Protein AF-0000000070243043 (afdb_homodimer)

InterPro domains:
  IPR000462 CDP-alcohol phosphatidyltransferase [PF01066] (30-188)
  IPR043130 CDP-alcohol phosphatidyltransferase, transmembrane domain [G3DSA:1.20.120.1760] (8-208)
  IPR048254 CDP-alcohol phosphatidyltransferase, conserved site [PS00379] (80-102)

Solvent-accessible surface area (backbone atoms only — not comparable to full-atom values): 19918 Å² total; per-residue (Å²): 107,73,65,61,67,44,40,60,58,52,43,63,66,44,44,64,56,33,51,50,40,51,71,74,64,57,46,37,66,55,33,35,52,52,17,33,50,26,17,52,51,15,11,52,26,26,23,20,18,51,28,68,43,99,85,34,52,58,33,44,62,31,21,37,54,15,17,52,22,34,46,46,18,54,50,28,51,56,39,20,55,53,34,18,59,72,68,68,62,71,45,62,48,55,51,50,51,44,54,51,43,49,51,51,26,52,46,41,34,41,49,12,47,15,54,12,67,70,34,34,62,46,26,36,46,14,45,51,10,49,49,41,34,54,40,43,47,33,45,37,32,47,65,67,40,63,83,71,87,59,53,83,65,53,70,70,54,49,42,49,49,51,20,52,52,30,39,50,26,29,78,43,70,61,58,61,84,94,34,35,55,67,53,49,48,29,47,46,38,19,54,52,20,42,50,18,21,51,43,35,47,52,53,46,47,58,71,60,104,106,72,66,61,66,44,41,61,58,50,45,64,67,42,44,64,55,34,51,50,40,51,72,75,65,57,46,37,66,53,33,36,53,51,17,33,50,25,18,51,52,15,12,52,25,25,22,21,18,51,29,66,44,99,86,34,51,57,35,43,61,31,20,38,56,16,16,52,22,35,46,47,18,55,50,28,51,56,39,20,56,53,34,19,61,72,68,66,61,72,45,62,48,55,52,49,51,45,54,53,42,50,52,53,26,51,45,41,33,41,48,12,47,15,55,12,66,70,34,33,61,46,26,36,47,14,43,49,10,49,49,41,34,54,40,41,44,34,45,37,31,47,66,67,40,64,80,67,88,59,53,83,66,52,69,70,52,50,41,49,49,52,20,52,52,30,39,49,27,29,80,42,69,61,57,61,85,94,33,35,56,68,54,49,48,29,47,48,38,19,54,52,20,42,50,20,21,50,43,34,47,52,54,48,47,61,72,61,105

Radius of gyration: 22.28 Å; Cα contacts (8 Å, |Δi|>4): 654; chains: 2; bounding box: 56×64×46 Å

Structure (mmCIF, N/CA/C/O backbone):
data_AF-0000000070243043-model_v1
#
loop_
_entity.id
_entity.type
_entity.pdbx_description
1 polymer 'Probable archaetidylglycerolphosphate synthase'
#
loop_
_atom_site.group_PDB
_atom_site.id
_atom_site.type_symbol
_atom_site.label_atom_id
_atom_site.label_alt_id
_atom_site.label_comp_id
_atom_site.label_asym_id
_atom_site.label_entity_id
_atom_site.label_seq_id
_atom_site.pdbx_PDB_ins_code
_atom_site.Cartn_x
_atom_site.Cartn_y
_atom_site.Cartn_z
_atom_site.occupancy
_atom_site.B_iso_or_equiv
_atom_site.auth_seq_id
_atom_site.auth_comp_id
_atom_site.auth_asym_id
_atom_site.auth_atom_id
_atom_site.pdbx_PDB_model_num
ATOM 1 N N . MET A 1 1 ? 21.016 -13.414 10.648 1 32.81 1 MET A N 1
ATOM 2 C CA . MET A 1 1 ? 21.891 -14.492 11.109 1 32.81 1 MET A CA 1
ATOM 3 C C . MET A 1 1 ? 21.453 -15.828 10.516 1 32.81 1 MET A C 1
ATOM 5 O O . MET A 1 1 ? 22.297 -16.562 9.992 1 32.81 1 MET A O 1
ATOM 9 N N . THR A 1 2 ? 20.297 -16.375 10.93 1 38.22 2 THR A N 1
ATOM 10 C CA . THR A 1 2 ? 19.875 -17.672 10.414 1 38.22 2 THR A CA 1
ATOM 11 C C . THR A 1 2 ? 19.781 -17.656 8.891 1 38.22 2 THR A C 1
ATOM 13 O O . THR A 1 2 ? 20.156 -18.609 8.227 1 38.22 2 THR A O 1
ATOM 16 N N . LEU A 1 3 ? 19.281 -16.5 8.445 1 44.19 3 LEU A N 1
ATOM 17 C CA . LEU A 1 3 ? 19.125 -16.406 7 1 44.19 3 LEU A CA 1
ATOM 18 C C . LEU A 1 3 ? 20.484 -16.25 6.324 1 44.19 3 LEU A C 1
ATOM 20 O O . LEU A 1 3 ? 20.656 -16.641 5.168 1 44.19 3 LEU A O 1
ATOM 24 N N . ASP A 1 4 ? 21.453 -15.734 7.062 1 47.72 4 ASP A N 1
ATOM 25 C CA . ASP A 1 4 ? 22.797 -15.688 6.5 1 47.72 4 ASP A CA 1
ATOM 26 C C . ASP A 1 4 ? 23.391 -17.094 6.371 1 47.72 4 ASP A C 1
ATOM 28 O O . ASP A 1 4 ? 24.203 -17.344 5.484 1 47.72 4 ASP A O 1
ATOM 32 N N . LYS A 1 5 ? 23.031 -17.844 7.406 1 48.75 5 LYS A N 1
ATOM 33 C CA . LYS A 1 5 ? 23.547 -19.203 7.395 1 48.75 5 LYS A CA 1
ATOM 34 C C . LYS A 1 5 ? 22.938 -20 6.242 1 48.75 5 LYS A C 1
ATOM 36 O O . LYS A 1 5 ? 23.531 -20.984 5.789 1 48.75 5 LYS A O 1
ATOM 41 N N . LEU A 1 6 ? 21.672 -19.672 5.781 1 57.78 6 LEU A N 1
ATOM 42 C CA . LEU A 1 6 ? 21.016 -20.406 4.715 1 57.78 6 LEU A CA 1
ATOM 43 C C . LEU A 1 6 ? 21.391 -19.844 3.348 1 57.78 6 LEU A C 1
ATOM 45 O O . LEU A 1 6 ? 21.047 -20.438 2.316 1 57.78 6 LEU A O 1
ATOM 49 N N . ARG A 1 7 ? 22.125 -18.859 3.412 1 60.12 7 ARG A N 1
ATOM 50 C CA . ARG A 1 7 ? 22.516 -18.188 2.176 1 60.12 7 ARG A CA 1
ATOM 51 C C . ARG A 1 7 ? 23.406 -19.094 1.317 1 60.12 7 ARG A C 1
ATOM 53 O O . ARG A 1 7 ? 23.188 -19.219 0.111 1 60.12 7 ARG A O 1
ATOM 60 N N . PRO A 1 8 ? 24.25 -19.734 1.897 1 62.28 8 PRO A N 1
ATOM 61 C CA . PRO A 1 8 ? 25.078 -20.594 1.053 1 62.28 8 PRO A CA 1
ATOM 62 C C . PRO A 1 8 ? 24.281 -21.719 0.409 1 62.28 8 PRO A C 1
ATOM 64 O O . PRO A 1 8 ? 24.516 -22.078 -0.748 1 62.28 8 PRO A O 1
ATOM 67 N N . VAL A 1 9 ? 23.438 -22.281 1.135 1 62.44 9 VAL A N 1
ATOM 68 C CA . VAL A 1 9 ? 22.609 -23.344 0.576 1 62.44 9 VAL A CA 1
ATOM 69 C C . VAL A 1 9 ? 21.688 -22.766 -0.502 1 62.44 9 VAL A C 1
ATOM 71 O O . VAL A 1 9 ? 21.531 -23.359 -1.57 1 62.44 9 VAL A O 1
ATOM 74 N N . ALA A 1 10 ? 21.141 -21.688 -0.204 1 69.12 10 ALA A N 1
ATOM 75 C CA . ALA A 1 10 ? 20.281 -21.031 -1.182 1 69.12 10 ALA A CA 1
ATOM 76 C C . ALA A 1 10 ? 21.047 -20.719 -2.467 1 69.12 10 ALA A C 1
ATOM 78 O O . ALA A 1 10 ? 20.531 -20.922 -3.568 1 69.12 10 ALA A O 1
ATOM 79 N N . GLU A 1 11 ? 22.219 -20.438 -2.238 1 70.25 11 GLU A N 1
ATOM 80 C CA . GLU A 1 11 ? 23.047 -20.125 -3.402 1 70.25 11 GLU A CA 1
ATOM 81 C C . GLU A 1 11 ? 23.375 -21.391 -4.195 1 70.25 11 GLU A C 1
ATOM 83 O O . GLU A 1 11 ? 23.391 -21.375 -5.426 1 70.25 11 GLU A O 1
ATOM 88 N N . ARG A 1 12 ? 23.719 -22.297 -3.516 1 77.94 12 ARG A N 1
ATOM 89 C CA . ARG A 1 12 ? 24.047 -23.547 -4.184 1 77.94 12 ARG A CA 1
ATOM 90 C C . ARG A 1 12 ? 22.859 -24.062 -4.988 1 77.94 12 ARG A C 1
ATOM 92 O O . ARG A 1 12 ? 23.031 -24.594 -6.09 1 77.94 12 ARG A O 1
ATOM 99 N N . VAL A 1 13 ? 21.719 -23.891 -4.484 1 84.94 13 VAL A N 1
ATOM 100 C CA . VAL A 1 13 ? 20.5 -24.359 -5.141 1 84.94 13 VAL A CA 1
ATOM 101 C C . VAL A 1 13 ? 20.141 -23.438 -6.297 1 84.94 13 VAL A C 1
ATOM 103 O O . VAL A 1 13 ? 19.656 -23.891 -7.34 1 84.94 13 VAL A O 1
ATOM 106 N N . LEU A 1 14 ? 20.453 -22.266 -6.168 1 89.12 14 LEU A N 1
ATOM 107 C CA . LEU A 1 14 ? 20.047 -21.25 -7.137 1 89.12 14 LEU A CA 1
ATOM 108 C C . LEU A 1 14 ? 21.031 -21.188 -8.312 1 89.12 14 LEU A C 1
ATOM 110 O O . LEU A 1 14 ? 20.656 -20.781 -9.414 1 89.12 14 LEU A O 1
ATOM 114 N N . ASN A 1 15 ? 22.219 -21.656 -8.133 1 91.38 15 ASN A N 1
ATOM 115 C CA . ASN A 1 15 ? 23.312 -21.453 -9.07 1 91.38 15 ASN A CA 1
ATOM 116 C C . ASN A 1 15 ? 23.031 -22.094 -10.422 1 91.38 15 ASN A C 1
ATOM 118 O O . ASN A 1 15 ? 23.234 -21.484 -11.469 1 91.38 15 ASN A O 1
ATOM 122 N N . PRO A 1 16 ? 22.578 -23.297 -10.398 1 94.69 16 PRO A N 1
ATOM 123 C CA . PRO A 1 16 ? 22.312 -23.906 -11.711 1 94.69 16 PRO A CA 1
ATOM 124 C C . PRO A 1 16 ? 21.25 -23.141 -12.492 1 94.69 16 PRO A C 1
ATOM 126 O O . PRO A 1 16 ? 21.312 -23.078 -13.719 1 94.69 16 PRO A O 1
ATOM 129 N N . PHE A 1 17 ? 20.312 -22.578 -11.875 1 96 17 PHE A N 1
ATOM 130 C CA . PHE A 1 17 ? 19.25 -21.828 -12.539 1 96 17 PHE A CA 1
ATOM 131 C C . PHE A 1 17 ? 19.781 -20.484 -13.031 1 96 17 PHE A C 1
ATOM 133 O O . PHE A 1 17 ? 19.344 -19.984 -14.078 1 96 17 PHE A O 1
ATOM 140 N N . VAL A 1 18 ? 20.578 -19.953 -12.227 1 97.06 18 VAL A N 1
ATOM 141 C CA . VAL A 1 18 ? 21.219 -18.703 -12.633 1 97.06 18 VAL A CA 1
ATOM 142 C C . VAL A 1 18 ? 22.031 -18.938 -13.906 1 97.06 18 VAL A C 1
ATOM 144 O O . VAL A 1 18 ? 21.953 -18.156 -14.852 1 97.06 18 VAL A O 1
ATOM 147 N N . ALA A 1 19 ? 22.812 -20.016 -13.883 1 96.88 19 ALA A N 1
ATOM 148 C CA . ALA A 1 19 ? 23.641 -20.359 -15.039 1 96.88 19 ALA A CA 1
ATOM 149 C C . ALA A 1 19 ? 22.781 -20.609 -16.266 1 96.88 19 ALA A C 1
ATOM 151 O O . ALA A 1 19 ? 23.125 -20.203 -17.375 1 96.88 19 ALA A O 1
ATOM 152 N N . ALA A 1 20 ? 21.75 -21.281 -16.078 1 97.25 20 ALA A N 1
ATOM 153 C CA . ALA A 1 20 ? 20.844 -21.578 -17.188 1 97.25 20 ALA A CA 1
ATOM 154 C C . ALA A 1 20 ? 20.25 -20.297 -17.75 1 97.25 20 ALA A C 1
ATOM 156 O O . ALA A 1 20 ? 20.156 -20.125 -18.969 1 97.25 20 ALA A O 1
ATOM 157 N N . ALA A 1 21 ? 19.766 -19.422 -16.906 1 97.56 21 ALA A N 1
ATOM 158 C CA . ALA A 1 21 ? 19.203 -18.141 -17.328 1 97.56 21 ALA A CA 1
ATOM 159 C C . ALA A 1 21 ? 20.234 -17.312 -18.109 1 97.56 21 ALA A C 1
ATOM 161 O O . ALA A 1 21 ? 19.906 -16.719 -19.141 1 97.56 21 ALA A O 1
ATOM 162 N N . ASP A 1 22 ? 21.406 -17.344 -17.594 1 97 22 ASP A N 1
ATOM 163 C CA . ASP A 1 22 ? 22.5 -16.625 -18.25 1 97 22 ASP A CA 1
ATOM 164 C C . ASP A 1 22 ? 22.781 -17.219 -19.625 1 97 22 ASP A C 1
ATOM 166 O O . ASP A 1 22 ? 22.969 -16.469 -20.594 1 97 22 ASP A O 1
ATOM 170 N N . ARG A 1 23 ? 22.766 -18.5 -19.688 1 97.62 23 ARG A N 1
ATOM 171 C CA . ARG A 1 23 ? 23.094 -19.203 -20.938 1 97.62 23 ARG A CA 1
ATOM 172 C C . ARG A 1 23 ? 22.062 -18.875 -22.016 1 97.62 23 ARG A C 1
ATOM 174 O O . ARG A 1 23 ? 22.422 -18.75 -23.188 1 97.62 23 ARG A O 1
ATOM 181 N N . VAL A 1 24 ? 20.859 -18.734 -21.625 1 97.44 24 VAL A N 1
ATOM 182 C CA . VAL A 1 24 ? 19.828 -18.5 -22.641 1 97.44 24 VAL A CA 1
ATOM 183 C C . VAL A 1 24 ? 19.656 -17 -22.875 1 97.44 24 VAL A C 1
ATOM 185 O O . VAL A 1 24 ? 18.75 -16.578 -23.609 1 97.44 24 VAL A O 1
ATOM 188 N N . GLY A 1 25 ? 20.391 -16.156 -22.219 1 97.44 25 GLY A N 1
ATOM 189 C CA . GLY A 1 25 ? 20.5 -14.742 -22.531 1 97.44 25 GLY A CA 1
ATOM 190 C C . GLY A 1 25 ? 19.484 -13.883 -21.797 1 97.44 25 GLY A C 1
ATOM 191 O O . GLY A 1 25 ? 19.156 -12.773 -22.234 1 97.44 25 GLY A O 1
ATOM 192 N N . LEU A 1 26 ? 19 -14.367 -20.688 1 98.12 26 LEU A N 1
ATOM 193 C CA . LEU A 1 26 ? 18.062 -13.555 -19.922 1 98.12 26 LEU A CA 1
ATOM 194 C C . LEU A 1 26 ? 18.781 -12.438 -19.188 1 98.12 26 LEU A C 1
ATOM 196 O O . LEU A 1 26 ? 19.922 -12.609 -18.75 1 98.12 26 LEU A O 1
ATOM 200 N N . THR A 1 27 ? 18.078 -11.297 -19.172 1 98.31 27 THR A N 1
ATOM 201 C CA . THR A 1 27 ? 18.562 -10.203 -18.328 1 98.31 27 THR A CA 1
ATOM 202 C C . THR A 1 27 ? 17.844 -10.195 -16.984 1 98.31 27 THR A C 1
ATOM 204 O O . THR A 1 27 ? 16.75 -10.727 -16.859 1 98.31 27 THR A O 1
ATOM 207 N N . PRO A 1 28 ? 18.516 -9.641 -15.969 1 98.19 28 PRO A N 1
ATOM 208 C CA . PRO A 1 28 ? 17.844 -9.539 -14.664 1 98.19 28 PRO A CA 1
ATOM 209 C C . PRO A 1 28 ? 16.484 -8.836 -14.75 1 98.19 28 PRO A C 1
ATOM 211 O O . PRO A 1 28 ? 15.516 -9.297 -14.156 1 98.19 28 PRO A O 1
ATOM 214 N N . ASP A 1 29 ? 16.422 -7.781 -15.5 1 98.31 29 ASP A N 1
ATOM 215 C CA . ASP A 1 29 ? 15.164 -7.078 -15.664 1 98.31 29 ASP A CA 1
ATOM 216 C C . ASP A 1 29 ? 14.117 -7.977 -16.312 1 98.31 29 ASP A C 1
ATOM 218 O O . ASP A 1 29 ? 12.938 -7.941 -15.945 1 98.31 29 ASP A O 1
ATOM 222 N N . GLY A 1 30 ? 14.555 -8.672 -17.297 1 98.44 30 GLY A N 1
ATOM 223 C CA . GLY A 1 30 ? 13.656 -9.625 -17.938 1 98.44 30 GLY A CA 1
ATOM 224 C C . GLY A 1 30 ? 13.109 -10.656 -16.969 1 98.44 30 GLY A C 1
ATOM 225 O O . GLY A 1 30 ? 11.93 -11 -17.016 1 98.44 30 GLY A O 1
ATOM 226 N N . VAL A 1 31 ? 13.945 -11.148 -16.125 1 98.62 31 VAL A N 1
ATOM 227 C CA . VAL A 1 31 ? 13.547 -12.133 -15.117 1 98.62 31 VAL A CA 1
ATOM 228 C C . VAL A 1 31 ? 12.531 -11.516 -14.164 1 98.62 31 VAL A C 1
ATOM 230 O O . VAL A 1 31 ? 11.555 -12.164 -13.773 1 98.62 31 VAL A O 1
ATOM 233 N N . SER A 1 32 ? 12.727 -10.273 -13.781 1 98.69 32 SER A N 1
ATOM 234 C CA . SER A 1 32 ? 11.781 -9.578 -12.922 1 98.69 32 SER A CA 1
ATOM 235 C C . SER A 1 32 ? 10.406 -9.469 -13.578 1 98.69 32 SER A C 1
ATOM 237 O O . SER A 1 32 ? 9.383 -9.625 -12.922 1 98.69 32 SER A O 1
ATOM 239 N N . VAL A 1 33 ? 10.383 -9.195 -14.867 1 98.75 33 VAL A N 1
ATOM 240 C CA . VAL A 1 33 ? 9.125 -9.078 -15.602 1 98.75 33 VAL A CA 1
ATOM 241 C C . VAL A 1 33 ? 8.438 -10.445 -15.656 1 98.75 33 VAL A C 1
ATOM 243 O O . VAL A 1 33 ? 7.219 -10.531 -15.5 1 98.75 33 VAL A O 1
ATOM 246 N N . ILE A 1 34 ? 9.203 -11.477 -15.906 1 98.75 34 ILE A N 1
ATOM 247 C CA . ILE A 1 34 ? 8.664 -12.828 -15.898 1 98.75 34 ILE A CA 1
ATOM 248 C C . ILE A 1 34 ? 8.078 -13.148 -14.523 1 98.75 34 ILE A C 1
ATOM 250 O O . ILE A 1 34 ? 6.996 -13.734 -14.422 1 98.75 34 ILE A O 1
ATOM 254 N N . ALA A 1 35 ? 8.812 -12.758 -13.469 1 98.81 35 ALA A N 1
ATOM 255 C CA . ALA A 1 35 ? 8.32 -12.953 -12.109 1 98.81 35 ALA A CA 1
ATOM 256 C C . ALA A 1 35 ? 6.957 -12.289 -11.914 1 98.81 35 ALA A C 1
ATOM 258 O O . ALA A 1 35 ? 6.055 -12.883 -11.32 1 98.81 35 ALA A O 1
ATOM 259 N N . PHE A 1 36 ? 6.812 -11.109 -12.422 1 98.88 36 PHE A N 1
ATOM 260 C CA . PHE A 1 36 ? 5.539 -10.414 -12.328 1 98.88 36 PHE A CA 1
ATOM 261 C C . PHE A 1 36 ? 4.453 -11.164 -13.094 1 98.88 36 PHE A C 1
ATOM 263 O O . PHE A 1 36 ? 3.305 -11.227 -12.641 1 98.88 36 PHE A O 1
ATOM 270 N N . GLY A 1 37 ? 4.785 -11.688 -14.266 1 98.88 37 GLY A N 1
ATOM 271 C CA . GLY A 1 37 ? 3.854 -12.523 -15 1 98.88 37 GLY A CA 1
ATOM 272 C C . GLY A 1 37 ? 3.324 -13.695 -14.188 1 98.88 37 GLY A C 1
ATOM 273 O O . GLY A 1 37 ? 2.133 -14 -14.242 1 98.88 37 GLY A O 1
ATOM 274 N N . PHE A 1 38 ? 4.211 -14.32 -13.461 1 98.94 38 PHE A N 1
ATOM 275 C CA . PHE A 1 38 ? 3.801 -15.414 -12.586 1 98.94 38 PHE A CA 1
ATOM 276 C C . PHE A 1 38 ? 2.809 -14.922 -11.539 1 98.94 38 PHE A C 1
ATOM 278 O O . PHE A 1 38 ? 1.863 -15.633 -11.188 1 98.94 38 PHE A O 1
ATOM 285 N N . ALA A 1 39 ? 3.021 -13.758 -11.023 1 98.94 39 ALA A N 1
ATOM 286 C CA . ALA A 1 39 ? 2.107 -13.195 -10.031 1 98.94 39 ALA A CA 1
ATOM 287 C C . ALA A 1 39 ? 0.724 -12.969 -10.633 1 98.94 39 ALA A C 1
ATOM 289 O O . ALA A 1 39 ? -0.293 -13.25 -9.992 1 98.94 39 ALA A O 1
ATOM 290 N N . VAL A 1 40 ? 0.662 -12.43 -11.836 1 98.88 40 VAL A N 1
ATOM 291 C CA . VAL A 1 40 ? -0.599 -12.188 -12.531 1 98.88 40 VAL A CA 1
ATOM 292 C C . VAL A 1 40 ? -1.314 -13.516 -12.781 1 98.88 40 VAL A C 1
ATOM 294 O O . VAL A 1 40 ? -2.523 -13.625 -12.562 1 98.88 40 VAL A O 1
ATOM 297 N N . ALA A 1 41 ? -0.558 -14.5 -13.156 1 98.75 41 ALA A N 1
ATOM 298 C CA . ALA A 1 41 ? -1.122 -15.828 -13.375 1 98.75 41 ALA A CA 1
ATOM 299 C C . ALA A 1 41 ? -1.671 -16.406 -12.078 1 9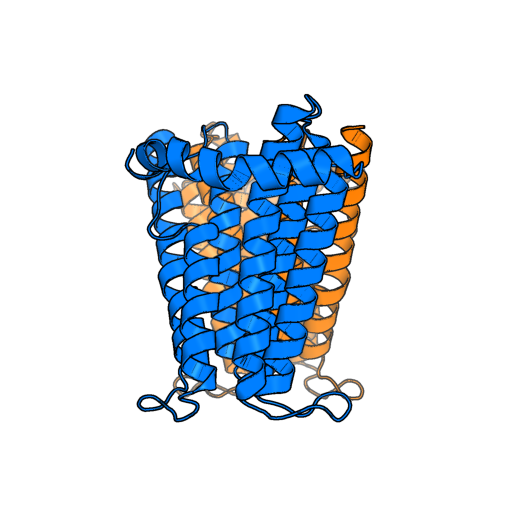8.75 41 ALA A C 1
ATOM 301 O O . ALA A 1 41 ? -2.729 -17.047 -12.07 1 98.75 41 ALA A O 1
ATOM 302 N N . ALA A 1 42 ? -0.905 -16.219 -11.031 1 98.88 42 ALA A N 1
ATOM 303 C CA . ALA A 1 42 ? -1.376 -16.672 -9.727 1 98.88 42 ALA A CA 1
ATOM 304 C C . ALA A 1 42 ? -2.695 -16.016 -9.352 1 98.88 42 ALA A C 1
ATOM 306 O O . ALA A 1 42 ? -3.627 -16.672 -8.891 1 98.88 42 ALA A O 1
ATOM 307 N N . ALA A 1 43 ? -2.744 -14.75 -9.57 1 98.75 43 ALA A N 1
ATOM 308 C CA . ALA A 1 43 ? -3.961 -14 -9.266 1 98.75 43 ALA A CA 1
ATOM 309 C C . ALA A 1 43 ? -5.148 -14.539 -10.055 1 98.75 43 ALA A C 1
ATOM 311 O O . ALA A 1 43 ? -6.242 -14.695 -9.508 1 98.75 43 ALA A O 1
ATOM 312 N N . ALA A 1 44 ? -4.953 -14.789 -11.312 1 98.12 44 ALA A N 1
ATOM 313 C CA . ALA A 1 44 ? -6.008 -15.352 -12.156 1 98.12 44 ALA A CA 1
ATOM 314 C C . ALA A 1 44 ? -6.453 -16.719 -11.641 1 98.12 44 ALA A C 1
ATOM 316 O O . ALA A 1 44 ? -7.648 -17 -11.57 1 98.12 44 ALA A O 1
ATOM 317 N N . ALA A 1 45 ? -5.504 -17.531 -11.266 1 98.44 45 ALA A N 1
ATOM 318 C CA . ALA A 1 45 ? -5.816 -18.859 -10.742 1 98.44 45 ALA A CA 1
ATOM 319 C C . ALA A 1 45 ? -6.605 -18.766 -9.438 1 98.44 45 ALA A C 1
ATOM 321 O O . ALA A 1 45 ? -7.598 -19.469 -9.258 1 98.44 45 ALA A O 1
ATOM 322 N N . TYR A 1 46 ? -6.172 -17.938 -8.547 1 98.56 46 TYR A N 1
ATOM 323 C CA . TYR A 1 46 ? -6.84 -17.781 -7.266 1 98.56 46 TYR A CA 1
ATOM 324 C C . TYR A 1 46 ? -8.258 -17.25 -7.453 1 98.56 46 TYR A C 1
ATOM 326 O O . TYR A 1 46 ? -9.188 -17.688 -6.77 1 98.56 46 TYR A O 1
ATOM 334 N N . THR A 1 47 ? -8.406 -16.297 -8.367 1 98.31 47 THR A N 1
ATOM 335 C CA . THR A 1 47 ? -9.742 -15.789 -8.656 1 98.31 47 THR A CA 1
ATOM 336 C C . THR A 1 47 ? -10.641 -16.906 -9.195 1 98.31 47 THR A C 1
ATOM 338 O O . THR A 1 47 ? -11.766 -17.078 -8.727 1 98.31 47 THR A O 1
ATOM 341 N N . ALA A 1 48 ? -10.109 -17.703 -10.078 1 97.69 48 ALA A N 1
ATOM 342 C CA . ALA A 1 48 ? -10.883 -18.75 -10.742 1 97.69 48 ALA A CA 1
ATOM 343 C C . ALA A 1 48 ? -11.148 -19.922 -9.805 1 97.69 48 ALA A C 1
ATOM 345 O O . ALA A 1 48 ? -12.023 -20.75 -10.055 1 97.69 48 ALA A O 1
ATOM 346 N N . ALA A 1 49 ? -10.352 -20.031 -8.773 1 97.25 49 ALA A N 1
ATOM 347 C CA . ALA A 1 49 ? -10.555 -21.109 -7.816 1 97.25 49 ALA A CA 1
ATOM 348 C C . ALA A 1 49 ? -11.891 -20.969 -7.094 1 97.25 49 ALA A C 1
ATOM 350 O O . ALA A 1 49 ? -12.547 -21.969 -6.789 1 97.25 49 ALA A O 1
ATOM 351 N N . GLY A 1 50 ? -12.281 -19.703 -6.852 1 94.25 50 GLY A N 1
ATOM 352 C CA . GLY A 1 50 ? -13.484 -19.484 -6.059 1 94.25 50 GLY A CA 1
ATOM 353 C C . GLY A 1 50 ? -14.625 -18.891 -6.852 1 94.25 50 GLY A C 1
ATOM 354 O O . GLY A 1 50 ? -15.734 -18.75 -6.34 1 94.25 50 GLY A O 1
ATOM 355 N N . THR A 1 51 ? -14.336 -18.406 -8.023 1 92.75 51 THR A N 1
ATOM 356 C CA . THR A 1 51 ? -15.367 -17.797 -8.852 1 92.75 51 THR A CA 1
ATOM 357 C C . THR A 1 51 ? -15.203 -18.203 -10.312 1 92.75 51 THR A C 1
ATOM 359 O O . THR A 1 51 ? -14.141 -18.688 -10.711 1 92.75 51 THR A O 1
ATOM 362 N N . ALA A 1 52 ? -16.359 -18.109 -11.031 1 88.5 52 ALA A N 1
ATOM 363 C CA . ALA A 1 52 ? -16.281 -18.375 -12.461 1 88.5 52 ALA A CA 1
ATOM 364 C C . ALA A 1 52 ? -15.727 -17.172 -13.219 1 88.5 52 ALA A C 1
ATOM 366 O O . ALA A 1 52 ? -16.219 -16.047 -13.062 1 88.5 52 ALA A O 1
ATOM 367 N N . VAL A 1 53 ? -14.633 -17.406 -13.828 1 83.38 53 VAL A N 1
ATOM 368 C CA . VAL A 1 53 ? -14.023 -16.375 -14.648 1 83.38 53 VAL A CA 1
ATOM 369 C C . VAL A 1 53 ? -13.867 -16.859 -16.078 1 83.38 53 VAL A C 1
ATOM 371 O O . VAL A 1 53 ? -13.195 -17.875 -16.328 1 83.38 53 VAL A O 1
ATOM 374 N N . VAL A 1 54 ? -14.406 -16.109 -16.984 1 84.25 54 VAL A N 1
ATOM 375 C CA . VAL A 1 54 ? -14.305 -16.375 -18.422 1 84.25 54 VAL A CA 1
ATOM 376 C C . VAL A 1 54 ? -14.547 -17.875 -18.672 1 84.25 54 VAL A C 1
ATOM 378 O O . VAL A 1 54 ? -13.766 -18.516 -19.375 1 84.25 54 VAL A O 1
ATOM 381 N N . GLY A 1 55 ? -15.414 -18.484 -17.891 1 87 55 GLY A N 1
ATOM 382 C CA . GLY A 1 55 ? -15.797 -19.875 -18.125 1 87 55 GLY A CA 1
ATOM 383 C C . GLY A 1 55 ? -14.922 -20.859 -17.375 1 87 55 GLY A C 1
ATOM 384 O O . GLY A 1 55 ? -15.016 -22.078 -17.609 1 87 55 GLY A O 1
ATOM 385 N N . VAL A 1 56 ? -14.102 -20.328 -16.562 1 87.06 56 VAL A N 1
ATOM 386 C CA . VAL A 1 56 ? -13.211 -21.188 -15.805 1 87.06 56 VAL A CA 1
ATOM 387 C C . VAL A 1 56 ? -13.586 -21.141 -14.32 1 87.06 56 VAL A C 1
ATOM 389 O O . VAL A 1 56 ? -13.758 -20.047 -13.766 1 87.06 56 VAL A O 1
ATOM 392 N N . GLY A 1 57 ? -13.758 -22.297 -13.719 1 84.94 57 GLY A N 1
ATOM 393 C CA . GLY A 1 57 ? -14.062 -22.359 -12.297 1 84.94 57 GLY A CA 1
ATOM 394 C C . GLY A 1 57 ? -15.539 -22.172 -11.992 1 84.94 57 GLY A C 1
ATOM 395 O O . GLY A 1 57 ? -16.359 -22.062 -12.906 1 84.94 57 GLY A O 1
ATOM 396 N N . PRO A 1 58 ? -15.836 -22.172 -10.719 1 93.38 58 PRO A N 1
ATOM 397 C CA . PRO A 1 58 ? -14.961 -22.359 -9.562 1 93.38 58 PRO A CA 1
ATOM 398 C C . PRO A 1 58 ? -14.398 -23.781 -9.484 1 93.38 58 PRO A C 1
ATOM 400 O O . PRO A 1 58 ? -15.094 -24.75 -9.797 1 93.38 58 PRO A O 1
ATOM 403 N N . ASP A 1 59 ? -13.203 -23.922 -9.203 1 95.75 59 ASP A N 1
ATOM 404 C CA . ASP A 1 59 ? -12.516 -25.188 -9.055 1 95.75 59 ASP A CA 1
ATOM 405 C C . ASP A 1 59 ? -11.383 -25.094 -8.039 1 95.75 59 ASP A C 1
ATOM 407 O O . ASP A 1 59 ? -10.328 -24.516 -8.336 1 95.75 59 ASP A O 1
ATOM 411 N N . PRO A 1 60 ? -11.586 -25.672 -6.895 1 94.69 60 PRO A N 1
ATOM 412 C CA . PRO A 1 60 ? -10.578 -25.562 -5.836 1 94.69 60 PRO A CA 1
ATOM 413 C C . PRO A 1 60 ? -9.219 -26.125 -6.262 1 94.69 60 PRO A C 1
ATOM 415 O O . PRO A 1 60 ? -8.195 -25.766 -5.672 1 94.69 60 PRO A O 1
ATOM 418 N N . ALA A 1 61 ? -9.203 -26.938 -7.219 1 96.25 61 ALA A N 1
ATOM 419 C CA . ALA A 1 61 ? -7.938 -27.484 -7.703 1 96.25 61 ALA A CA 1
ATOM 420 C C . ALA A 1 61 ? -7.039 -2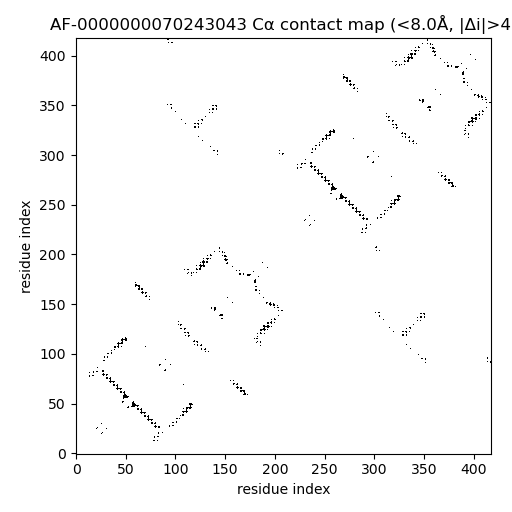6.375 -8.25 1 96.25 61 ALA A C 1
ATOM 422 O O . ALA A 1 61 ? -5.812 -26.516 -8.281 1 96.25 61 ALA A O 1
ATOM 423 N N . LEU A 1 62 ? -7.617 -25.281 -8.625 1 98 62 LEU A N 1
ATOM 424 C CA . LEU A 1 62 ? -6.867 -24.172 -9.195 1 98 62 LEU A CA 1
ATOM 425 C C . LEU A 1 62 ? -6.039 -23.469 -8.133 1 98 62 LEU A C 1
ATOM 427 O O . LEU A 1 62 ? -5.121 -22.719 -8.453 1 98 62 LEU A O 1
ATOM 431 N N . TYR A 1 63 ? -6.371 -23.688 -6.852 1 98.31 63 TYR A N 1
ATOM 432 C CA . TYR A 1 63 ? -5.512 -23.188 -5.793 1 98.31 63 TYR A CA 1
ATOM 433 C C . TYR A 1 63 ? -4.105 -23.766 -5.906 1 98.31 63 TYR A C 1
ATOM 435 O O . TYR A 1 63 ? -3.123 -23.094 -5.57 1 98.31 63 TYR A O 1
ATOM 443 N N . LEU A 1 64 ? -4.051 -25 -6.348 1 98.56 64 LEU A N 1
ATOM 444 C CA . LEU A 1 64 ? -2.742 -25.625 -6.516 1 98.56 64 LEU A CA 1
ATOM 445 C C . LEU A 1 64 ? -1.946 -24.922 -7.613 1 98.56 64 LEU A C 1
ATOM 447 O O . LEU A 1 64 ? -0.741 -24.703 -7.469 1 98.56 64 LEU A O 1
ATOM 451 N N . LEU A 1 65 ? -2.602 -24.625 -8.688 1 98.44 65 LEU A N 1
ATOM 452 C CA . LEU A 1 65 ? -1.953 -23.891 -9.766 1 98.44 65 LEU A CA 1
ATOM 453 C C . LEU A 1 65 ? -1.48 -22.516 -9.273 1 98.44 65 LEU A C 1
ATOM 455 O O . LEU A 1 65 ? -0.375 -22.078 -9.609 1 98.44 65 LEU A O 1
ATOM 459 N N . GLY A 1 66 ? -2.34 -21.812 -8.523 1 98.81 66 GLY A N 1
ATOM 460 C CA . GLY A 1 66 ? -1.936 -20.562 -7.914 1 98.81 66 GLY A CA 1
ATOM 461 C C . GLY A 1 66 ? -0.709 -20.688 -7.027 1 98.81 66 GLY A C 1
ATOM 462 O O . GLY A 1 66 ? 0.2 -19.859 -7.094 1 98.81 66 GLY A O 1
ATOM 463 N N . ALA A 1 67 ? -0.715 -21.703 -6.25 1 98.88 67 ALA A N 1
ATOM 464 C CA . ALA A 1 67 ? 0.421 -21.953 -5.371 1 98.88 67 ALA A CA 1
ATOM 465 C C . ALA A 1 67 ? 1.708 -22.125 -6.172 1 98.88 67 ALA A C 1
ATOM 467 O O . ALA A 1 67 ? 2.754 -21.594 -5.801 1 98.88 67 ALA A O 1
ATOM 468 N N . LEU A 1 68 ? 1.63 -22.844 -7.254 1 98.81 68 LEU A N 1
ATOM 469 C CA . LEU A 1 68 ? 2.793 -23.062 -8.102 1 98.81 68 LEU A CA 1
ATOM 470 C C . LEU A 1 68 ? 3.273 -21.75 -8.719 1 98.81 68 LEU A C 1
ATOM 472 O O . LEU A 1 68 ? 4.477 -21.5 -8.781 1 98.81 68 LEU A O 1
ATOM 476 N N . PHE A 1 69 ? 2.332 -20.938 -9.141 1 98.88 69 PHE A N 1
ATOM 477 C CA . PHE A 1 69 ? 2.689 -19.672 -9.75 1 98.88 69 PHE A CA 1
ATOM 478 C C . PHE A 1 69 ? 3.299 -18.719 -8.719 1 98.88 69 PHE A C 1
ATOM 480 O O . PHE A 1 69 ? 4.23 -17.984 -9.023 1 98.88 69 PHE A O 1
ATOM 487 N N . VAL A 1 70 ? 2.779 -18.719 -7.492 1 98.88 70 VAL A N 1
ATOM 488 C CA . VAL A 1 70 ? 3.336 -17.875 -6.438 1 98.88 70 VAL A CA 1
ATOM 489 C C . VAL A 1 70 ? 4.762 -18.312 -6.121 1 98.88 70 VAL A C 1
ATOM 491 O O . VAL A 1 70 ? 5.645 -17.484 -5.914 1 98.88 70 VAL A O 1
ATOM 494 N N . LEU A 1 71 ? 4.988 -19.594 -6.043 1 97.75 71 LEU A N 1
ATOM 495 C CA . LEU A 1 71 ? 6.332 -20.109 -5.824 1 97.75 71 LEU A CA 1
ATOM 496 C C . LEU A 1 71 ? 7.258 -19.734 -6.977 1 97.75 71 LEU A C 1
ATOM 498 O O . LEU A 1 71 ? 8.43 -19.422 -6.762 1 97.75 71 LEU A O 1
ATOM 502 N N . GLY A 1 72 ? 6.715 -19.828 -8.18 1 98.25 72 GLY A N 1
ATOM 503 C CA . GLY A 1 72 ? 7.473 -19.375 -9.336 1 98.25 72 GLY A CA 1
ATOM 504 C C . GLY A 1 72 ? 7.863 -17.906 -9.25 1 98.25 72 GLY A C 1
ATOM 505 O O . GLY A 1 72 ? 8.992 -17.531 -9.57 1 98.25 72 GLY A O 1
ATOM 506 N N . ASN A 1 73 ? 6.934 -17.062 -8.805 1 98.75 73 ASN A N 1
ATOM 507 C CA . ASN A 1 73 ? 7.215 -15.648 -8.609 1 98.75 73 ASN A CA 1
ATOM 508 C C . ASN A 1 73 ? 8.375 -15.438 -7.637 1 98.75 73 ASN A C 1
ATOM 510 O O . ASN A 1 73 ? 9.312 -14.703 -7.934 1 98.75 73 ASN A O 1
ATOM 514 N N . GLY A 1 74 ? 8.281 -16.078 -6.496 1 97.44 74 GLY A N 1
ATOM 515 C CA . GLY A 1 74 ? 9.344 -15.969 -5.512 1 97.44 74 GLY A CA 1
ATOM 516 C C . GLY A 1 74 ? 10.68 -16.469 -6.02 1 97.44 74 GLY A C 1
ATOM 517 O O . GLY A 1 74 ? 11.719 -15.852 -5.762 1 97.44 74 GLY A O 1
ATOM 518 N N . TRP A 1 75 ? 10.648 -17.562 -6.73 1 96.81 75 TRP A N 1
ATOM 519 C CA . TRP A 1 75 ? 11.867 -18.156 -7.277 1 96.81 75 TRP A CA 1
ATOM 520 C C . TRP A 1 75 ? 12.531 -17.219 -8.281 1 96.81 75 TRP A C 1
ATOM 522 O O . TRP A 1 75 ? 13.75 -17.031 -8.258 1 96.81 75 TRP A O 1
ATOM 532 N N . MET A 1 76 ? 11.734 -16.688 -9.141 1 97.44 76 MET A N 1
ATOM 533 C CA . MET A 1 76 ? 12.258 -15.766 -10.148 1 97.44 76 MET A CA 1
ATOM 534 C C . MET A 1 76 ? 12.828 -14.508 -9.492 1 97.44 76 MET A C 1
ATOM 536 O O . MET A 1 76 ? 13.797 -13.93 -9.984 1 97.44 76 MET A O 1
ATOM 540 N N . ASP A 1 77 ? 12.18 -14.125 -8.406 1 95.44 77 ASP A N 1
ATOM 541 C CA . ASP A 1 77 ? 12.656 -12.961 -7.672 1 95.44 77 ASP A CA 1
ATOM 542 C C . ASP A 1 77 ? 14.062 -13.203 -7.125 1 95.44 77 ASP A C 1
ATOM 544 O O . ASP A 1 77 ? 14.922 -12.32 -7.199 1 95.44 77 ASP A O 1
ATOM 548 N N . LEU A 1 78 ? 14.344 -14.359 -6.598 1 93.62 78 LEU A N 1
ATOM 549 C CA . LEU A 1 78 ? 15.672 -14.727 -6.129 1 93.62 78 LEU A CA 1
ATOM 550 C C . LEU A 1 78 ? 16.656 -14.82 -7.293 1 93.62 78 LEU A C 1
ATOM 552 O O . LEU A 1 78 ? 17.812 -14.391 -7.18 1 93.62 78 LEU A O 1
ATOM 556 N N . LEU A 1 79 ? 16.172 -15.312 -8.336 1 96.12 79 LEU A N 1
ATOM 557 C CA . LEU A 1 79 ? 17 -15.555 -9.516 1 96.12 79 LEU A CA 1
ATOM 558 C C . LEU A 1 79 ? 17.484 -14.234 -10.117 1 96.12 79 LEU A C 1
ATOM 560 O O . LEU A 1 79 ? 18.625 -14.125 -10.539 1 96.12 79 LEU A O 1
ATOM 564 N N . ASP A 1 80 ? 16.562 -13.258 -10.211 1 96.62 80 ASP A N 1
ATOM 565 C CA . ASP A 1 80 ? 16.938 -12.016 -10.875 1 96.62 80 ASP A CA 1
ATOM 566 C C . ASP A 1 80 ? 18.062 -11.312 -10.117 1 96.62 80 ASP A C 1
ATOM 568 O O . ASP A 1 80 ? 18.984 -10.758 -10.727 1 96.62 80 ASP A O 1
ATOM 572 N N . GLY A 1 81 ? 18.062 -11.391 -8.789 1 93.69 81 GLY A N 1
ATOM 573 C CA . GLY A 1 81 ? 19.141 -10.812 -8.008 1 93.69 81 GLY A CA 1
ATOM 574 C C . GLY A 1 81 ? 20.469 -11.531 -8.211 1 93.69 81 GLY A C 1
ATOM 575 O O . GLY A 1 81 ? 21.5 -10.883 -8.391 1 93.69 81 GLY A O 1
ATOM 576 N N . ALA A 1 82 ? 20.438 -12.797 -8.203 1 95.19 82 ALA A N 1
ATOM 577 C CA . ALA A 1 82 ? 21.641 -13.602 -8.398 1 95.19 82 ALA A CA 1
ATOM 578 C C . ALA A 1 82 ? 22.203 -13.414 -9.805 1 95.19 82 ALA A C 1
ATOM 580 O O . ALA A 1 82 ? 23.422 -13.367 -9.984 1 95.19 82 ALA A O 1
ATOM 581 N N . LEU A 1 83 ? 21.297 -13.336 -10.719 1 96.94 83 LEU A N 1
ATOM 582 C CA . LEU A 1 83 ? 21.703 -13.148 -12.102 1 96.94 83 LEU A CA 1
ATOM 583 C C . LEU A 1 83 ? 22.391 -11.797 -12.289 1 96.94 83 LEU A C 1
ATOM 585 O O . LEU A 1 83 ? 23.375 -11.688 -13.031 1 96.94 83 LEU A O 1
ATOM 589 N N . ALA A 1 84 ? 21.859 -10.727 -11.656 1 96.62 84 ALA A N 1
ATOM 590 C CA . ALA A 1 84 ? 22.453 -9.398 -11.734 1 96.62 84 ALA A CA 1
ATOM 591 C C . ALA A 1 84 ? 23.875 -9.398 -11.195 1 96.62 84 ALA A C 1
ATOM 593 O O . ALA A 1 84 ? 24.766 -8.758 -11.766 1 96.62 84 ALA A O 1
ATOM 594 N N . ARG A 1 85 ? 24.078 -10.141 -10.18 1 94.62 85 ARG A N 1
ATOM 595 C CA . ARG A 1 85 ? 25.406 -10.234 -9.586 1 94.62 85 ARG A CA 1
ATOM 596 C C . ARG A 1 85 ? 26.359 -11.016 -10.484 1 94.62 85 ARG A C 1
ATOM 598 O O . ARG A 1 85 ? 27.5 -10.617 -10.688 1 94.62 85 ARG A O 1
ATOM 605 N N . ARG A 1 86 ? 25.891 -12.016 -11 1 94.81 86 ARG A N 1
ATOM 606 C CA . ARG A 1 86 ? 26.703 -12.852 -11.883 1 94.81 86 ARG A CA 1
ATOM 607 C C . ARG A 1 86 ? 27.125 -12.086 -13.125 1 94.81 86 ARG A C 1
ATOM 609 O O . ARG A 1 86 ? 28.281 -12.188 -13.555 1 94.81 86 ARG A O 1
ATOM 616 N N . GLN A 1 87 ? 26.203 -11.391 -13.617 1 97.44 87 GLN A N 1
ATOM 617 C CA . GLN A 1 87 ? 26.469 -10.68 -14.859 1 97.44 87 GLN A CA 1
ATOM 618 C C . GLN A 1 87 ? 27.156 -9.344 -14.594 1 97.44 87 GLN A C 1
ATOM 620 O O . GLN A 1 87 ? 27.578 -8.664 -15.531 1 97.44 87 GLN A O 1
ATOM 625 N N . GLY A 1 88 ? 27.219 -8.922 -13.375 1 97.06 88 GLY A N 1
ATOM 626 C CA . GLY A 1 88 ? 27.797 -7.629 -13.031 1 97.06 88 GLY A CA 1
ATOM 627 C C . GLY A 1 88 ? 26.969 -6.457 -13.516 1 97.06 88 GLY A C 1
ATOM 628 O O . GLY A 1 88 ? 27.5 -5.434 -13.93 1 97.06 88 GLY A O 1
ATOM 629 N N . THR A 1 89 ? 25.703 -6.641 -13.578 1 95.88 89 THR A N 1
ATOM 630 C CA . THR A 1 89 ? 24.844 -5.609 -14.141 1 95.88 89 THR A CA 1
ATOM 631 C C . THR A 1 89 ? 23.953 -4.992 -13.055 1 95.88 89 THR A C 1
ATOM 633 O O . THR A 1 89 ? 22.938 -4.359 -13.359 1 95.88 89 THR A O 1
ATOM 636 N N . ASP A 1 90 ? 24.266 -5.168 -11.828 1 94.81 90 ASP A N 1
ATOM 637 C CA . ASP A 1 90 ? 23.531 -4.543 -10.742 1 94.81 90 ASP A CA 1
ATOM 638 C C . ASP A 1 90 ? 23.484 -3.025 -10.906 1 94.81 90 ASP A C 1
ATOM 640 O O . ASP A 1 90 ? 24.484 -2.408 -11.289 1 94.81 90 ASP A O 1
ATOM 644 N N . SER A 1 91 ? 22.344 -2.486 -10.82 1 95.88 91 SER A N 1
ATOM 645 C CA . SER A 1 91 ? 22.156 -1.052 -11.008 1 95.88 91 SER A CA 1
ATOM 646 C C . SER A 1 91 ? 21.016 -0.528 -10.156 1 95.88 91 SER A C 1
ATOM 648 O O . SER A 1 91 ? 20.172 -1.302 -9.695 1 95.88 91 SER A O 1
ATOM 650 N N . LYS A 1 92 ? 21 0.732 -9.969 1 96 92 LYS A N 1
ATOM 651 C CA . LYS A 1 92 ? 19.906 1.375 -9.227 1 96 92 LYS A CA 1
ATOM 652 C C . LYS A 1 92 ? 18.594 1.285 -9.992 1 96 92 LYS A C 1
ATOM 654 O O . LYS A 1 92 ? 17.531 1.13 -9.391 1 96 92 LYS A O 1
ATOM 659 N N . ALA A 1 93 ? 18.688 1.387 -11.289 1 96.5 93 ALA A N 1
ATOM 660 C CA . ALA A 1 93 ? 17.484 1.262 -12.117 1 96.5 93 ALA A CA 1
ATOM 661 C C . ALA A 1 93 ? 16.891 -0.138 -12.008 1 96.5 93 ALA A C 1
ATOM 663 O O . ALA A 1 93 ? 15.672 -0.292 -11.906 1 96.5 93 ALA A O 1
ATOM 664 N N . GLY A 1 94 ? 17.781 -1.146 -12.102 1 96.69 94 GLY A N 1
ATOM 665 C CA . GLY A 1 94 ? 17.312 -2.512 -11.922 1 96.69 94 GLY A CA 1
ATOM 666 C C . GLY A 1 94 ? 16.688 -2.752 -10.562 1 96.69 94 GLY A C 1
ATOM 667 O O . GLY A 1 94 ? 15.688 -3.465 -10.445 1 96.69 94 GLY A O 1
ATOM 668 N N . ASP A 1 95 ? 17.281 -2.188 -9.57 1 95.94 95 ASP A N 1
ATOM 669 C CA . ASP A 1 95 ? 16.75 -2.277 -8.219 1 95.94 95 ASP A CA 1
ATOM 670 C C . ASP A 1 95 ? 15.359 -1.652 -8.133 1 95.94 95 ASP A C 1
ATOM 672 O O . ASP A 1 95 ? 14.445 -2.236 -7.543 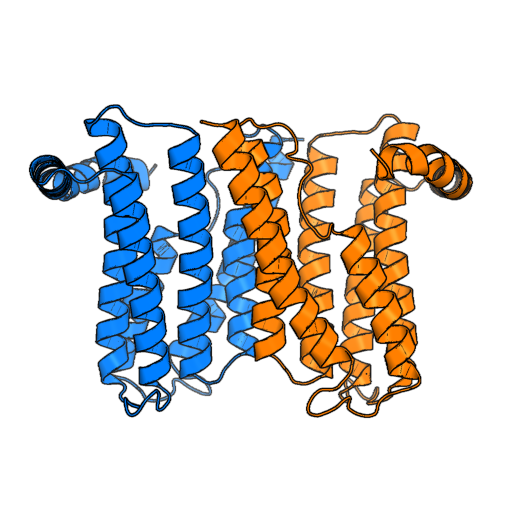1 95.94 95 ASP A O 1
ATOM 676 N N . LEU A 1 96 ? 15.211 -0.498 -8.727 1 96.62 96 LEU A N 1
ATOM 677 C CA . LEU A 1 96 ? 13.922 0.191 -8.742 1 96.62 96 LEU A CA 1
ATOM 678 C C . LEU A 1 96 ? 12.867 -0.648 -9.453 1 96.62 96 LEU A C 1
ATOM 680 O O . LEU A 1 96 ? 11.766 -0.843 -8.938 1 96.62 96 LEU A O 1
ATOM 684 N N . LEU A 1 97 ? 13.195 -1.131 -10.602 1 97.69 97 LEU A N 1
ATOM 685 C CA . LEU A 1 97 ? 12.266 -1.954 -11.367 1 97.69 97 LEU A CA 1
ATOM 686 C C . LEU A 1 97 ? 11.82 -3.17 -10.562 1 97.69 9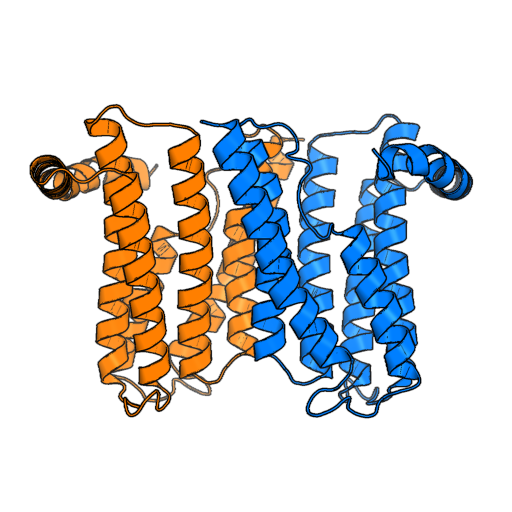7 LEU A C 1
ATOM 688 O O . LEU A 1 97 ? 10.625 -3.451 -10.461 1 97.69 97 LEU A O 1
ATOM 692 N N . ASP A 1 98 ? 12.82 -3.824 -10.055 1 97.56 98 ASP A N 1
ATOM 693 C CA . ASP A 1 98 ? 12.547 -5.047 -9.297 1 97.56 98 ASP A CA 1
ATOM 694 C C . ASP A 1 98 ? 11.609 -4.77 -8.125 1 97.56 98 ASP A C 1
ATOM 696 O O . ASP A 1 98 ? 10.617 -5.477 -7.941 1 97.56 98 ASP A O 1
ATOM 700 N N . HIS A 1 99 ? 11.844 -3.742 -7.367 1 97.06 99 HIS A N 1
ATOM 701 C CA . HIS A 1 99 ? 11.055 -3.436 -6.18 1 97.06 99 HIS A CA 1
ATOM 702 C C . HIS A 1 99 ? 9.641 -3.016 -6.559 1 97.06 99 HIS A C 1
ATOM 704 O O . HIS A 1 99 ? 8.672 -3.383 -5.883 1 97.06 99 HIS A O 1
ATOM 710 N N . VAL A 1 100 ? 9.5 -2.293 -7.605 1 98.06 100 VAL A N 1
ATOM 711 C CA . VAL A 1 100 ? 8.18 -1.835 -8.031 1 98.06 100 VAL A CA 1
ATOM 712 C C . VAL A 1 100 ? 7.352 -3.021 -8.523 1 98.06 100 VAL A C 1
ATOM 714 O O . VAL A 1 100 ? 6.184 -3.17 -8.148 1 98.06 100 VAL A O 1
ATOM 717 N N . LEU A 1 101 ? 7.957 -3.857 -9.32 1 98.56 101 LEU A N 1
ATOM 718 C CA . LEU A 1 101 ? 7.246 -5.031 -9.812 1 98.56 101 LEU A CA 1
ATOM 719 C C . LEU A 1 101 ? 6.887 -5.969 -8.664 1 98.56 101 LEU A C 1
ATOM 721 O O . LEU A 1 101 ? 5.832 -6.605 -8.68 1 98.56 101 LEU A O 1
ATOM 725 N N . ASP A 1 102 ? 7.758 -6.047 -7.68 1 98.25 102 ASP A N 1
ATOM 726 C CA . ASP A 1 102 ? 7.461 -6.859 -6.504 1 98.25 102 ASP A CA 1
ATOM 727 C C . ASP A 1 102 ? 6.223 -6.344 -5.777 1 98.25 102 ASP A C 1
ATOM 729 O O . ASP A 1 102 ? 5.391 -7.133 -5.324 1 98.25 102 ASP A O 1
ATOM 733 N N . ARG A 1 103 ? 6.105 -5.031 -5.652 1 98.62 103 ARG A N 1
ATOM 734 C CA . ARG A 1 103 ? 4.945 -4.469 -4.965 1 98.62 103 ARG A CA 1
ATOM 735 C C . ARG A 1 103 ? 3.666 -4.723 -5.754 1 98.62 103 ARG A C 1
ATOM 737 O O . ARG A 1 103 ? 2.631 -5.062 -5.176 1 98.62 103 ARG A O 1
ATOM 744 N N . TYR A 1 104 ? 3.693 -4.523 -7.012 1 98.88 104 TYR A N 1
ATOM 745 C CA . TYR A 1 104 ? 2.508 -4.785 -7.816 1 98.88 104 TYR A CA 1
ATOM 746 C C . TYR A 1 104 ? 2.176 -6.273 -7.836 1 98.88 104 TYR A C 1
ATOM 748 O O . TYR A 1 104 ? 1.004 -6.656 -7.891 1 98.88 104 TYR A O 1
ATOM 756 N N . ALA A 1 105 ? 3.193 -7.105 -7.844 1 98.88 105 ALA A N 1
ATOM 757 C CA . ALA A 1 105 ? 2.961 -8.539 -7.715 1 98.88 105 ALA A CA 1
ATOM 758 C C . ALA A 1 105 ? 2.217 -8.867 -6.422 1 98.88 105 ALA A C 1
ATOM 760 O O . ALA A 1 105 ? 1.26 -9.641 -6.426 1 98.88 105 ALA A O 1
ATOM 761 N N . ASP A 1 106 ? 2.668 -8.258 -5.359 1 98.81 106 ASP A N 1
ATOM 762 C CA . ASP A 1 106 ? 2 -8.453 -4.078 1 98.81 106 ASP A CA 1
ATOM 763 C C . ASP A 1 106 ? 0.54 -8.008 -4.145 1 98.81 106 ASP A C 1
ATOM 765 O O . ASP A 1 106 ? -0.347 -8.695 -3.635 1 98.81 106 ASP A O 1
ATOM 769 N N . ILE A 1 107 ? 0.297 -6.914 -4.766 1 98.94 107 ILE A N 1
ATOM 770 C CA . ILE A 1 107 ? -1.052 -6.375 -4.895 1 98.94 107 ILE A CA 1
ATOM 771 C C . ILE A 1 107 ? -1.928 -7.352 -5.672 1 98.94 107 ILE A C 1
ATOM 773 O O . ILE A 1 107 ? -3.02 -7.711 -5.223 1 98.94 107 ILE A O 1
ATOM 777 N N . VAL A 1 108 ? -1.484 -7.832 -6.828 1 98.81 108 VAL A N 1
ATOM 778 C CA . VAL A 1 108 ? -2.35 -8.625 -7.695 1 98.81 108 VAL A CA 1
ATOM 779 C C . VAL A 1 108 ? -2.598 -9.992 -7.066 1 98.81 108 VAL A C 1
ATOM 781 O O . VAL A 1 108 ? -3.686 -10.562 -7.203 1 98.81 108 VAL A O 1
ATOM 784 N N . VAL A 1 109 ? -1.598 -10.539 -6.395 1 98.94 109 VAL A N 1
ATOM 785 C CA . VAL A 1 109 ? -1.777 -11.836 -5.754 1 98.94 109 VAL A CA 1
ATOM 786 C C . VAL A 1 109 ? -2.828 -11.727 -4.652 1 98.94 109 VAL A C 1
ATOM 788 O O . VAL A 1 109 ? -3.76 -12.531 -4.594 1 98.94 109 VAL A O 1
ATOM 791 N N . VAL A 1 110 ? -2.715 -10.703 -3.799 1 98.94 110 VAL A N 1
ATOM 792 C CA . VAL A 1 110 ? -3.672 -10.523 -2.713 1 98.94 110 VAL A CA 1
ATOM 793 C C . VAL A 1 110 ? -5.055 -10.227 -3.287 1 98.94 110 VAL A C 1
ATOM 795 O O . VAL A 1 110 ? -6.062 -10.734 -2.795 1 98.94 110 VAL A O 1
ATOM 798 N N . ALA A 1 111 ? -5.109 -9.414 -4.336 1 98.88 111 ALA A N 1
ATOM 799 C CA . ALA A 1 111 ? -6.375 -9.102 -4.988 1 98.88 111 ALA A CA 1
ATOM 800 C C . ALA A 1 111 ? -7.027 -10.359 -5.559 1 98.88 111 ALA A C 1
ATOM 802 O O . ALA A 1 111 ? -8.25 -10.523 -5.48 1 98.88 111 ALA A O 1
ATOM 803 N N . GLY A 1 112 ? -6.227 -11.234 -6.148 1 98.81 112 GLY A N 1
ATOM 804 C CA . GLY A 1 112 ? -6.75 -12.492 -6.664 1 98.81 112 GLY A CA 1
ATOM 805 C C . GLY A 1 112 ? -7.328 -13.391 -5.586 1 98.81 112 GLY A C 1
ATOM 806 O O . GLY A 1 112 ? -8.391 -13.984 -5.77 1 98.81 112 GLY A O 1
ATOM 807 N N . LEU A 1 113 ? -6.613 -13.484 -4.477 1 98.88 113 LEU A N 1
ATOM 808 C CA . LEU A 1 113 ? -7.109 -14.258 -3.344 1 98.88 113 LEU A CA 1
ATOM 809 C C . LEU A 1 113 ? -8.438 -13.688 -2.84 1 98.88 113 LEU A C 1
ATOM 811 O O . LEU A 1 113 ? -9.375 -14.445 -2.588 1 98.88 113 LEU A O 1
ATOM 815 N N . ALA A 1 114 ? -8.516 -12.398 -2.719 1 98.88 114 ALA A N 1
ATOM 816 C CA . ALA A 1 114 ? -9.727 -11.734 -2.227 1 98.88 114 ALA A CA 1
ATOM 817 C C . ALA A 1 114 ? -10.891 -11.938 -3.189 1 98.88 114 ALA A C 1
ATOM 819 O O . ALA A 1 114 ? -12.023 -12.172 -2.762 1 98.88 114 ALA A O 1
ATOM 820 N N . ALA A 1 115 ? -10.594 -11.805 -4.441 1 98.19 115 ALA A N 1
ATOM 821 C CA . ALA A 1 115 ? -11.633 -11.953 -5.465 1 98.19 115 ALA A CA 1
ATOM 822 C C . ALA A 1 115 ? -12.203 -13.367 -5.461 1 98.19 115 ALA A C 1
ATOM 824 O O . ALA A 1 115 ? -13.422 -13.555 -5.488 1 98.19 115 ALA A O 1
ATOM 825 N N . GLY A 1 116 ? -11.352 -14.352 -5.41 1 97.62 116 GLY A N 1
ATOM 826 C CA . GLY A 1 116 ? -11.805 -15.734 -5.387 1 97.62 116 GLY A CA 1
ATOM 827 C C . GLY A 1 116 ? -12.625 -16.078 -4.156 1 97.62 116 GLY A C 1
ATOM 828 O O . GLY A 1 116 ? -13.578 -16.859 -4.238 1 97.62 116 GLY A O 1
ATOM 829 N N . ALA A 1 117 ? -12.242 -15.539 -3.049 1 97 117 ALA A N 1
ATOM 830 C CA . ALA A 1 117 ? -12.938 -15.805 -1.792 1 97 117 ALA A CA 1
ATOM 831 C C . ALA A 1 117 ? -14.125 -14.859 -1.613 1 97 117 ALA A C 1
ATOM 833 O O . ALA A 1 117 ? -14.875 -14.977 -0.645 1 97 117 ALA A O 1
ATOM 834 N N . GLU A 1 118 ? -14.242 -13.875 -2.553 1 96.5 118 GLU A N 1
ATOM 835 C CA . GLU A 1 118 ? -15.25 -12.82 -2.453 1 96.5 118 GLU A CA 1
ATOM 836 C C . GLU A 1 118 ? -15.188 -12.125 -1.097 1 96.5 118 GLU A C 1
ATOM 838 O O . GLU A 1 118 ? -16.219 -11.883 -0.474 1 96.5 118 GLU A O 1
ATOM 843 N N . SER A 1 119 ? -14 -11.93 -0.59 1 98.12 119 SER A N 1
ATOM 844 C CA . SER A 1 119 ? -13.742 -11.289 0.694 1 98.12 119 SER A CA 1
ATOM 845 C C . SER A 1 119 ? -12.883 -10.039 0.525 1 98.12 119 SER A C 1
ATOM 847 O O . SER A 1 119 ? -11.742 -9.992 0.995 1 98.12 119 SER A O 1
ATOM 849 N N . TYR A 1 120 ? -13.492 -9.023 -0 1 98.56 120 TYR A N 1
ATOM 850 C CA . TYR A 1 120 ? -12.742 -7.84 -0.396 1 98.56 120 TYR A CA 1
ATOM 851 C C . TYR A 1 120 ? -12.352 -7.012 0.821 1 98.56 120 TYR A C 1
ATOM 853 O O . TYR A 1 120 ? -11.336 -6.312 0.802 1 98.56 120 TYR A O 1
ATOM 861 N N . LEU A 1 121 ? -13.148 -7.105 1.937 1 98.38 121 LEU A N 1
ATOM 862 C CA . LEU A 1 121 ? -12.734 -6.445 3.168 1 98.38 121 LEU A CA 1
ATOM 863 C C . LEU A 1 121 ? -11.414 -7.02 3.67 1 98.38 121 LEU A C 1
ATOM 865 O O . LEU A 1 121 ? -10.477 -6.277 3.961 1 98.38 121 LEU A O 1
ATOM 869 N N . LEU A 1 122 ? -11.375 -8.352 3.711 1 98.81 122 LEU A N 1
ATOM 870 C CA . LEU A 1 122 ? -10.141 -8.992 4.148 1 98.81 122 LEU A CA 1
ATOM 871 C C . LEU A 1 122 ? -9 -8.695 3.174 1 98.81 122 LEU A C 1
ATOM 873 O O . LEU A 1 122 ? -7.848 -8.539 3.586 1 98.81 122 LEU A O 1
ATOM 877 N N . GLY A 1 123 ? -9.328 -8.633 1.875 1 98.94 123 GLY A N 1
ATOM 878 C CA . GLY A 1 123 ? -8.336 -8.258 0.881 1 98.94 123 GLY A CA 1
ATOM 879 C C . GLY A 1 123 ? -7.762 -6.871 1.111 1 98.94 123 GLY A C 1
ATOM 880 O O . GLY A 1 123 ? -6.551 -6.672 1.001 1 98.94 123 GLY A O 1
ATOM 881 N N . LEU A 1 124 ? -8.633 -5.922 1.41 1 98.88 124 LEU A N 1
ATOM 882 C CA . LEU A 1 124 ? -8.227 -4.551 1.679 1 98.88 124 LEU A CA 1
ATOM 883 C C . LEU A 1 124 ? -7.289 -4.484 2.879 1 98.88 124 LEU A C 1
ATOM 885 O O . LEU A 1 124 ? -6.227 -3.865 2.809 1 98.88 124 LEU A O 1
ATOM 889 N N . LEU A 1 125 ? -7.641 -5.195 3.936 1 98.81 125 LEU A N 1
ATOM 890 C CA . LEU A 1 125 ? -6.816 -5.207 5.141 1 98.81 125 LEU A CA 1
ATOM 891 C C . LEU A 1 125 ? -5.484 -5.906 4.879 1 98.81 125 LEU A C 1
ATOM 893 O O . LEU A 1 125 ? -4.434 -5.434 5.32 1 98.81 125 LEU A O 1
ATOM 897 N N . ALA A 1 126 ? -5.523 -6.965 4.145 1 98.94 126 ALA A N 1
ATOM 898 C CA . ALA A 1 126 ? -4.328 -7.754 3.863 1 98.94 126 ALA A CA 1
ATOM 899 C C . ALA A 1 126 ? -3.348 -6.973 2.99 1 98.94 126 ALA A C 1
ATOM 901 O O . ALA A 1 126 ? -2.152 -6.918 3.285 1 98.94 126 ALA A O 1
ATOM 902 N N . VAL A 1 127 ? -3.854 -6.375 1.926 1 98.94 127 VAL A N 1
ATOM 903 C CA . VAL A 1 127 ? -2.961 -5.73 0.968 1 98.94 127 VAL A CA 1
ATOM 904 C C . VAL A 1 127 ? -2.301 -4.516 1.613 1 98.94 127 VAL A C 1
ATOM 906 O O . VAL A 1 127 ? -1.143 -4.207 1.326 1 98.94 127 VAL A O 1
ATOM 909 N N . THR A 1 128 ? -3 -3.801 2.508 1 98.88 128 THR A N 1
ATOM 910 C CA . THR A 1 128 ? -2.391 -2.656 3.178 1 98.88 128 THR A CA 1
ATOM 911 C C . THR A 1 128 ? -1.305 -3.113 4.148 1 98.88 128 THR A C 1
ATOM 913 O O . THR A 1 128 ? -0.267 -2.461 4.277 1 98.88 128 THR A O 1
ATOM 916 N N . GLY A 1 129 ? -1.56 -4.25 4.863 1 98.62 129 GLY A N 1
ATOM 917 C CA . GLY A 1 129 ? -0.506 -4.797 5.699 1 98.62 129 GLY A CA 1
ATOM 918 C C . GLY A 1 129 ? 0.745 -5.164 4.926 1 98.62 129 GLY A C 1
ATOM 919 O O . GLY A 1 129 ? 1.859 -4.844 5.348 1 98.62 129 GLY A O 1
ATOM 920 N N . VAL A 1 130 ? 0.541 -5.746 3.818 1 98.38 130 VAL A N 1
ATOM 921 C CA . VAL A 1 130 ? 1.646 -6.195 2.98 1 98.38 130 VAL A CA 1
ATOM 922 C C . VAL A 1 130 ? 2.418 -4.992 2.449 1 98.38 130 VAL A C 1
ATOM 924 O O . VAL A 1 130 ? 3.646 -4.941 2.545 1 98.38 130 VAL A O 1
ATOM 927 N N . LEU A 1 131 ? 1.702 -4.012 1.951 1 98.44 131 LEU A N 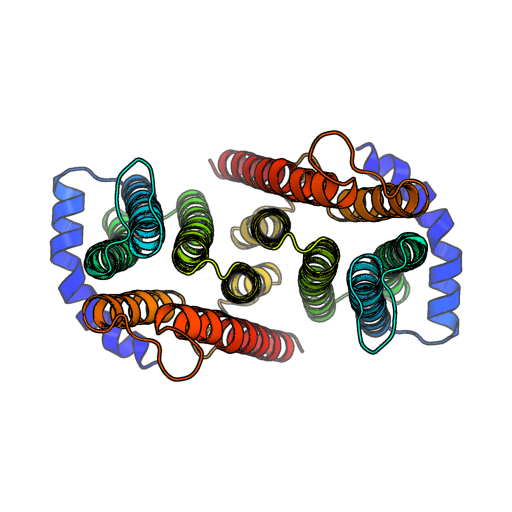1
ATOM 928 C CA . LEU A 1 131 ? 2.34 -2.848 1.347 1 98.44 131 LEU A CA 1
ATOM 929 C C . LEU A 1 131 ? 3.035 -1.998 2.406 1 98.44 131 LEU A C 1
ATOM 931 O O . LEU A 1 131 ? 4.105 -1.439 2.156 1 98.44 131 LEU A O 1
ATOM 935 N N . MET A 1 132 ? 2.434 -1.92 3.609 1 98.19 132 MET A N 1
ATOM 936 C CA . MET A 1 132 ? 3.029 -1.092 4.652 1 98.19 132 MET A CA 1
ATOM 937 C C . MET A 1 132 ? 4.332 -1.703 5.152 1 98.19 132 MET A C 1
ATOM 939 O O . MET A 1 132 ? 5.258 -0.982 5.535 1 98.19 132 MET A O 1
ATOM 943 N N . THR A 1 133 ? 4.414 -3.021 5.148 1 96.38 133 THR A N 1
ATOM 944 C CA . THR A 1 133 ? 5.672 -3.672 5.504 1 96.38 133 THR A CA 1
ATOM 945 C C . THR A 1 133 ? 6.789 -3.234 4.566 1 96.38 133 THR A C 1
ATOM 947 O O . THR A 1 133 ? 7.879 -2.873 5.016 1 96.38 133 THR A O 1
ATOM 950 N N . SER A 1 134 ? 6.496 -3.246 3.301 1 95 134 SER A N 1
ATOM 951 C CA . SER A 1 134 ? 7.48 -2.84 2.305 1 95 134 SER A CA 1
ATOM 952 C C . SER A 1 134 ? 7.746 -1.339 2.373 1 95 134 SER A C 1
ATOM 954 O O . SER A 1 134 ? 8.891 -0.9 2.24 1 95 134 SER A O 1
ATOM 956 N N . TYR A 1 135 ? 6.73 -0.549 2.561 1 96.12 135 TYR A N 1
ATOM 957 C CA . TYR A 1 135 ? 6.863 0.901 2.639 1 96.12 135 TYR A CA 1
ATOM 958 C C . TYR A 1 135 ? 7.797 1.303 3.775 1 96.12 135 TYR A C 1
ATOM 960 O O . TYR A 1 135 ? 8.641 2.186 3.611 1 96.12 135 TYR A O 1
ATOM 968 N N . LEU A 1 136 ? 7.625 0.641 4.906 1 95.94 136 LEU A N 1
ATOM 969 C CA . LEU A 1 136 ? 8.422 1.002 6.074 1 95.94 136 LEU A CA 1
ATOM 970 C C . LEU A 1 136 ? 9.891 0.673 5.852 1 95.94 136 LEU A C 1
ATOM 972 O O . LEU A 1 136 ? 10.773 1.401 6.312 1 95.94 136 LEU A O 1
ATOM 976 N N . GLY A 1 137 ? 10.141 -0.443 5.191 1 92.81 137 GLY A N 1
ATOM 977 C CA . GLY A 1 137 ? 11.523 -0.74 4.832 1 92.81 137 GLY A CA 1
ATOM 978 C C . GLY A 1 137 ? 12.148 0.316 3.943 1 92.81 137 GLY A C 1
ATOM 979 O O . GLY A 1 137 ? 13.266 0.765 4.195 1 92.81 137 GLY A O 1
ATOM 980 N N . THR A 1 138 ? 11.414 0.719 2.982 1 93.19 138 THR A N 1
ATOM 981 C CA . THR A 1 138 ? 11.883 1.712 2.025 1 93.19 138 THR A CA 1
ATOM 982 C C . THR A 1 138 ? 12.008 3.084 2.682 1 93.19 138 THR A C 1
ATOM 984 O O . THR A 1 138 ? 12.953 3.828 2.412 1 93.19 138 THR A O 1
ATOM 987 N N . GLN A 1 139 ? 11.031 3.42 3.473 1 94.56 139 GLN A N 1
ATOM 988 C CA . GLN A 1 139 ? 11.047 4.703 4.168 1 94.56 139 GLN A CA 1
ATOM 989 C C . GLN A 1 139 ? 12.25 4.801 5.109 1 94.56 139 GLN A C 1
ATOM 991 O O . GLN A 1 139 ? 12.844 5.871 5.254 1 94.56 139 GLN A O 1
ATOM 996 N N . ALA A 1 140 ? 12.547 3.721 5.762 1 93.88 140 ALA A N 1
ATOM 997 C CA . ALA A 1 140 ? 13.734 3.693 6.617 1 93.88 140 ALA A CA 1
ATOM 998 C C . ALA A 1 140 ? 14.992 4.012 5.816 1 93.88 140 ALA A C 1
ATOM 1000 O O . ALA A 1 140 ? 15.828 4.801 6.258 1 93.88 140 ALA A O 1
ATOM 1001 N N . GLN A 1 141 ? 15.07 3.488 4.672 1 92.38 141 GLN A N 1
ATOM 1002 C CA . GLN A 1 141 ? 16.219 3.754 3.809 1 92.38 141 GLN A CA 1
ATOM 1003 C C . GLN A 1 141 ? 16.219 5.207 3.336 1 92.38 141 GLN A C 1
ATOM 1005 O O . GLN A 1 141 ? 17.281 5.82 3.217 1 92.38 141 GLN A O 1
ATOM 1010 N N . ALA A 1 142 ? 15.094 5.676 3.082 1 90.81 142 ALA A N 1
ATOM 1011 C CA . ALA A 1 142 ? 14.969 7.039 2.576 1 90.81 142 ALA A CA 1
ATOM 1012 C C . ALA A 1 142 ? 15.445 8.055 3.613 1 90.81 142 ALA A C 1
ATOM 1014 O O . ALA A 1 142 ? 15.969 9.117 3.26 1 90.81 142 ALA A O 1
ATOM 1015 N N . VAL A 1 143 ? 15.305 7.688 4.875 1 91.94 143 VAL A N 1
ATOM 1016 C CA . VAL A 1 143 ? 15.742 8.617 5.906 1 91.94 143 VAL A CA 1
ATOM 1017 C C . VAL A 1 143 ? 17.172 8.297 6.32 1 91.94 143 VAL A C 1
ATOM 1019 O O . VAL A 1 143 ? 17.672 8.812 7.32 1 91.94 143 VAL A O 1
ATOM 1022 N N . GLY A 1 144 ? 17.797 7.344 5.625 1 90.12 144 GLY A N 1
ATOM 1023 C CA . GLY A 1 144 ? 19.234 7.172 5.75 1 90.12 144 GLY A CA 1
ATOM 1024 C C . GLY A 1 144 ? 19.625 5.945 6.555 1 90.12 144 GLY A C 1
ATOM 1025 O O . GLY A 1 144 ? 20.797 5.746 6.867 1 90.12 144 GLY A O 1
ATOM 1026 N N . LEU A 1 145 ? 18.656 5.234 6.988 1 90.94 145 LEU A N 1
ATOM 1027 C CA . LEU A 1 145 ? 18.984 4.016 7.719 1 90.94 145 LEU A CA 1
ATOM 1028 C C . LEU A 1 145 ? 19.328 2.881 6.758 1 90.94 145 LEU A C 1
ATOM 1030 O O . LEU A 1 145 ? 18.828 2.846 5.629 1 90.94 145 LEU A O 1
ATOM 1034 N N . ASP A 1 146 ? 20.266 2.117 7.242 1 79.44 146 ASP A N 1
ATOM 1035 C CA . ASP A 1 146 ? 20.5 0.888 6.484 1 79.44 146 ASP A CA 1
ATOM 1036 C C . ASP A 1 146 ? 19.281 -0.034 6.57 1 79.44 146 ASP A C 1
ATOM 1038 O O . ASP A 1 146 ? 18.375 0.2 7.367 1 79.44 146 ASP A O 1
ATOM 1042 N N . ARG A 1 147 ? 19.344 -0.962 5.734 1 63 147 ARG A N 1
ATOM 1043 C CA . ARG A 1 147 ? 18.234 -1.906 5.719 1 63 147 ARG A CA 1
ATOM 1044 C C . ARG A 1 147 ? 17.906 -2.4 7.125 1 63 147 ARG A C 1
ATOM 1046 O O . ARG A 1 147 ? 18.766 -2.98 7.793 1 63 147 ARG A O 1
ATOM 1053 N N . VAL A 1 148 ? 16.922 -1.673 7.727 1 60.44 148 VAL A N 1
ATOM 1054 C CA . VAL A 1 148 ? 16.484 -2.098 9.055 1 60.44 148 VAL A CA 1
ATOM 1055 C C . VAL A 1 148 ? 15.891 -3.5 8.977 1 60.44 148 VAL A C 1
ATOM 1057 O O . VAL A 1 148 ? 14.906 -3.725 8.266 1 60.44 148 VAL A O 1
ATOM 1060 N N . TYR A 1 149 ? 16.938 -4.523 9.203 1 57.31 149 TYR A N 1
ATOM 1061 C CA . TYR A 1 149 ? 16.578 -5.938 9.312 1 57.31 149 TYR A CA 1
ATOM 1062 C C . TYR A 1 149 ? 15.727 -6.195 10.547 1 57.31 149 TYR A C 1
ATOM 1064 O O . TYR A 1 149 ? 16 -5.656 11.625 1 57.31 149 TYR A O 1
ATOM 1072 N N . GLY A 1 150 ? 14.219 -6.074 10.43 1 64.62 150 GLY A N 1
ATOM 1073 C CA . GLY A 1 150 ? 13.367 -6.422 11.555 1 64.62 150 GLY A CA 1
ATOM 1074 C C . GLY A 1 150 ? 11.914 -6.621 11.172 1 64.62 150 GLY A C 1
ATOM 1075 O O . GLY A 1 150 ? 11.508 -6.242 10.07 1 64.62 150 GLY A O 1
ATOM 1076 N N . GLY A 1 151 ? 11.461 -7.672 11.68 1 74.5 151 GLY A N 1
ATOM 1077 C CA . GLY A 1 151 ? 10.047 -7.977 11.562 1 74.5 151 GLY A CA 1
ATOM 1078 C C . GLY A 1 151 ? 9.75 -9.461 11.586 1 74.5 151 GLY A C 1
ATOM 1079 O O . GLY A 1 151 ? 10.656 -10.281 11.422 1 74.5 151 GLY A O 1
ATOM 1080 N N . LEU A 1 152 ? 8.633 -9.703 11.695 1 82.38 152 LEU A N 1
ATOM 1081 C CA . LEU A 1 152 ? 8.164 -11.07 11.859 1 82.38 152 LEU A CA 1
ATOM 1082 C C . LEU A 1 152 ? 8.273 -11.852 10.555 1 82.38 152 LEU A C 1
ATOM 1084 O O . LEU A 1 152 ? 8.766 -12.977 10.539 1 82.38 152 LEU A O 1
ATOM 1088 N N . VAL A 1 153 ? 7.875 -11.18 9.469 1 88.25 153 VAL A N 1
ATOM 1089 C CA . VAL A 1 153 ? 7.723 -11.906 8.219 1 88.25 153 VAL A CA 1
ATOM 1090 C C . VAL A 1 153 ? 8.203 -11.039 7.055 1 88.25 153 VAL A C 1
ATOM 1092 O O . VAL A 1 153 ? 7.762 -9.898 6.902 1 88.25 153 VAL A O 1
ATOM 1095 N N . GLY A 1 154 ? 9.133 -11.594 6.324 1 91.12 154 GLY A N 1
ATOM 1096 C CA . GLY A 1 154 ? 9.547 -10.945 5.094 1 91.12 154 GLY A CA 1
ATOM 1097 C C . GLY A 1 154 ? 8.758 -11.406 3.881 1 91.12 154 GLY A C 1
ATOM 1098 O O . GLY A 1 154 ? 7.867 -12.25 3.996 1 91.12 154 GLY A O 1
ATOM 1099 N N . ARG A 1 155 ? 9.07 -10.82 2.775 1 93.06 155 ARG A N 1
ATOM 1100 C CA . ARG A 1 155 ? 8.32 -11.102 1.555 1 93.06 155 ARG A CA 1
ATOM 1101 C C . ARG A 1 155 ? 8.445 -12.57 1.17 1 93.06 155 ARG A C 1
ATOM 1103 O O . ARG A 1 155 ? 7.461 -13.211 0.795 1 93.06 155 ARG A O 1
ATOM 1110 N N . ALA A 1 156 ? 9.641 -13.086 1.252 1 91.31 156 ALA A N 1
ATOM 1111 C CA . ALA A 1 156 ? 9.852 -14.492 0.908 1 91.31 156 ALA A CA 1
ATOM 1112 C C . ALA A 1 156 ? 9.008 -15.406 1.788 1 91.31 156 ALA A C 1
ATOM 1114 O O . ALA A 1 156 ? 8.43 -16.375 1.305 1 91.31 156 ALA A O 1
ATOM 1115 N N . ASP A 1 157 ? 8.984 -15.086 3.074 1 94.56 157 ASP A N 1
ATOM 1116 C CA . ASP A 1 157 ? 8.164 -15.852 4.012 1 94.56 157 ASP A CA 1
ATOM 1117 C C . ASP A 1 157 ? 6.688 -15.766 3.646 1 94.56 157 ASP A C 1
ATOM 1119 O O . ASP A 1 157 ? 5.977 -16.766 3.678 1 94.56 157 ASP A O 1
ATOM 1123 N N . ARG A 1 158 ? 6.277 -14.625 3.336 1 96.44 158 ARG A N 1
ATOM 1124 C CA . ARG A 1 158 ? 4.871 -14.422 2.998 1 96.44 158 ARG A CA 1
ATOM 1125 C C . ARG A 1 158 ? 4.492 -15.219 1.751 1 96.44 158 ARG A C 1
ATOM 1127 O O . ARG A 1 158 ? 3.416 -15.82 1.694 1 96.44 158 ARG A O 1
ATOM 1134 N N . LEU A 1 159 ? 5.363 -15.195 0.772 1 97.5 159 LEU A N 1
ATOM 1135 C CA . LEU A 1 159 ? 5.086 -15.922 -0.458 1 97.5 159 LEU A CA 1
ATOM 1136 C C . LEU A 1 159 ? 5.039 -17.422 -0.196 1 97.5 159 LEU A C 1
ATOM 1138 O O . LEU A 1 159 ? 4.191 -18.125 -0.754 1 97.5 159 LEU A O 1
ATOM 1142 N N . ALA A 1 160 ? 5.906 -17.875 0.637 1 97.19 160 ALA A N 1
ATOM 1143 C CA . ALA A 1 160 ? 5.895 -19.297 1.02 1 97.19 160 ALA A CA 1
ATOM 1144 C C . ALA A 1 160 ? 4.594 -19.656 1.729 1 97.19 160 ALA A C 1
ATOM 1146 O O . ALA A 1 160 ? 3.982 -20.688 1.428 1 97.19 160 ALA A O 1
ATOM 1147 N N . VAL A 1 161 ? 4.203 -18.812 2.65 1 98.56 161 VAL A N 1
ATOM 1148 C CA . VAL A 1 161 ? 2.977 -19.062 3.398 1 98.56 161 VAL A CA 1
ATOM 1149 C C . VAL A 1 161 ? 1.783 -19.062 2.447 1 98.56 161 VAL A C 1
ATOM 1151 O O . VAL A 1 161 ? 0.911 -19.938 2.547 1 98.56 161 VAL A O 1
ATOM 1154 N N . ILE A 1 162 ? 1.714 -18.125 1.509 1 98.88 162 ILE A N 1
ATOM 1155 C CA . ILE A 1 162 ? 0.637 -18.094 0.526 1 98.88 162 ILE A CA 1
ATOM 1156 C C . ILE A 1 162 ? 0.624 -19.391 -0.278 1 98.88 162 ILE A C 1
ATOM 1158 O O . ILE A 1 162 ? -0.428 -20.016 -0.449 1 98.88 162 ILE A O 1
ATOM 1162 N N . GLY A 1 163 ? 1.818 -19.781 -0.782 1 98.75 163 GLY A N 1
ATOM 1163 C CA . GLY A 1 163 ? 1.911 -21.016 -1.557 1 98.75 163 GLY A CA 1
ATOM 1164 C C . GLY A 1 163 ? 1.458 -22.234 -0.789 1 98.75 163 GLY A C 1
ATOM 1165 O O . GLY A 1 163 ? 0.666 -23.031 -1.294 1 98.75 163 GLY A O 1
ATOM 1166 N N . ILE A 1 164 ? 1.904 -22.391 0.398 1 98.62 164 ILE A N 1
ATOM 1167 C CA . ILE A 1 164 ? 1.621 -23.562 1.212 1 98.62 164 ILE A CA 1
ATOM 1168 C C . ILE A 1 164 ? 0.136 -23.609 1.565 1 98.62 164 ILE A C 1
ATOM 1170 O O . ILE A 1 164 ? -0.527 -24.625 1.377 1 98.62 164 ILE A O 1
ATOM 1174 N N . VAL A 1 165 ? -0.397 -22.484 2.047 1 98.69 165 VAL A N 1
ATOM 1175 C CA . VAL A 1 165 ? -1.781 -22.438 2.508 1 98.69 165 VAL A CA 1
ATOM 1176 C C . VAL A 1 165 ? -2.725 -22.688 1.331 1 98.69 165 VAL A C 1
ATOM 1178 O O . VAL A 1 165 ? -3.719 -23.406 1.462 1 98.69 165 VAL A O 1
ATOM 1181 N N . THR A 1 166 ? -2.422 -22.109 0.193 1 98.62 166 THR A N 1
ATOM 1182 C CA . THR A 1 166 ? -3.322 -22.297 -0.94 1 98.62 166 THR A CA 1
ATOM 1183 C C . THR A 1 166 ? -3.201 -23.703 -1.504 1 98.62 166 THR A C 1
ATOM 1185 O O . THR A 1 166 ? -4.18 -24.266 -2.004 1 98.62 166 THR A O 1
ATOM 1188 N N . ALA A 1 167 ? -2.02 -24.312 -1.426 1 98.5 167 ALA A N 1
ATOM 1189 C CA . ALA A 1 167 ? -1.887 -25.719 -1.814 1 98.5 167 ALA A CA 1
ATOM 1190 C C . ALA A 1 167 ? -2.76 -26.609 -0.941 1 98.5 167 ALA A C 1
ATOM 1192 O O . ALA A 1 167 ? -3.428 -27.516 -1.444 1 98.5 167 ALA A O 1
ATOM 1193 N N . ILE A 1 168 ? -2.768 -26.344 0.311 1 98.19 168 ILE A N 1
ATOM 1194 C CA . ILE A 1 168 ? -3.596 -27.109 1.234 1 98.19 168 ILE A CA 1
ATOM 1195 C C . ILE A 1 168 ? -5.07 -26.875 0.932 1 98.19 168 ILE A C 1
ATOM 1197 O O . ILE A 1 168 ? -5.883 -27.797 0.965 1 98.19 168 ILE A O 1
ATOM 1201 N N . ALA A 1 169 ? -5.41 -25.656 0.615 1 97.69 169 ALA A N 1
ATOM 1202 C CA . ALA A 1 169 ? -6.793 -25.281 0.328 1 97.69 169 ALA A CA 1
ATOM 1203 C C . ALA A 1 169 ? -7.332 -26.062 -0.875 1 97.69 169 ALA A C 1
ATOM 1205 O O . ALA A 1 169 ? -8.531 -26.312 -0.965 1 97.69 169 ALA A O 1
ATOM 1206 N N . ALA A 1 170 ? -6.449 -26.359 -1.813 1 97.19 170 ALA A N 1
ATOM 1207 C CA . ALA A 1 170 ? -6.863 -27.125 -2.986 1 97.19 170 ALA A CA 1
ATOM 1208 C C . ALA A 1 170 ? -7.465 -28.469 -2.58 1 97.19 170 ALA A C 1
ATOM 1210 O O . ALA A 1 170 ? -8.414 -28.953 -3.207 1 97.19 170 ALA A O 1
ATOM 1211 N N . GLY A 1 171 ? -7.008 -29.078 -1.553 1 95.44 171 GLY A N 1
ATOM 1212 C CA . GLY A 1 171 ? -7.48 -30.359 -1.085 1 95.44 171 GLY A CA 1
ATOM 1213 C C . GLY A 1 171 ? -8.477 -30.266 0.057 1 95.44 171 GLY A C 1
ATOM 1214 O O . GLY A 1 171 ? -9.102 -31.25 0.436 1 95.44 171 GLY A O 1
ATOM 1215 N N . TYR A 1 172 ? -8.508 -29.125 0.635 1 93 172 TYR A N 1
ATOM 1216 C CA . TYR A 1 172 ? -9.398 -28.875 1.766 1 93 172 TYR A CA 1
ATOM 1217 C C . TYR A 1 172 ? -10.164 -27.562 1.577 1 93 172 TYR A C 1
ATOM 1219 O O . TYR A 1 172 ? -9.953 -26.609 2.318 1 93 172 TYR A O 1
ATOM 1227 N N . PRO A 1 173 ? -11.094 -27.656 0.737 1 85.44 173 PRO A N 1
ATOM 1228 C CA . PRO A 1 173 ? -11.812 -26.422 0.39 1 85.44 173 PRO A CA 1
ATOM 1229 C C . PRO A 1 173 ? -12.867 -26.047 1.427 1 85.44 173 PRO A C 1
ATOM 1231 O O . PRO A 1 173 ? -13.406 -24.938 1.386 1 85.44 173 PRO A O 1
ATOM 1234 N N . GLU A 1 174 ? -13.102 -26.875 2.441 1 90.19 174 GLU A N 1
ATOM 1235 C CA . GLU A 1 174 ? -14.125 -26.609 3.453 1 90.19 174 GLU A CA 1
ATOM 1236 C C . GLU A 1 174 ? -13.664 -25.516 4.426 1 90.19 174 GLU A C 1
ATOM 1238 O O . GLU A 1 174 ? -12.469 -25.375 4.684 1 90.19 174 GLU A O 1
ATOM 1243 N N . PRO A 1 175 ? -14.586 -24.766 4.906 1 92.56 175 PRO A N 1
ATOM 1244 C CA . PRO A 1 175 ? -14.242 -23.719 5.863 1 92.56 175 PRO A CA 1
ATOM 1245 C C . PRO A 1 175 ? -13.688 -24.281 7.172 1 92.56 175 PRO A C 1
ATOM 1247 O O . PRO A 1 175 ? -14.039 -25.391 7.578 1 92.56 175 PRO A O 1
ATOM 1250 N N . LEU A 1 176 ? -12.703 -23.594 7.652 1 93.06 176 LEU A N 1
ATOM 1251 C CA . LEU A 1 176 ? -12.234 -23.781 9.016 1 93.06 176 LEU A CA 1
ATOM 1252 C C . LEU A 1 176 ? -12.883 -22.781 9.961 1 93.06 176 LEU A C 1
ATOM 1254 O O . LEU A 1 176 ? -12.5 -21.609 10 1 93.06 176 LEU A O 1
ATOM 1258 N N . TRP A 1 177 ? -13.961 -23.266 10.742 1 93.12 177 TRP A N 1
ATOM 1259 C CA . TRP A 1 177 ? -14.867 -22.406 11.492 1 93.12 177 TRP A CA 1
ATOM 1260 C C . TRP A 1 177 ? -15.711 -21.562 10.547 1 93.12 177 TRP A C 1
ATOM 1262 O O . TRP A 1 177 ? -16.422 -22.078 9.68 1 93.12 177 TRP A O 1
ATOM 1272 N N . THR A 1 178 ? -15.523 -20.188 10.578 1 94.75 178 THR A N 1
ATOM 1273 C CA . THR A 1 178 ? -16.406 -19.344 9.789 1 94.75 178 THR A CA 1
ATOM 1274 C C . THR A 1 178 ? -15.703 -18.844 8.531 1 94.75 178 THR A C 1
ATOM 1276 O O . THR A 1 178 ? -16.328 -18.219 7.668 1 94.75 178 THR A O 1
ATOM 1279 N N . LEU A 1 179 ? -14.422 -19.297 8.461 1 97.62 179 LEU A N 1
ATOM 1280 C CA . LEU A 1 179 ? -13.648 -18.766 7.34 1 97.62 179 LEU A CA 1
ATOM 1281 C C . LEU A 1 179 ? -12.992 -19.906 6.559 1 97.62 179 LEU A C 1
ATOM 1283 O O . LEU A 1 179 ? -12.656 -20.938 7.133 1 97.62 179 LEU A O 1
ATOM 1287 N N . SER A 1 180 ? -12.93 -19.766 5.285 1 97.25 180 SER A N 1
ATOM 1288 C CA . SER A 1 180 ? -12.125 -20.688 4.484 1 97.25 180 SER A CA 1
ATOM 1289 C C . SER A 1 180 ? -10.641 -20.531 4.797 1 97.25 180 SER A C 1
ATOM 1291 O O . SER A 1 180 ? -10.227 -19.547 5.426 1 97.25 180 SER A O 1
ATOM 1293 N N . LEU A 1 181 ? -9.82 -21.438 4.348 1 98 181 LEU A N 1
ATOM 1294 C CA . LEU A 1 181 ? -8.375 -21.344 4.547 1 98 181 LEU A CA 1
ATOM 1295 C C . LEU A 1 181 ? -7.816 -20.094 3.883 1 98 181 LEU A C 1
ATOM 1297 O O . LEU A 1 181 ? -6.895 -19.469 4.41 1 98 181 LEU A O 1
ATOM 1301 N N . VAL A 1 182 ? -8.367 -19.797 2.732 1 98.38 182 VAL A N 1
ATOM 1302 C CA . VAL A 1 182 ? -7.906 -18.625 2 1 98.38 182 VAL A CA 1
ATOM 1303 C C . VAL A 1 182 ? -8.266 -17.359 2.777 1 98.38 182 VAL A C 1
ATOM 1305 O O . VAL A 1 182 ? -7.465 -16.422 2.844 1 98.38 182 VAL A O 1
ATOM 1308 N N . GLU A 1 183 ? -9.422 -17.328 3.354 1 98.69 183 GLU A N 1
ATOM 1309 C CA . GLU A 1 183 ? -9.797 -16.188 4.172 1 98.69 183 GLU A CA 1
ATOM 1310 C C . GLU A 1 183 ? -8.922 -16.078 5.418 1 98.69 183 GLU A C 1
ATOM 1312 O O . GLU A 1 183 ? -8.547 -14.977 5.832 1 98.69 183 GLU A O 1
ATOM 1317 N N . TRP A 1 184 ? -8.594 -17.188 6.035 1 98.75 184 TRP A N 1
ATOM 1318 C CA . TRP A 1 184 ? -7.652 -17.172 7.152 1 98.75 184 TRP A CA 1
ATOM 1319 C C . TRP A 1 184 ? -6.285 -16.656 6.703 1 98.75 184 TRP A C 1
ATOM 1321 O O . TRP A 1 184 ? -5.59 -15.984 7.469 1 98.75 184 TRP A O 1
ATOM 1331 N N . LEU A 1 185 ? -5.867 -17.016 5.527 1 98.88 185 LEU A N 1
ATOM 1332 C CA . LEU A 1 185 ? -4.621 -16.5 4.961 1 98.88 185 LEU A CA 1
ATOM 1333 C C . LEU A 1 185 ? -4.66 -14.984 4.844 1 98.88 185 LEU A C 1
ATOM 1335 O O . LEU A 1 185 ? -3.689 -14.305 5.184 1 98.88 185 LEU A O 1
ATOM 1339 N N . LEU A 1 186 ? -5.793 -14.516 4.352 1 98.94 186 LEU A N 1
ATOM 1340 C CA . LEU A 1 186 ? -5.938 -13.062 4.234 1 98.94 186 LEU A CA 1
ATOM 1341 C C . LEU A 1 186 ? -5.887 -12.398 5.605 1 98.94 186 LEU A C 1
ATOM 1343 O O . LEU A 1 186 ? -5.297 -11.328 5.762 1 98.94 186 LEU A O 1
ATOM 1347 N N . VAL A 1 187 ? -6.504 -13 6.625 1 98.88 187 VAL A N 1
ATOM 1348 C CA . VAL A 1 187 ? -6.43 -12.5 7.992 1 98.88 187 VAL A CA 1
ATOM 1349 C C . VAL A 1 187 ? -4.973 -12.484 8.453 1 98.88 187 VAL A C 1
ATOM 1351 O O . VAL A 1 187 ? -4.516 -11.5 9.047 1 98.88 187 VAL A O 1
ATOM 1354 N N . PHE A 1 188 ? -4.27 -13.539 8.195 1 98.81 188 PHE A N 1
ATOM 1355 C CA . PHE A 1 188 ? -2.859 -13.648 8.555 1 98.81 188 PHE A CA 1
ATOM 1356 C C . PHE A 1 188 ? -2.051 -12.523 7.918 1 98.81 188 PHE A C 1
ATOM 1358 O O . PHE A 1 188 ? -1.259 -11.859 8.594 1 98.81 188 PHE A O 1
ATOM 1365 N N . LEU A 1 189 ? -2.26 -12.312 6.613 1 98.81 189 LEU A N 1
ATOM 1366 C CA . LEU A 1 189 ? -1.517 -11.281 5.891 1 98.81 189 LEU A CA 1
ATOM 1367 C C . LEU A 1 189 ? -1.84 -9.898 6.434 1 98.81 189 LEU A C 1
ATOM 1369 O O . LEU A 1 189 ? -0.963 -9.031 6.5 1 98.81 189 LEU A O 1
ATOM 1373 N N . ALA A 1 190 ? -3.068 -9.711 6.82 1 98.81 190 ALA A N 1
ATOM 1374 C CA . ALA A 1 190 ? -3.475 -8.43 7.391 1 98.81 190 ALA A CA 1
ATOM 1375 C C . ALA A 1 190 ? -2.83 -8.203 8.758 1 98.81 190 ALA A C 1
ATOM 1377 O O . ALA A 1 190 ? -2.131 -7.211 8.961 1 98.81 190 ALA A O 1
ATOM 1378 N N . VAL A 1 191 ? -3 -9.141 9.664 1 98.62 191 VAL A N 1
ATOM 1379 C CA . VAL A 1 191 ? -2.572 -8.984 11.047 1 98.62 191 VAL A CA 1
ATOM 1380 C C . VAL A 1 191 ? -1.048 -9.008 11.125 1 98.62 191 VAL A C 1
ATOM 1382 O O . VAL A 1 191 ? -0.436 -8.078 11.656 1 98.62 191 VAL A O 1
ATOM 1385 N N . VAL A 1 192 ? -0.43 -9.984 10.57 1 98.12 192 VAL A N 1
ATOM 1386 C CA . VAL A 1 192 ? 1.02 -10.133 10.648 1 98.12 192 VAL A CA 1
ATOM 1387 C C . VAL A 1 192 ? 1.696 -9.047 9.812 1 98.12 192 VAL A C 1
ATOM 1389 O O . VAL A 1 192 ? 2.762 -8.547 10.172 1 98.12 192 VAL A O 1
ATOM 1392 N N . GLY A 1 193 ? 1.052 -8.695 8.617 1 97.94 193 GLY A N 1
ATOM 1393 C CA . GLY A 1 193 ? 1.586 -7.602 7.82 1 97.94 193 GLY A CA 1
ATOM 1394 C C . GLY A 1 193 ? 1.683 -6.293 8.586 1 97.94 193 GLY A C 1
ATOM 1395 O O . GLY A 1 193 ? 2.738 -5.656 8.609 1 97.94 193 GLY A O 1
ATOM 1396 N N . HIS A 1 194 ? 0.608 -5.906 9.289 1 98.44 194 HIS A N 1
ATOM 1397 C CA . HIS A 1 194 ? 0.628 -4.648 10.023 1 98.44 194 HIS A CA 1
ATOM 1398 C C . HIS A 1 194 ? 1.518 -4.75 11.258 1 98.44 194 HIS A C 1
ATOM 1400 O O . HIS A 1 194 ? 2.174 -3.777 11.641 1 98.44 194 HIS A O 1
ATOM 1406 N N . LEU A 1 195 ? 1.562 -5.895 11.883 1 97.75 195 LEU A N 1
ATOM 1407 C CA . LEU A 1 195 ? 2.463 -6.078 13.016 1 97.75 195 LEU A CA 1
ATOM 1408 C C . LEU A 1 195 ? 3.918 -5.953 12.578 1 97.75 195 LEU A C 1
ATOM 1410 O O . LEU A 1 195 ? 4.727 -5.332 13.273 1 97.75 195 LEU A O 1
ATOM 1414 N N . THR A 1 196 ? 4.246 -6.562 11.477 1 96.94 196 THR A N 1
ATOM 1415 C CA . THR A 1 196 ? 5.598 -6.461 10.938 1 96.94 196 THR A CA 1
ATOM 1416 C C . THR A 1 196 ? 5.941 -5.012 10.602 1 96.94 196 THR A C 1
ATOM 1418 O O . THR A 1 196 ? 7.047 -4.547 10.875 1 96.94 196 THR A O 1
ATOM 1421 N N . ALA A 1 197 ? 5.023 -4.312 9.977 1 96.62 197 ALA A N 1
ATOM 1422 C CA . ALA A 1 197 ? 5.23 -2.902 9.664 1 96.62 197 ALA A CA 1
ATOM 1423 C C . ALA A 1 197 ? 5.484 -2.088 10.93 1 96.62 197 ALA A C 1
ATOM 1425 O O . ALA A 1 197 ? 6.395 -1.257 10.969 1 96.62 197 ALA A O 1
ATOM 1426 N N . LEU A 1 198 ? 4.73 -2.346 11.984 1 96.5 198 LEU A N 1
ATOM 1427 C CA . LEU A 1 198 ? 4.883 -1.626 13.242 1 96.5 198 LEU A CA 1
ATOM 1428 C C . LEU A 1 198 ? 6.219 -1.951 13.898 1 96.5 198 LEU A C 1
ATOM 1430 O O . LEU A 1 198 ? 6.84 -1.083 14.516 1 96.5 198 LEU A O 1
ATOM 1434 N N . GLN A 1 199 ? 6.629 -3.158 13.773 1 96.25 199 GLN A N 1
ATOM 1435 C CA . GLN A 1 199 ? 7.941 -3.541 14.289 1 96.25 199 GLN A CA 1
ATOM 1436 C C . GLN A 1 199 ? 9.055 -2.785 13.57 1 96.25 199 GLN A C 1
ATOM 1438 O O . GLN A 1 199 ? 9.992 -2.295 14.211 1 96.25 199 GLN A O 1
ATOM 1443 N N . ARG A 1 200 ? 8.961 -2.734 12.289 1 94.88 200 ARG A N 1
ATOM 1444 C CA . ARG A 1 200 ? 9.953 -2.002 11.516 1 94.88 200 ARG A CA 1
ATOM 1445 C C . ARG A 1 200 ? 9.969 -0.526 11.898 1 94.88 200 ARG A C 1
ATOM 1447 O O . ARG A 1 200 ? 11.031 0.091 11.969 1 94.88 200 ARG A O 1
ATOM 1454 N N . PHE A 1 201 ? 8.805 -0.01 12.086 1 96.44 201 PHE A N 1
ATOM 1455 C CA . PHE A 1 201 ? 8.695 1.376 12.523 1 96.44 201 PHE A CA 1
ATOM 1456 C C . PHE A 1 201 ? 9.391 1.573 13.867 1 96.44 201 PHE A C 1
ATOM 1458 O O . PHE A 1 201 ? 10.188 2.502 14.031 1 96.44 201 PHE A O 1
ATOM 1465 N N . TYR A 1 202 ? 9.102 0.684 14.734 1 95.56 202 TYR A N 1
ATOM 1466 C CA . TYR A 1 202 ? 9.68 0.755 16.078 1 95.56 202 TYR A CA 1
ATOM 1467 C C . TYR A 1 202 ? 11.195 0.692 16.016 1 95.56 202 TYR A C 1
ATOM 1469 O O . TYR A 1 202 ? 11.883 1.519 16.625 1 95.56 202 TYR A O 1
ATOM 1477 N N . HIS A 1 203 ? 11.75 -0.195 15.289 1 94.25 203 HIS A N 1
ATOM 1478 C CA . HIS A 1 203 ? 13.195 -0.362 15.195 1 94.25 203 HIS A CA 1
ATOM 1479 C C . HIS A 1 203 ? 13.844 0.82 14.484 1 94.25 203 HIS A C 1
ATOM 1481 O O . HIS A 1 203 ? 14.953 1.233 14.836 1 94.25 203 HIS A O 1
ATOM 1487 N N . SER A 1 204 ? 13.141 1.341 13.5 1 95.12 204 SER A N 1
ATOM 1488 C CA . SER A 1 204 ? 13.656 2.506 12.789 1 95.12 204 SER A CA 1
ATOM 1489 C C . SER A 1 204 ? 13.688 3.732 13.695 1 95.12 204 SER A C 1
ATOM 1491 O O . SER A 1 204 ? 14.672 4.477 13.711 1 95.12 204 SER A O 1
ATOM 1493 N N . MET A 1 205 ? 12.641 3.947 14.492 1 95.31 205 MET A N 1
ATOM 1494 C CA . MET A 1 205 ? 12.586 5.07 15.43 1 95.31 205 MET A CA 1
ATOM 1495 C C . MET A 1 205 ? 13.688 4.973 16.469 1 95.31 205 MET A C 1
ATOM 1497 O O . MET A 1 205 ? 14.32 5.973 16.812 1 95.31 205 MET A O 1
ATOM 1501 N N . ARG A 1 206 ? 13.945 3.791 16.891 1 93.94 206 ARG A N 1
ATOM 1502 C CA . ARG A 1 206 ? 14.992 3.564 17.875 1 93.94 206 ARG A CA 1
ATOM 1503 C C . ARG A 1 206 ? 16.375 3.85 17.297 1 93.94 206 ARG A C 1
ATOM 1505 O O . ARG A 1 206 ? 17.234 4.398 17.984 1 93.94 206 ARG A O 1
ATOM 1512 N N . ALA A 1 207 ? 16.531 3.506 16.062 1 93.38 207 ALA A N 1
ATOM 1513 C CA . ALA A 1 207 ? 17.812 3.711 15.414 1 93.38 207 ALA A CA 1
ATOM 1514 C C . ALA A 1 207 ? 18.078 5.191 15.156 1 93.38 207 ALA A C 1
ATOM 1516 O O . ALA A 1 207 ? 19.219 5.629 15.094 1 93.38 207 ALA A O 1
ATOM 1517 N N . LEU A 1 208 ? 17.062 5.949 15.016 1 93.94 208 LEU A N 1
ATOM 1518 C CA . LEU A 1 208 ? 17.188 7.367 14.703 1 93.94 208 LEU A CA 1
ATOM 1519 C C . LEU A 1 208 ? 17.281 8.195 15.984 1 93.94 208 LEU A C 1
ATOM 1521 O O . LEU A 1 208 ? 17.672 9.367 15.945 1 93.94 208 LEU A O 1
ATOM 1525 N N . SER A 1 209 ? 16.828 7.738 17.078 1 85.75 209 SER A N 1
ATOM 1526 C CA . SER A 1 209 ? 16.875 8.453 18.359 1 85.75 209 SER A CA 1
ATOM 1527 C C . SER A 1 209 ? 18.234 8.289 19.031 1 85.75 209 SER A C 1
ATOM 1529 O O . SER A 1 209 ? 18.734 9.234 19.641 1 85.75 209 SER A O 1
ATOM 1531 N N . MET B 1 1 ? 6.859 24.219 -9.594 1 33.28 1 MET B N 1
ATOM 1532 C CA . MET B 1 1 ? 6.855 25.609 -10.016 1 33.28 1 MET B CA 1
ATOM 1533 C C . MET B 1 1 ? 5.605 26.328 -9.516 1 33.28 1 MET B C 1
ATOM 1535 O O . MET B 1 1 ? 5.699 27.422 -8.953 1 33.28 1 MET B O 1
ATOM 1539 N N . THR B 1 2 ? 4.422 25.953 -10.016 1 37.88 2 THR B N 1
ATOM 1540 C CA . THR B 1 2 ? 3.213 26.641 -9.586 1 37.88 2 THR B CA 1
ATOM 1541 C C . THR B 1 2 ? 3.053 26.547 -8.07 1 37.88 2 THR B C 1
ATOM 1543 O O . THR B 1 2 ? 2.646 27.516 -7.426 1 37.88 2 THR B O 1
ATOM 1546 N N . LEU B 1 3 ? 3.43 25.359 -7.586 1 44.34 3 LEU B N 1
ATOM 1547 C CA . LEU B 1 3 ? 3.277 25.188 -6.145 1 44.34 3 LEU B CA 1
ATOM 1548 C C . LEU B 1 3 ? 4.34 25.984 -5.387 1 44.34 3 LEU B C 1
ATOM 1550 O O . LEU B 1 3 ? 4.148 26.328 -4.219 1 44.34 3 LEU B O 1
ATOM 1554 N N . ASP B 1 4 ? 5.434 26.25 -6.055 1 47.78 4 ASP B N 1
ATOM 1555 C CA . ASP B 1 4 ? 6.41 27.125 -5.41 1 47.78 4 ASP B CA 1
ATOM 1556 C C . ASP B 1 4 ? 5.883 28.547 -5.297 1 47.78 4 ASP B C 1
ATOM 1558 O O . ASP B 1 4 ? 6.246 29.281 -4.371 1 47.78 4 ASP B O 1
ATOM 1562 N N . LYS B 1 5 ? 5.18 28.859 -6.379 1 48.78 5 LYS B N 1
ATOM 1563 C CA . LYS B 1 5 ? 4.629 30.203 -6.383 1 48.78 5 LYS B CA 1
ATOM 1564 C C . LYS B 1 5 ? 3.568 30.375 -5.301 1 48.78 5 LYS B C 1
ATOM 1566 O O . LYS B 1 5 ? 3.312 31.484 -4.84 1 48.78 5 LYS B O 1
ATOM 1571 N N . LEU B 1 6 ? 2.82 29.266 -4.895 1 57.06 6 LEU B N 1
ATOM 1572 C CA . LEU B 1 6 ? 1.758 29.359 -3.898 1 57.06 6 LEU B CA 1
ATOM 1573 C C . LEU B 1 6 ? 2.314 29.172 -2.492 1 57.06 6 LEU B C 1
ATOM 1575 O O . LEU B 1 6 ? 1.591 29.344 -1.507 1 57.06 6 LEU B O 1
ATOM 1579 N N . ARG B 1 7 ? 3.535 28.953 -2.473 1 59.97 7 ARG B N 1
ATOM 1580 C CA . ARG B 1 7 ? 4.188 28.688 -1.193 1 59.97 7 ARG B CA 1
ATOM 1581 C C . ARG B 1 7 ? 4.152 29.938 -0.306 1 59.97 7 ARG B C 1
ATOM 1583 O O . ARG B 1 7 ? 3.816 29.844 0.876 1 59.97 7 ARG B O 1
ATOM 1590 N N . PRO B 1 8 ? 4.383 31 -0.867 1 62.22 8 PRO B N 1
ATOM 1591 C CA . PRO B 1 8 ? 4.332 32.188 0.003 1 62.22 8 PRO B CA 1
ATOM 1592 C C . PRO B 1 8 ? 2.936 32.438 0.558 1 62.22 8 PRO B C 1
ATOM 1594 O O . PRO B 1 8 ? 2.793 32.844 1.717 1 62.22 8 PRO B O 1
ATOM 1597 N N . VAL B 1 9 ? 1.989 32.281 -0.226 1 62.41 9 VAL B N 1
ATOM 1598 C CA . VAL B 1 9 ? 0.623 32.5 0.246 1 62.41 9 VAL B CA 1
ATOM 1599 C C . VAL B 1 9 ? 0.271 31.422 1.275 1 62.41 9 VAL B C 1
ATOM 1601 O O . VAL B 1 9 ? -0.325 31.719 2.312 1 62.41 9 VAL B O 1
ATOM 1604 N N . ALA B 1 10 ? 0.633 30.266 0.987 1 69 10 ALA B N 1
ATOM 1605 C CA . ALA B 1 10 ? 0.389 29.172 1.923 1 69 10 ALA B CA 1
ATOM 1606 C C . ALA B 1 10 ? 1.062 29.438 3.266 1 69 10 ALA B C 1
ATOM 1608 O O . ALA B 1 10 ? 0.466 29.203 4.32 1 69 10 ALA B O 1
ATOM 1609 N N . GLU B 1 11 ? 2.119 30.031 3.127 1 70.12 11 GLU B N 1
ATOM 1610 C CA . GLU B 1 11 ? 2.846 30.344 4.355 1 70.12 11 GLU B CA 1
ATOM 1611 C C . GLU B 1 11 ? 2.162 31.469 5.129 1 70.12 11 GLU B C 1
ATOM 1613 O O . GLU B 1 11 ? 2.098 31.438 6.359 1 70.12 11 GLU B O 1
ATOM 1618 N N . ARG B 1 12 ? 1.828 32.375 4.43 1 78.19 12 ARG B N 1
ATOM 1619 C CA . ARG B 1 12 ? 1.162 33.5 5.082 1 78.19 12 ARG B CA 1
ATOM 1620 C C . ARG B 1 12 ? -0.114 33.062 5.785 1 78.19 12 ARG B C 1
ATOM 1622 O O . ARG B 1 12 ? -0.426 33.531 6.883 1 78.19 12 ARG B O 1
ATOM 1629 N N . VAL B 1 13 ? -0.776 32.125 5.211 1 85 13 VAL B N 1
ATOM 1630 C CA . VAL B 1 13 ? -2.029 31.641 5.77 1 85 13 VAL B CA 1
ATOM 1631 C C . VAL B 1 13 ? -1.739 30.688 6.926 1 85 13 VAL B C 1
ATOM 1633 O O . VAL B 1 13 ? -2.469 30.672 7.918 1 85 13 VAL B O 1
ATOM 1636 N N . LEU B 1 14 ? -0.686 30.047 6.852 1 89.06 14 LEU B N 1
ATOM 1637 C CA . LEU B 1 14 ? -0.364 29.016 7.82 1 89.06 14 LEU B CA 1
ATOM 1638 C C . LEU B 1 14 ? 0.307 29.594 9.055 1 89.06 14 LEU B C 1
ATOM 1640 O O . LEU B 1 14 ? 0.234 29.016 10.141 1 89.06 14 LEU B O 1
ATOM 1644 N N . ASN B 1 15 ? 0.867 30.766 8.953 1 91.44 15 ASN B N 1
ATOM 1645 C CA . ASN B 1 15 ? 1.746 31.328 9.969 1 91.44 15 ASN B CA 1
ATOM 1646 C C . ASN B 1 15 ? 1.002 31.578 11.273 1 91.44 15 ASN B C 1
ATOM 1648 O O . ASN B 1 15 ? 1.5 31.25 12.352 1 91.44 15 ASN B O 1
ATOM 1652 N N . PRO B 1 16 ? -0.151 32.156 11.18 1 94.69 16 PRO B N 1
ATOM 1653 C CA . PRO B 1 16 ? -0.843 32.375 12.453 1 94.69 16 PRO B CA 1
ATOM 1654 C C . PRO B 1 16 ? -1.169 31.078 13.18 1 94.69 16 PRO B C 1
ATOM 1656 O O . PRO B 1 16 ? -1.171 31.031 14.414 1 94.69 16 PRO B O 1
ATOM 1659 N N . PHE B 1 17 ? -1.428 30.047 12.523 1 96.06 17 PHE B N 1
ATOM 1660 C CA . PHE B 1 17 ? -1.728 28.75 13.125 1 96.06 17 PHE B CA 1
ATOM 1661 C C . PHE B 1 17 ? -0.466 28.109 13.695 1 96.06 17 PHE B C 1
ATOM 1663 O O . PHE B 1 17 ? -0.516 27.438 14.727 1 96.06 17 PHE B O 1
ATOM 1670 N N . VAL B 1 18 ? 0.545 28.281 12.961 1 97.12 18 VAL B N 1
ATOM 1671 C CA . VAL B 1 18 ? 1.83 27.797 13.445 1 97.12 18 VAL B CA 1
ATOM 1672 C C . VAL B 1 18 ? 2.18 28.484 14.766 1 97.12 18 VAL B C 1
ATOM 1674 O O . VAL B 1 18 ? 2.58 27.844 15.727 1 97.12 18 VAL B O 1
ATOM 1677 N N . ALA B 1 19 ? 2.02 29.812 14.766 1 96.88 19 ALA B N 1
ATOM 1678 C CA . ALA B 1 19 ? 2.305 30.594 15.969 1 96.88 19 ALA B CA 1
ATOM 1679 C C . ALA B 1 19 ? 1.413 30.172 17.125 1 96.88 19 ALA B C 1
ATOM 1681 O O . ALA B 1 19 ? 1.872 30.078 18.266 1 96.88 19 ALA B O 1
ATOM 1682 N N . ALA B 1 20 ? 0.217 29.969 16.859 1 97.31 20 ALA B N 1
ATOM 1683 C CA . ALA B 1 20 ? -0.72 29.531 17.891 1 97.31 20 ALA B CA 1
ATOM 1684 C C . ALA B 1 20 ? -0.328 28.172 18.453 1 97.31 20 ALA B C 1
ATOM 1686 O O . ALA B 1 20 ? -0.368 27.953 19.656 1 97.31 20 ALA B O 1
ATOM 1687 N N . ALA B 1 21 ? -0.014 27.219 17.594 1 97.56 21 ALA B N 1
ATOM 1688 C CA . ALA B 1 21 ? 0.418 25.891 18.016 1 97.56 21 ALA B CA 1
ATOM 1689 C C . ALA B 1 21 ? 1.668 25.984 18.891 1 97.56 21 ALA B C 1
ATOM 1691 O O . ALA B 1 21 ? 1.767 25.297 19.906 1 97.56 21 ALA B O 1
ATOM 1692 N N . ASP B 1 22 ? 2.541 26.812 18.438 1 97.06 22 ASP B N 1
ATOM 1693 C CA . ASP B 1 22 ? 3.775 27.016 19.188 1 97.06 22 ASP B CA 1
ATOM 1694 C C . ASP B 1 22 ? 3.486 27.594 20.578 1 97.06 22 ASP B C 1
ATOM 1696 O O . ASP B 1 22 ? 4.066 27.172 21.578 1 97.06 22 ASP B O 1
ATOM 1700 N N . ARG B 1 23 ? 2.592 28.531 20.594 1 97.56 23 ARG B N 1
ATOM 1701 C CA . ARG B 1 23 ? 2.266 29.234 21.828 1 97.56 23 ARG B CA 1
ATOM 1702 C C . ARG B 1 23 ? 1.667 28.281 22.859 1 97.56 23 ARG B C 1
ATOM 1704 O O . ARG B 1 23 ? 1.931 28.406 24.062 1 97.56 23 ARG B O 1
ATOM 1711 N N . VAL B 1 24 ? 0.919 27.344 22.406 1 97.44 24 VAL B N 1
ATOM 1712 C CA . VAL B 1 24 ? 0.253 26.453 23.344 1 97.44 24 VAL B CA 1
ATOM 1713 C C . VAL B 1 24 ? 1.14 25.234 23.625 1 97.44 24 VAL B C 1
ATOM 1715 O O . VAL B 1 24 ? 0.718 24.297 24.297 1 97.44 24 VAL B O 1
ATOM 1718 N N . GLY B 1 25 ? 2.289 25.141 23.031 1 97.38 25 GLY B N 1
ATOM 1719 C CA . GLY B 1 25 ? 3.312 24.172 23.406 1 97.38 25 GLY B CA 1
ATOM 1720 C C . GLY B 1 25 ? 3.215 22.875 22.625 1 97.38 25 GLY B C 1
ATOM 1721 O O . GLY B 1 25 ? 3.707 21.844 23.078 1 97.38 25 GLY B O 1
ATOM 1722 N N . LEU B 1 26 ? 2.596 22.922 21.469 1 98.12 26 LEU B N 1
ATOM 1723 C CA . LEU B 1 26 ? 2.525 21.703 20.656 1 98.12 26 LEU B CA 1
ATOM 1724 C C . LEU B 1 26 ? 3.873 21.406 20.016 1 98.12 26 LEU B C 1
ATOM 1726 O O . LEU B 1 26 ? 4.609 22.328 19.656 1 98.12 26 LEU B O 1
ATOM 1730 N N . THR B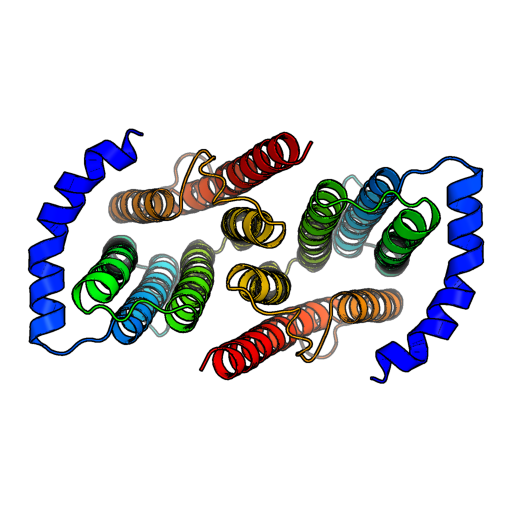 1 27 ? 4.137 20.094 19.984 1 98.31 27 THR B N 1
ATOM 1731 C CA . THR B 1 27 ? 5.293 19.656 19.219 1 98.31 27 THR B CA 1
ATOM 1732 C C . THR B 1 27 ? 4.871 19.188 17.828 1 98.31 27 THR B C 1
ATOM 1734 O O . THR B 1 27 ? 3.711 18.828 17.609 1 98.31 27 THR B O 1
ATOM 1737 N N . PRO B 1 28 ? 5.801 19.25 16.875 1 98.19 28 PRO B N 1
ATOM 1738 C CA . PRO B 1 28 ? 5.477 18.766 15.531 1 98.19 28 PRO B CA 1
ATOM 1739 C C . PRO B 1 28 ? 4.965 17.328 15.547 1 98.19 28 PRO B C 1
ATOM 1741 O O . PRO B 1 28 ? 3.979 17 14.875 1 98.19 28 PRO B O 1
ATOM 1744 N N . ASP B 1 29 ? 5.582 16.484 16.312 1 98.31 29 ASP B N 1
ATOM 1745 C CA . ASP B 1 29 ? 5.129 15.102 16.422 1 98.31 29 ASP B CA 1
ATOM 1746 C C . ASP B 1 29 ? 3.705 15.031 16.969 1 98.31 29 ASP B C 1
ATOM 1748 O O . ASP B 1 29 ? 2.898 14.211 16.516 1 98.31 29 ASP B O 1
ATOM 1752 N N . GLY B 1 30 ? 3.498 15.812 17.969 1 98.38 30 GLY B N 1
ATOM 1753 C CA . GLY B 1 30 ? 2.146 15.883 18.5 1 98.38 30 GLY B CA 1
ATOM 1754 C C . GLY B 1 30 ? 1.114 16.281 17.469 1 98.38 30 GLY B C 1
ATOM 1755 O O . GLY B 1 30 ? 0.015 15.734 17.422 1 98.38 30 GLY B O 1
ATOM 1756 N N . VAL B 1 31 ? 1.441 17.234 16.672 1 98.62 31 VAL B N 1
ATOM 1757 C CA . VAL B 1 31 ? 0.547 17.703 15.617 1 98.62 31 VAL B CA 1
ATOM 1758 C C . VAL B 1 31 ? 0.294 16.578 14.609 1 98.62 31 VAL B C 1
ATOM 1760 O O . VAL B 1 31 ? -0.832 16.406 14.141 1 98.62 31 VAL B O 1
ATOM 1763 N N . SER B 1 32 ? 1.311 15.828 14.281 1 98.69 32 SER B N 1
ATOM 1764 C CA . SER B 1 32 ? 1.152 14.688 13.383 1 98.69 32 SER B CA 1
ATOM 1765 C C . SER B 1 32 ? 0.182 13.664 13.945 1 98.69 32 SER B C 1
ATOM 1767 O O . SER B 1 32 ? -0.629 13.094 13.211 1 98.69 32 SER B O 1
ATOM 1769 N N . VAL B 1 33 ? 0.267 13.406 15.234 1 98.75 33 VAL B N 1
ATOM 1770 C CA . VAL B 1 33 ? -0.623 12.453 15.891 1 98.75 33 VAL B CA 1
ATOM 1771 C C . VAL B 1 33 ? -2.057 12.977 15.859 1 98.75 33 VAL B C 1
ATOM 1773 O O . VAL B 1 33 ? -2.996 12.219 15.609 1 98.75 33 VAL B O 1
ATOM 1776 N N . ILE B 1 34 ? -2.221 14.25 16.125 1 98.75 34 ILE B N 1
ATOM 1777 C CA . ILE B 1 34 ? -3.537 14.875 16.047 1 98.75 34 ILE B CA 1
ATOM 1778 C C . ILE B 1 34 ? -4.086 14.742 14.617 1 98.75 34 ILE B C 1
ATOM 1780 O O . ILE B 1 34 ? -5.266 14.438 14.43 1 98.75 34 ILE B O 1
ATOM 1784 N N . ALA B 1 35 ? -3.221 14.984 13.625 1 98.81 35 ALA B N 1
ATOM 1785 C CA . ALA B 1 35 ? -3.611 14.82 12.227 1 98.81 35 ALA B CA 1
ATOM 1786 C C . ALA B 1 35 ? -4.141 13.414 11.961 1 98.81 35 ALA B C 1
ATOM 1788 O O . ALA B 1 35 ? -5.164 13.25 11.289 1 98.81 35 ALA B O 1
ATOM 1789 N N . PHE B 1 36 ? -3.473 12.445 12.492 1 98.88 36 PHE B N 1
ATOM 1790 C CA . PHE B 1 36 ? -3.92 11.062 12.336 1 98.88 36 PHE B CA 1
ATOM 1791 C C . PHE B 1 36 ? -5.277 10.852 12.992 1 98.88 36 PHE B C 1
ATOM 1793 O O . PHE B 1 36 ? -6.125 10.125 12.469 1 98.88 36 PHE B O 1
ATOM 1800 N N . GLY B 1 37 ? -5.477 11.43 14.18 1 98.88 37 GLY B N 1
ATOM 1801 C CA . GLY B 1 37 ? -6.777 11.391 14.828 1 98.88 37 GLY B CA 1
ATOM 1802 C C . GLY B 1 37 ? -7.902 11.898 13.945 1 98.88 37 GLY B C 1
ATOM 1803 O O . GLY B 1 37 ? -8.984 11.312 13.914 1 98.88 37 GLY B O 1
ATOM 1804 N N . PHE B 1 38 ? -7.637 12.984 13.273 1 98.94 38 PHE B N 1
ATOM 1805 C CA . PHE B 1 38 ? -8.617 13.523 12.336 1 98.94 38 PHE B CA 1
ATOM 1806 C C . PHE B 1 38 ? -8.93 12.516 11.242 1 98.94 38 PHE B C 1
ATOM 1808 O O . PHE B 1 38 ? -10.078 12.398 10.805 1 98.94 38 PHE B O 1
ATOM 1815 N N . ALA B 1 39 ? -7.945 11.828 10.766 1 98.94 39 ALA B N 1
ATOM 1816 C CA . ALA B 1 39 ? -8.164 10.82 9.727 1 98.94 39 ALA B CA 1
ATOM 1817 C C . ALA B 1 39 ? -9.055 9.695 10.234 1 98.94 39 ALA B C 1
ATOM 1819 O O . ALA B 1 39 ? -9.945 9.227 9.523 1 98.94 39 ALA B O 1
ATOM 1820 N N . VAL B 1 40 ? -8.805 9.227 11.453 1 98.88 40 VAL B N 1
ATOM 1821 C CA . VAL B 1 40 ? -9.609 8.172 12.062 1 98.88 40 VAL B CA 1
ATOM 1822 C C . VAL B 1 40 ? -11.055 8.648 12.227 1 98.88 40 VAL B C 1
ATOM 1824 O O . VAL B 1 40 ? -11.992 7.906 11.922 1 98.88 40 VAL B O 1
ATOM 1827 N N . ALA B 1 41 ? -11.195 9.867 12.633 1 98.75 41 ALA B N 1
ATOM 1828 C CA . ALA B 1 41 ? -12.531 10.445 12.773 1 98.75 41 ALA B CA 1
ATOM 1829 C C . ALA B 1 41 ? -13.234 10.531 11.422 1 98.75 41 ALA B C 1
ATOM 1831 O O . ALA B 1 41 ? -14.438 10.281 11.328 1 98.75 41 ALA B O 1
ATOM 1832 N N . ALA B 1 42 ? -12.484 10.945 10.438 1 98.88 42 ALA B N 1
ATOM 1833 C CA . ALA B 1 42 ? -13.047 10.992 9.086 1 98.88 42 ALA B CA 1
ATOM 1834 C C . ALA B 1 42 ? -13.523 9.617 8.641 1 98.88 42 ALA B C 1
ATOM 1836 O O . ALA B 1 42 ? -14.625 9.477 8.102 1 98.88 42 ALA B O 1
ATOM 1837 N N . ALA B 1 43 ? -12.719 8.664 8.891 1 98.75 43 ALA B N 1
ATOM 1838 C CA . ALA B 1 43 ? -13.07 7.293 8.523 1 98.75 43 ALA B CA 1
ATOM 1839 C C . ALA B 1 43 ? -14.359 6.855 9.219 1 98.75 43 ALA B C 1
ATOM 1841 O O . ALA B 1 43 ? -15.227 6.242 8.594 1 98.75 43 ALA B O 1
ATOM 1842 N N . ALA B 1 44 ? -14.469 7.141 10.477 1 98.12 44 ALA B N 1
ATOM 1843 C CA . ALA B 1 44 ? -15.672 6.809 11.234 1 98.12 44 ALA B CA 1
ATOM 1844 C C . ALA B 1 44 ? -16.891 7.516 10.656 1 98.12 44 ALA B C 1
ATOM 1846 O O . ALA B 1 44 ? -17.953 6.91 10.492 1 98.12 44 ALA B O 1
ATOM 1847 N N . ALA B 1 45 ? -16.734 8.766 10.32 1 98.38 45 ALA B N 1
ATOM 1848 C CA . ALA B 1 45 ? -17.844 9.539 9.742 1 98.38 45 ALA B CA 1
ATOM 1849 C C . ALA B 1 45 ? -18.266 8.969 8.391 1 98.38 45 ALA B C 1
ATOM 1851 O O . ALA B 1 45 ? -19.453 8.812 8.117 1 98.38 45 ALA B O 1
ATOM 1852 N N . TYR B 1 46 ? -17.328 8.688 7.555 1 98.56 46 TYR B N 1
ATOM 1853 C CA . TYR B 1 46 ? -17.609 8.148 6.234 1 98.56 46 TYR B CA 1
ATOM 1854 C C . TYR B 1 46 ? -18.297 6.789 6.34 1 98.56 46 TYR B C 1
ATOM 1856 O O . TYR B 1 46 ? -19.219 6.492 5.582 1 98.56 46 TYR B O 1
ATOM 1864 N N . THR B 1 47 ? -17.812 5.969 7.262 1 98.31 47 THR B N 1
ATOM 1865 C CA . THR B 1 47 ? -18.453 4.68 7.473 1 98.31 47 THR B CA 1
ATOM 1866 C C . THR B 1 47 ? -19.906 4.863 7.918 1 98.31 47 THR B C 1
ATOM 1868 O O . THR B 1 47 ? -20.812 4.238 7.367 1 98.31 47 THR B O 1
ATOM 1871 N N . ALA B 1 48 ? -20.125 5.781 8.82 1 97.62 48 ALA B N 1
ATOM 1872 C CA . ALA B 1 48 ? -21.453 5.996 9.398 1 97.62 48 ALA B CA 1
ATOM 1873 C C . ALA B 1 48 ? -22.375 6.699 8.406 1 97.62 48 ALA B C 1
ATOM 1875 O O . ALA B 1 48 ? -23.594 6.684 8.57 1 97.62 48 ALA B O 1
ATOM 1876 N N . ALA B 1 49 ? -21.812 7.359 7.445 1 97.19 49 ALA B N 1
ATOM 1877 C CA . ALA B 1 49 ? -22.625 8.039 6.441 1 97.19 49 ALA B CA 1
ATOM 1878 C C . ALA B 1 49 ? -23.453 7.043 5.629 1 97.19 49 ALA B C 1
ATOM 1880 O O . ALA B 1 49 ? -24.594 7.324 5.254 1 97.19 49 ALA B O 1
ATOM 1881 N N . GLY B 1 50 ? -22.844 5.859 5.402 1 94.19 50 GLY B N 1
ATOM 1882 C CA . GLY B 1 50 ? -23.516 4.91 4.531 1 94.19 50 GLY B CA 1
ATOM 1883 C C . GLY B 1 50 ? -24 3.666 5.258 1 94.19 50 GLY B C 1
ATOM 1884 O O . GLY B 1 50 ? -24.688 2.826 4.672 1 94.19 50 GLY B O 1
ATOM 1885 N N . THR B 1 51 ? -23.531 3.486 6.457 1 92.81 51 THR B N 1
ATOM 1886 C CA . THR B 1 51 ? -23.938 2.312 7.23 1 92.81 51 THR B CA 1
ATOM 1887 C C . THR B 1 51 ? -24.203 2.688 8.688 1 92.81 51 THR B C 1
ATOM 1889 O O . THR B 1 51 ? -23.766 3.742 9.148 1 92.81 51 THR B O 1
ATOM 1892 N N . ALA B 1 52 ? -25.047 1.812 9.32 1 88.25 52 ALA B N 1
ATOM 1893 C CA . ALA B 1 52 ? -25.266 2.029 10.742 1 88.25 52 ALA B CA 1
ATOM 1894 C C . ALA B 1 52 ? -24.109 1.491 11.57 1 88.25 52 ALA B C 1
ATOM 1896 O O . ALA B 1 52 ? -23.688 0.346 11.391 1 88.25 52 ALA B O 1
ATOM 1897 N N . VAL B 1 53 ? -23.516 2.379 12.25 1 83.12 53 VAL B N 1
ATOM 1898 C CA . VAL B 1 53 ? -22.422 1.997 13.141 1 83.12 53 VAL B CA 1
ATOM 1899 C C . VAL B 1 53 ? -22.734 2.424 14.57 1 83.12 53 VAL B C 1
ATOM 1901 O O . VAL B 1 53 ? -22.953 3.607 14.836 1 83.12 53 VAL B O 1
ATOM 1904 N N . VAL B 1 54 ? -22.672 1.478 15.445 1 83.75 54 VAL B N 1
ATOM 1905 C CA . VAL B 1 54 ? -22.891 1.708 16.875 1 83.75 54 VAL B CA 1
ATOM 1906 C C . VAL B 1 54 ? -24.094 2.633 17.078 1 83.75 54 VAL B C 1
ATOM 1908 O O . VAL B 1 54 ? -24 3.607 17.828 1 83.75 54 VAL B O 1
ATOM 1911 N N . GLY B 1 55 ? -25.109 2.527 16.219 1 86.81 55 GLY B N 1
ATOM 1912 C CA . GLY B 1 55 ? -26.344 3.283 16.375 1 86.81 55 GLY B CA 1
ATOM 1913 C C . GLY B 1 55 ? -26.312 4.629 15.68 1 86.81 55 GLY B C 1
ATOM 1914 O O . GLY B 1 55 ? -27.203 5.457 15.883 1 86.81 55 GLY B O 1
ATOM 1915 N N . VAL B 1 56 ? -25.281 4.812 14.953 1 86.94 56 VAL B N 1
ATOM 1916 C CA . VAL B 1 56 ? -25.156 6.074 14.227 1 86.94 56 VAL B CA 1
ATOM 1917 C C . VAL B 1 56 ? -25.297 5.824 12.727 1 86.94 56 VAL B C 1
ATOM 1919 O O . VAL B 1 56 ? -24.672 4.914 12.18 1 86.94 56 VAL B O 1
ATOM 1922 N N . GLY B 1 57 ? -26.141 6.562 12.07 1 84.94 57 GLY B N 1
ATOM 1923 C CA . GLY B 1 57 ? -26.328 6.453 10.633 1 84.94 57 GLY B CA 1
ATOM 1924 C C . GLY B 1 57 ? -27.25 5.316 10.234 1 84.94 57 GLY B C 1
ATOM 1925 O O . GLY B 1 57 ? -27.828 4.656 11.094 1 84.94 57 GLY B O 1
ATOM 1926 N N . PRO B 1 58 ? -27.391 5.156 8.969 1 93.38 58 PRO B N 1
ATOM 1927 C CA . PRO B 1 58 ? -26.797 5.926 7.863 1 93.38 58 PRO B CA 1
ATOM 1928 C C . PRO B 1 58 ? -27.359 7.348 7.777 1 93.38 58 PRO B C 1
ATOM 1930 O O . PRO B 1 58 ? -28.547 7.566 8.016 1 93.38 58 PRO B O 1
ATOM 1933 N N . ASP B 1 59 ? -26.562 8.266 7.57 1 95.75 59 ASP B N 1
ATOM 1934 C CA . ASP B 1 59 ? -26.922 9.672 7.434 1 95.75 59 ASP B CA 1
ATOM 1935 C C . ASP B 1 59 ? -25.953 10.391 6.5 1 95.75 59 ASP B C 1
ATOM 1937 O O . ASP B 1 59 ? -24.812 10.688 6.883 1 95.75 59 ASP B O 1
ATOM 1941 N N . PRO B 1 60 ? -26.422 10.711 5.332 1 94.69 60 PRO B N 1
ATOM 1942 C CA . PRO B 1 60 ? -25.547 11.344 4.348 1 94.69 60 PRO B CA 1
ATOM 1943 C C . PRO B 1 60 ? -24.953 12.664 4.848 1 94.69 60 PRO B C 1
ATOM 1945 O O . PRO B 1 60 ? -23.922 13.117 4.34 1 94.69 60 PRO B O 1
ATOM 1948 N N . ALA B 1 61 ? -25.562 13.258 5.773 1 96.25 61 ALA B N 1
ATOM 1949 C CA . ALA B 1 61 ? -25.047 14.508 6.332 1 96.25 61 ALA B CA 1
ATOM 1950 C C . ALA B 1 61 ? -23.672 14.289 6.965 1 96.25 61 ALA B C 1
ATOM 1952 O O . ALA B 1 61 ? -22.875 15.227 7.074 1 96.25 61 ALA B O 1
ATOM 1953 N N . LEU B 1 62 ? -23.375 13.086 7.328 1 98 62 LEU B N 1
ATOM 1954 C CA . LEU B 1 62 ? -22.109 12.766 7.984 1 98 62 LEU B CA 1
ATOM 1955 C C . LEU B 1 62 ? -20.953 12.836 6.992 1 98 62 LEU B C 1
ATOM 1957 O O . LEU B 1 62 ? -19.797 12.906 7.395 1 98 62 LEU B O 1
ATOM 1961 N N . TYR B 1 63 ? -21.266 12.805 5.691 1 98.31 63 TYR B N 1
ATOM 1962 C CA . TYR B 1 63 ? -20.219 13.047 4.707 1 98.31 63 TYR B CA 1
ATOM 1963 C C . TYR B 1 63 ? -19.594 14.422 4.898 1 98.31 63 TYR B C 1
ATOM 1965 O O . TYR B 1 63 ? -18.406 14.617 4.645 1 98.31 63 TYR B O 1
ATOM 1973 N N . LEU B 1 64 ? -20.438 15.352 5.309 1 98.56 64 LEU B N 1
ATOM 1974 C CA . LEU B 1 64 ? -19.906 16.688 5.551 1 98.56 64 LEU B CA 1
ATOM 1975 C C . LEU B 1 64 ? -18.938 16.703 6.719 1 98.56 64 LEU B C 1
ATOM 1977 O O . LEU B 1 64 ? -17.891 17.359 6.668 1 98.56 64 LEU B O 1
ATOM 1981 N N . LEU B 1 65 ? -19.281 16.016 7.754 1 98.44 65 LEU B N 1
ATOM 1982 C CA . LEU B 1 65 ? -18.391 15.883 8.891 1 98.44 65 LEU B CA 1
ATOM 1983 C C . LEU B 1 65 ? -17.078 15.219 8.477 1 98.44 65 LEU B C 1
ATOM 1985 O O . LEU B 1 65 ? -16 15.641 8.898 1 98.44 65 LEU B O 1
ATOM 1989 N N . GLY B 1 66 ? -17.172 14.133 7.688 1 98.81 66 GLY B N 1
ATOM 1990 C CA . GLY B 1 66 ? -15.984 13.508 7.145 1 98.81 66 GLY B CA 1
ATOM 1991 C C . GLY B 1 66 ? -15.117 14.461 6.344 1 98.81 66 GLY B C 1
ATOM 1992 O O . GLY B 1 66 ? -13.891 14.477 6.496 1 98.81 66 GLY B O 1
ATOM 1993 N N . ALA B 1 67 ? -15.758 15.211 5.539 1 98.88 67 ALA B N 1
ATOM 1994 C CA . ALA B 1 67 ? -15.047 16.203 4.73 1 98.88 67 ALA B CA 1
ATOM 1995 C C . ALA B 1 67 ? -14.281 17.188 5.617 1 98.88 67 ALA B C 1
ATOM 1997 O O . ALA B 1 67 ? -13.125 17.516 5.332 1 98.88 67 ALA B O 1
ATOM 1998 N N . LEU B 1 68 ? -14.891 17.625 6.672 1 98.81 68 LEU B N 1
ATOM 1999 C CA . LEU B 1 68 ? -14.25 18.562 7.594 1 98.81 68 LEU B CA 1
ATOM 2000 C C . LEU B 1 68 ? -13.055 17.906 8.273 1 98.81 68 LEU B C 1
ATOM 2002 O O . LEU B 1 68 ? -12 18.547 8.422 1 98.81 68 LEU B O 1
ATOM 2006 N N . PHE B 1 69 ? -13.211 16.656 8.641 1 98.88 69 PHE B N 1
ATOM 2007 C CA . PHE B 1 69 ? -12.125 15.953 9.312 1 98.88 69 PHE B CA 1
ATOM 2008 C C . PHE B 1 69 ? -10.969 15.703 8.352 1 98.88 69 PHE B C 1
ATOM 2010 O O . PHE B 1 69 ? -9.797 15.789 8.742 1 98.88 69 PHE B O 1
ATOM 2017 N N . VAL B 1 70 ? -11.258 15.375 7.102 1 98.88 70 VAL B N 1
ATOM 2018 C CA . VAL B 1 70 ? -10.203 15.164 6.113 1 98.88 70 VAL B CA 1
ATOM 2019 C C . VAL B 1 70 ? -9.445 16.469 5.879 1 98.88 70 VAL B C 1
ATOM 2021 O O . VAL B 1 70 ? -8.219 16.469 5.758 1 98.88 70 VAL B O 1
ATOM 2024 N N . LEU B 1 71 ? -10.148 17.562 5.777 1 97.81 71 LEU B N 1
ATOM 2025 C CA . LEU B 1 71 ? -9.508 18.859 5.633 1 97.81 71 LEU B CA 1
ATOM 2026 C C . LEU B 1 71 ? -8.656 19.188 6.855 1 97.81 71 LEU B C 1
ATOM 2028 O O . LEU B 1 71 ? -7.574 19.766 6.73 1 97.81 71 LEU B O 1
ATOM 2032 N N . GLY B 1 72 ? -9.195 18.859 8.016 1 98.25 72 GLY B N 1
ATOM 2033 C CA . GLY B 1 72 ? -8.414 19 9.234 1 98.25 72 GLY B CA 1
ATOM 2034 C C . GLY B 1 72 ? -7.121 18.203 9.211 1 98.25 72 GLY B C 1
ATOM 2035 O O . GLY B 1 72 ? -6.07 18.703 9.617 1 98.25 72 GLY B O 1
ATOM 2036 N N . ASN B 1 73 ? -7.199 16.969 8.734 1 98.75 73 ASN B N 1
ATOM 2037 C CA . ASN B 1 73 ? -6.016 16.125 8.602 1 98.75 73 ASN B CA 1
ATOM 2038 C C . ASN B 1 73 ? -4.961 16.781 7.711 1 98.75 73 ASN B C 1
ATOM 2040 O O . ASN B 1 73 ? -3.793 16.875 8.094 1 98.75 73 ASN B O 1
ATOM 2044 N N . GLY B 1 74 ? -5.387 17.219 6.551 1 97.38 74 GLY B N 1
ATOM 2045 C CA . GLY B 1 74 ? -4.473 17.891 5.641 1 97.38 74 GLY B CA 1
ATOM 2046 C C . GLY B 1 74 ? -3.869 19.156 6.223 1 97.38 74 GLY B C 1
ATOM 2047 O O . GLY B 1 74 ? -2.678 19.422 6.051 1 97.38 74 GLY B O 1
ATOM 2048 N N . TRP B 1 75 ? -4.688 19.922 6.887 1 96.88 75 TRP B N 1
ATOM 2049 C CA . TRP B 1 75 ? -4.238 21.172 7.496 1 96.88 75 TRP B CA 1
ATOM 2050 C C . TRP B 1 75 ? -3.186 20.906 8.562 1 96.88 75 TRP B C 1
ATOM 2052 O O . TRP B 1 75 ? -2.168 21.594 8.633 1 96.88 75 TRP B O 1
ATOM 2062 N N . MET B 1 76 ? -3.463 19.953 9.398 1 97.44 76 MET B N 1
ATOM 2063 C CA . MET B 1 76 ? -2.52 19.609 10.453 1 97.44 76 MET B CA 1
ATOM 2064 C C . MET B 1 76 ? -1.208 19.094 9.875 1 97.44 76 MET B C 1
ATOM 2066 O O . MET B 1 76 ? -0.14 19.312 10.445 1 97.44 76 MET B O 1
ATOM 2070 N N . ASP B 1 77 ? -1.351 18.406 8.766 1 95.25 77 ASP B N 1
ATOM 2071 C CA . ASP B 1 77 ? -0.158 17.906 8.086 1 95.25 77 ASP B CA 1
ATOM 2072 C C . ASP B 1 77 ? 0.74 19.047 7.633 1 95.25 77 ASP B C 1
ATOM 2074 O O . ASP B 1 77 ? 1.963 18.984 7.777 1 95.25 77 ASP B O 1
ATOM 2078 N N . LEU B 1 78 ? 0.191 20.094 7.098 1 93.5 78 LEU B N 1
ATOM 2079 C CA . LEU B 1 78 ? 0.941 21.281 6.711 1 93.5 78 LEU B CA 1
ATOM 2080 C C . LEU B 1 78 ? 1.515 21.984 7.938 1 93.5 78 LEU B C 1
ATOM 2082 O O . LEU B 1 78 ? 2.652 22.469 7.91 1 93.5 78 LEU B O 1
ATOM 2086 N N . LEU B 1 79 ? 0.759 22 8.93 1 96.12 79 LEU B N 1
ATOM 2087 C CA . LEU B 1 79 ? 1.117 22.703 10.156 1 96.12 79 LEU B CA 1
ATOM 2088 C C . LEU B 1 79 ? 2.322 22.062 10.82 1 96.12 79 LEU B C 1
ATOM 2090 O O . LEU B 1 79 ? 3.209 22.75 11.328 1 96.12 79 LEU B O 1
ATOM 2094 N N . ASP B 1 80 ? 2.318 20.719 10.875 1 96.62 80 ASP B N 1
ATOM 2095 C CA . ASP B 1 80 ? 3.395 20.047 11.602 1 96.62 80 ASP B CA 1
ATOM 2096 C C . ASP B 1 80 ? 4.75 20.312 10.945 1 96.62 80 ASP B C 1
ATOM 2098 O O . ASP B 1 80 ? 5.746 20.531 11.641 1 96.62 80 ASP B O 1
ATOM 2102 N N . GLY B 1 81 ? 4.789 20.406 9.633 1 93.62 81 GLY B N 1
ATOM 2103 C CA . GLY B 1 81 ? 6.023 20.734 8.953 1 93.62 81 GLY B CA 1
ATOM 2104 C C . GLY B 1 81 ? 6.488 22.156 9.219 1 93.62 81 GLY B C 1
ATOM 2105 O O . GLY B 1 81 ? 7.668 22.391 9.492 1 93.62 81 GLY B O 1
ATOM 2106 N N . ALA B 1 82 ? 5.598 23.062 9.156 1 95.19 82 ALA B N 1
ATOM 2107 C CA . ALA B 1 82 ? 5.918 24.469 9.406 1 95.19 82 ALA B CA 1
ATOM 2108 C C . ALA B 1 82 ? 6.352 24.688 10.852 1 95.19 82 ALA B C 1
ATOM 2110 O O . ALA B 1 82 ? 7.258 25.484 11.125 1 95.19 82 ALA B O 1
ATOM 2111 N N . LEU B 1 83 ? 5.668 23.984 11.703 1 97 83 LEU B N 1
ATOM 2112 C CA . LEU B 1 83 ? 5.996 24.094 13.125 1 97 83 LEU B CA 1
ATOM 2113 C C . LEU B 1 83 ? 7.398 23.562 13.398 1 97 83 LEU B C 1
ATOM 2115 O O . LEU B 1 83 ? 8.141 24.141 14.203 1 97 83 LEU B O 1
ATOM 2119 N N . ALA B 1 84 ? 7.797 22.438 12.766 1 96.62 84 ALA B N 1
ATOM 2120 C CA . ALA B 1 84 ? 9.133 21.875 12.922 1 96.62 84 ALA B CA 1
ATOM 2121 C C . ALA B 1 84 ? 10.203 22.859 12.484 1 96.62 84 ALA B C 1
ATOM 2123 O O . ALA B 1 84 ? 11.25 22.984 13.133 1 96.62 84 ALA B O 1
ATOM 2124 N N . ARG B 1 85 ? 9.914 23.562 11.453 1 94.62 85 ARG B N 1
ATOM 2125 C CA . ARG B 1 85 ? 10.867 24.547 10.953 1 94.62 85 ARG B CA 1
ATOM 2126 C C . ARG B 1 85 ? 10.953 25.75 11.898 1 94.62 85 ARG B C 1
ATOM 2128 O O . ARG B 1 85 ? 12.055 26.234 12.18 1 94.62 85 ARG B O 1
ATOM 2135 N N . ARG B 1 86 ? 9.891 26.141 12.344 1 94.88 86 ARG B N 1
ATOM 2136 C CA . ARG B 1 86 ? 9.852 27.281 13.25 1 94.88 86 ARG B CA 1
ATOM 2137 C C . ARG B 1 86 ? 10.602 26.984 14.539 1 94.88 86 ARG B C 1
ATOM 2139 O O . ARG B 1 86 ? 11.336 27.828 15.047 1 94.88 86 ARG B O 1
ATOM 2146 N N . GLN B 1 87 ? 10.367 25.828 14.992 1 97.44 87 GLN B N 1
ATOM 2147 C CA . GLN B 1 87 ? 10.961 25.453 16.266 1 97.44 87 GLN B CA 1
ATOM 2148 C C . GLN B 1 87 ? 12.391 24.953 16.094 1 97.44 87 GLN B C 1
ATOM 2150 O O . GLN B 1 87 ? 13.102 24.734 17.078 1 97.44 87 GLN B O 1
ATOM 2155 N N . GLY B 1 88 ? 12.805 24.734 14.898 1 97.06 88 GLY B N 1
ATOM 2156 C CA . GLY B 1 88 ? 14.133 24.188 14.641 1 97.06 88 GLY B CA 1
ATOM 2157 C C . GLY B 1 88 ? 14.289 22.75 15.094 1 97.06 88 GLY B C 1
ATOM 2158 O O . GLY B 1 88 ? 15.359 22.359 15.578 1 97.06 88 GLY B O 1
ATOM 2159 N N . THR B 1 89 ? 13.242 22.016 15.07 1 95.94 89 THR B N 1
ATOM 2160 C CA . THR B 1 89 ? 13.273 20.656 15.602 1 95.94 89 THR B CA 1
ATOM 2161 C C . THR B 1 89 ? 13.133 19.641 14.484 1 95.94 89 THR B C 1
ATOM 2163 O O . THR B 1 89 ? 12.805 18.484 14.734 1 95.94 89 THR B O 1
ATOM 2166 N N . ASP B 1 90 ? 13.32 20.016 13.266 1 94.88 90 ASP B N 1
ATOM 2167 C CA . ASP B 1 90 ? 13.281 19.078 12.148 1 94.88 90 ASP B CA 1
ATOM 2168 C C . ASP B 1 90 ? 14.281 17.938 12.352 1 94.88 90 ASP B C 1
ATOM 2170 O O . ASP B 1 90 ? 15.406 18.156 12.805 1 94.88 90 ASP B O 1
ATOM 2174 N N . SER B 1 91 ? 13.828 16.766 12.211 1 95.94 91 SER B N 1
ATOM 2175 C CA . SER B 1 91 ? 14.664 15.586 12.43 1 95.94 91 SER B CA 1
ATOM 2176 C C . SER B 1 91 ? 14.242 14.445 11.516 1 95.94 91 SER B C 1
ATOM 2178 O O . SER B 1 91 ? 13.133 14.445 10.977 1 95.94 91 SER B O 1
ATOM 2180 N N . LYS B 1 92 ? 15.102 13.508 11.359 1 96 92 LYS B N 1
ATOM 2181 C CA . LYS B 1 92 ? 14.805 12.312 10.562 1 96 92 LYS B CA 1
ATOM 2182 C C . LYS B 1 92 ? 13.727 11.461 11.227 1 96 92 LYS B C 1
ATOM 2184 O O . LYS B 1 92 ? 12.891 10.867 10.547 1 96 92 LYS B O 1
ATOM 2189 N N . ALA B 1 93 ? 13.773 11.422 12.523 1 96.56 93 ALA B N 1
ATOM 2190 C CA . ALA B 1 93 ? 12.766 10.672 13.266 1 96.56 93 ALA B CA 1
ATOM 2191 C C . ALA B 1 93 ? 11.383 11.297 13.078 1 96.56 93 ALA B C 1
ATOM 2193 O O . ALA B 1 93 ? 10.391 10.578 12.898 1 96.56 93 ALA B O 1
ATOM 2194 N N . GLY B 1 94 ? 11.344 12.633 13.203 1 96.62 94 GLY B N 1
ATOM 2195 C CA . GLY B 1 94 ? 10.086 13.32 12.953 1 96.62 94 GLY B CA 1
ATOM 2196 C C . GLY B 1 94 ? 9.562 13.102 11.547 1 96.62 94 GLY B C 1
ATOM 2197 O O . GLY B 1 94 ? 8.352 12.953 11.344 1 96.62 94 GLY B O 1
ATOM 2198 N N . ASP B 1 95 ? 10.445 13.125 10.617 1 95.94 95 ASP B N 1
ATOM 2199 C CA . ASP B 1 95 ? 10.086 12.859 9.227 1 95.94 95 ASP B CA 1
ATOM 2200 C C . ASP B 1 95 ? 9.5 11.461 9.07 1 95.94 95 ASP B C 1
ATOM 2202 O O . ASP B 1 95 ? 8.477 11.273 8.406 1 95.94 95 ASP B O 1
ATOM 2206 N N . LEU B 1 96 ? 10.133 10.5 9.68 1 96.62 96 LEU B N 1
ATOM 2207 C CA . LEU B 1 96 ? 9.664 9.117 9.633 1 96.62 96 LEU B CA 1
ATOM 2208 C C . LEU B 1 96 ? 8.273 8.992 10.242 1 96.62 96 LEU B C 1
ATOM 2210 O O . LEU B 1 96 ? 7.375 8.398 9.648 1 96.62 96 LEU B O 1
ATOM 2214 N N . LEU B 1 97 ? 8.102 9.531 11.398 1 97.69 97 LEU B N 1
ATOM 2215 C CA . LEU B 1 97 ? 6.812 9.484 12.078 1 97.69 97 LEU B CA 1
ATOM 2216 C C . LEU B 1 97 ? 5.719 10.094 11.203 1 97.69 97 LEU B C 1
ATOM 2218 O O . LEU B 1 97 ? 4.66 9.492 11.016 1 97.69 97 LEU B O 1
ATOM 2222 N N . ASP B 1 98 ? 6.035 11.258 10.75 1 97.5 98 ASP B N 1
ATOM 2223 C CA . ASP B 1 98 ? 5.059 11.992 9.945 1 97.5 98 ASP B CA 1
ATOM 2224 C C . ASP B 1 98 ? 4.645 11.18 8.719 1 97.5 98 ASP B C 1
ATOM 2226 O O . ASP B 1 98 ? 3.451 11.023 8.445 1 97.5 98 ASP B O 1
ATOM 2230 N N . HIS B 1 99 ? 5.566 10.609 8.008 1 97 99 HIS B N 1
ATOM 2231 C CA . HIS B 1 99 ? 5.281 9.875 6.781 1 97 99 HIS B CA 1
ATOM 2232 C C . HIS B 1 99 ? 4.512 8.586 7.074 1 97 99 HIS B C 1
ATOM 2234 O O . HIS B 1 99 ? 3.607 8.219 6.324 1 97 99 HIS B O 1
ATOM 2240 N N . VAL B 1 100 ? 4.832 7.945 8.133 1 98.06 100 VAL B N 1
ATOM 2241 C CA . VAL B 1 100 ? 4.152 6.699 8.477 1 98.06 100 VAL B CA 1
ATOM 2242 C C . VAL B 1 100 ? 2.707 6.996 8.875 1 98.06 100 VAL B C 1
ATOM 2244 O O . VAL B 1 100 ? 1.78 6.32 8.422 1 98.06 100 VAL B O 1
ATOM 2247 N N . LEU B 1 101 ? 2.533 7.996 9.688 1 98.56 101 LEU B N 1
ATOM 2248 C CA . LEU B 1 101 ? 1.18 8.359 10.102 1 98.56 101 LEU B CA 1
ATOM 2249 C C . LEU B 1 101 ? 0.359 8.828 8.898 1 98.56 101 LEU B C 1
ATOM 2251 O O . LEU B 1 101 ? -0.845 8.57 8.828 1 98.56 101 LEU B O 1
ATOM 2255 N N . ASP B 1 102 ? 0.997 9.492 7.977 1 98.25 102 ASP B N 1
ATOM 2256 C CA . ASP B 1 102 ? 0.307 9.922 6.762 1 98.25 102 ASP B CA 1
ATOM 2257 C C . ASP B 1 102 ? -0.195 8.719 5.965 1 98.25 102 ASP B C 1
ATOM 2259 O O . ASP B 1 102 ? -1.305 8.742 5.43 1 98.25 102 ASP B O 1
ATOM 2263 N N . ARG B 1 103 ? 0.624 7.684 5.871 1 98.62 103 ARG B N 1
ATOM 2264 C CA . ARG B 1 103 ? 0.209 6.5 5.125 1 98.62 103 ARG B CA 1
ATOM 2265 C C . ARG B 1 103 ? -0.953 5.793 5.816 1 98.62 103 ARG B C 1
ATOM 2267 O O . ARG B 1 103 ? -1.896 5.352 5.156 1 98.62 103 ARG B O 1
ATOM 2274 N N . TYR B 1 104 ? -0.882 5.637 7.078 1 98.88 104 TYR B N 1
ATOM 2275 C CA . TYR B 1 104 ? -1.982 5 7.797 1 98.88 104 TYR B CA 1
ATOM 2276 C C . TYR B 1 104 ? -3.236 5.863 7.746 1 98.88 104 TYR B C 1
ATOM 2278 O O . TYR B 1 104 ? -4.355 5.344 7.707 1 98.88 104 TYR B O 1
ATOM 2286 N N . ALA B 1 105 ? -3.064 7.16 7.797 1 98.88 105 ALA B N 1
ATOM 2287 C CA . ALA B 1 105 ? -4.203 8.062 7.613 1 98.88 105 ALA B CA 1
ATOM 2288 C C . ALA B 1 105 ? -4.871 7.824 6.262 1 98.88 105 ALA B C 1
ATOM 2290 O O . ALA B 1 105 ? -6.098 7.742 6.176 1 98.88 105 ALA B O 1
ATOM 2291 N N . ASP B 1 106 ? -4.059 7.719 5.25 1 98.81 106 ASP B N 1
ATOM 2292 C CA . ASP B 1 106 ? -4.59 7.441 3.92 1 98.81 106 ASP B CA 1
ATOM 2293 C C . ASP B 1 106 ? -5.355 6.121 3.895 1 98.81 106 ASP B C 1
ATOM 2295 O O . ASP B 1 106 ? -6.434 6.031 3.305 1 98.81 106 ASP B O 1
ATOM 2299 N N . ILE B 1 107 ? -4.828 5.141 4.527 1 98.94 107 ILE B N 1
ATOM 2300 C CA . ILE B 1 107 ? -5.449 3.822 4.574 1 98.94 107 ILE B CA 1
ATOM 2301 C C . ILE B 1 107 ? -6.809 3.916 5.266 1 98.94 107 ILE B C 1
ATOM 2303 O O . ILE B 1 107 ? -7.816 3.449 4.73 1 98.94 107 ILE B O 1
ATOM 2307 N N . VAL B 1 108 ? -6.895 4.531 6.434 1 98.81 108 VAL B N 1
ATOM 2308 C CA . VAL B 1 108 ? -8.125 4.5 7.219 1 98.81 108 VAL B CA 1
ATOM 2309 C C . VAL B 1 108 ? -9.195 5.348 6.539 1 98.81 108 VAL B C 1
ATOM 2311 O O . VAL B 1 108 ? -10.383 5.016 6.586 1 98.81 108 VAL B O 1
ATOM 2314 N N . VAL B 1 109 ? -8.789 6.441 5.922 1 98.94 109 VAL B N 1
ATOM 2315 C CA . VAL B 1 109 ? -9.758 7.289 5.234 1 98.94 109 VAL B CA 1
ATOM 2316 C C . VAL B 1 109 ? -10.375 6.523 4.066 1 98.94 109 VAL B C 1
ATOM 2318 O O . VAL B 1 109 ? -11.602 6.48 3.92 1 98.94 109 VAL B O 1
ATOM 2321 N N . VAL B 1 110 ? -9.539 5.879 3.25 1 98.94 110 VAL B N 1
ATOM 2322 C CA . VAL B 1 110 ? -10.039 5.125 2.105 1 98.94 110 VAL B CA 1
ATOM 2323 C C . VAL B 1 110 ? -10.875 3.945 2.592 1 98.94 110 VAL B C 1
ATOM 2325 O O . VAL B 1 110 ? -11.93 3.643 2.018 1 98.94 110 VAL B O 1
ATOM 2328 N N . ALA B 1 111 ? -10.438 3.295 3.662 1 98.88 111 ALA B N 1
ATOM 2329 C CA . ALA B 1 111 ? -11.195 2.182 4.234 1 98.88 111 ALA B CA 1
ATOM 2330 C C . ALA B 1 111 ? -12.562 2.643 4.723 1 98.88 111 ALA B C 1
ATOM 2332 O O . ALA B 1 111 ? -13.562 1.934 4.555 1 98.88 111 ALA B O 1
ATOM 2333 N N . GLY B 1 112 ? -12.617 3.814 5.344 1 98.81 112 GLY B N 1
ATOM 2334 C CA . GLY B 1 112 ? -13.891 4.359 5.793 1 98.81 112 GLY B CA 1
ATOM 2335 C C . GLY B 1 112 ? -14.844 4.648 4.652 1 98.81 112 GLY B C 1
ATOM 2336 O O . GLY B 1 112 ? -16.031 4.355 4.746 1 98.81 112 GLY B O 1
ATOM 2337 N N . LEU B 1 113 ? -14.32 5.234 3.586 1 98.88 113 LEU B N 1
ATOM 2338 C CA . LEU B 1 113 ? -15.125 5.492 2.4 1 98.88 113 LEU B CA 1
ATOM 2339 C C . LEU B 1 113 ? -15.672 4.188 1.822 1 98.88 113 LEU B C 1
ATOM 2341 O O . LEU B 1 113 ? -16.859 4.102 1.486 1 98.88 113 LEU B O 1
ATOM 2345 N N . ALA B 1 114 ? -14.844 3.191 1.73 1 98.88 114 ALA B N 1
ATOM 2346 C CA . ALA B 1 114 ? -15.234 1.898 1.177 1 98.88 114 ALA B CA 1
ATOM 2347 C C . ALA B 1 114 ? -16.281 1.222 2.053 1 98.88 114 ALA B C 1
ATOM 2349 O O . ALA B 1 114 ? -17.25 0.638 1.542 1 98.88 114 ALA B O 1
ATOM 2350 N N . ALA B 1 115 ? -16.062 1.297 3.322 1 98.19 115 ALA B N 1
ATOM 2351 C CA . ALA B 1 115 ? -17 0.678 4.266 1 98.19 115 ALA B CA 1
ATOM 2352 C C . ALA B 1 115 ? -18.375 1.324 4.188 1 98.19 115 ALA B C 1
ATOM 2354 O O . ALA B 1 115 ? -19.391 0.628 4.121 1 98.19 115 ALA B O 1
ATOM 2355 N N . GLY B 1 116 ? -18.422 2.623 4.164 1 97.62 116 GLY B N 1
ATOM 2356 C CA . GLY B 1 116 ? -19.688 3.328 4.074 1 97.62 116 GLY B CA 1
ATOM 2357 C C . GLY B 1 116 ? -20.438 3.053 2.781 1 97.62 116 GLY B C 1
ATOM 2358 O O . GLY B 1 116 ? -21.672 2.975 2.773 1 97.62 116 GLY B O 1
ATOM 2359 N N . ALA B 1 117 ? -19.703 2.939 1.718 1 97 117 ALA B N 1
ATOM 2360 C CA . ALA B 1 117 ? -20.312 2.693 0.409 1 97 117 ALA B CA 1
ATOM 2361 C C . ALA B 1 117 ? -20.516 1.199 0.174 1 97 117 ALA B C 1
ATOM 2363 O O . ALA B 1 117 ? -21.078 0.798 -0.849 1 97 117 ALA B O 1
ATOM 2364 N N . GLU B 1 118 ? -20 0.384 1.137 1 96.5 118 GLU B N 1
ATOM 2365 C CA . GLU B 1 118 ? -20.016 -1.069 1 1 96.5 118 GLU B CA 1
ATOM 2366 C C . GLU B 1 118 ? -19.406 -1.501 -0.331 1 96.5 118 GLU B C 1
ATOM 2368 O O . GLU B 1 118 ? -19.938 -2.371 -1.016 1 96.5 118 GLU B O 1
ATOM 2373 N N . SER B 1 119 ? -18.375 -0.828 -0.751 1 98.12 119 SER B N 1
ATOM 2374 C CA . SER B 1 119 ? -17.656 -1.091 -1.996 1 98.12 119 SER B CA 1
ATOM 2375 C C . SER B 1 119 ? -16.188 -1.421 -1.734 1 98.12 119 SER B C 1
ATOM 2377 O O . SER B 1 119 ? -15.297 -0.665 -2.125 1 98.12 119 SER B O 1
ATOM 2379 N N . TYR B 1 120 ? -15.977 -2.584 -1.226 1 98.56 120 TYR B N 1
ATOM 2380 C CA . TYR B 1 120 ? -14.648 -2.947 -0.75 1 98.56 120 TYR B CA 1
ATOM 2381 C C . TYR B 1 120 ? -13.711 -3.254 -1.916 1 98.56 120 TYR B C 1
ATOM 2383 O O . TYR B 1 120 ? -12.5 -3.074 -1.811 1 98.56 120 TYR B O 1
ATOM 2391 N N . LEU B 1 121 ? -14.297 -3.707 -3.08 1 98.38 121 LEU B N 1
ATOM 2392 C CA . LEU B 1 121 ? -13.453 -3.871 -4.262 1 98.38 121 LEU B CA 1
ATOM 2393 C C . LEU B 1 121 ? -12.852 -2.537 -4.691 1 98.38 121 LEU B C 1
ATOM 2395 O O . LEU B 1 121 ? -11.641 -2.434 -4.898 1 98.38 121 LEU B O 1
ATOM 2399 N N . LEU B 1 122 ? -13.734 -1.536 -4.773 1 98.81 122 LEU B N 1
ATOM 2400 C CA . LEU B 1 122 ? -13.242 -0.213 -5.141 1 98.81 122 LEU B CA 1
ATOM 2401 C C . LEU B 1 122 ? -12.273 0.321 -4.086 1 98.81 122 LEU B C 1
ATOM 2403 O O . LEU B 1 122 ? -11.305 1.001 -4.418 1 98.81 122 LEU B O 1
ATOM 2407 N N . GLY B 1 123 ? -12.555 0.021 -2.803 1 98.88 123 GLY B N 1
ATOM 2408 C CA . GLY B 1 123 ? -11.641 0.395 -1.734 1 98.88 123 GLY B CA 1
ATOM 2409 C C . GLY B 1 123 ? -10.266 -0.219 -1.886 1 98.88 123 GLY B C 1
ATOM 2410 O O . GLY B 1 123 ? -9.25 0.457 -1.688 1 98.88 123 GLY B O 1
ATOM 2411 N N . LEU B 1 124 ? -10.234 -1.502 -2.221 1 98.88 124 LEU B N 1
ATOM 2412 C CA . LEU B 1 124 ? -8.984 -2.223 -2.424 1 98.88 124 LEU B CA 1
ATOM 2413 C C . LEU B 1 124 ? -8.172 -1.6 -3.557 1 98.88 124 LEU B C 1
ATOM 2415 O O . LEU B 1 124 ? -6.98 -1.334 -3.4 1 98.88 124 LEU B O 1
ATOM 2419 N N . LEU B 1 125 ? -8.836 -1.29 -4.648 1 98.81 125 LEU B N 1
ATOM 2420 C CA . LE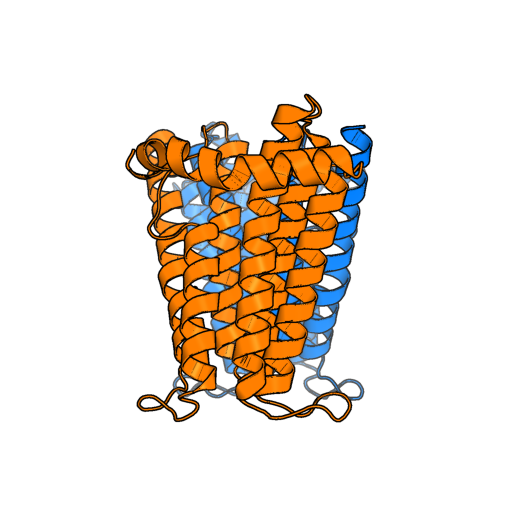U B 1 125 ? -8.164 -0.686 -5.797 1 98.81 125 LEU B CA 1
ATOM 2421 C C . LEU B 1 125 ? -7.688 0.725 -5.465 1 98.81 125 LEU B C 1
ATOM 2423 O O . LEU B 1 125 ? -6.57 1.108 -5.824 1 98.81 125 LEU B O 1
ATOM 2427 N N . ALA B 1 126 ? -8.484 1.457 -4.766 1 98.94 126 ALA B N 1
ATOM 2428 C CA . ALA B 1 126 ? -8.172 2.842 -4.422 1 98.94 126 ALA B CA 1
ATOM 2429 C C . ALA B 1 126 ? -6.984 2.912 -3.463 1 98.94 126 ALA B C 1
ATOM 2431 O O . ALA B 1 126 ? -6.055 3.693 -3.674 1 98.94 126 ALA B O 1
ATOM 2432 N N . VAL B 1 127 ? -7.023 2.096 -2.424 1 98.94 127 VAL B N 1
ATOM 2433 C CA . VAL B 1 127 ? -6.004 2.209 -1.389 1 98.94 127 VAL B CA 1
ATOM 2434 C C . VAL B 1 127 ? -4.648 1.784 -1.951 1 98.94 127 VAL B C 1
ATOM 2436 O O . VAL B 1 127 ? -3.613 2.338 -1.575 1 98.94 127 VAL B O 1
ATOM 2439 N N . THR B 1 128 ? -4.605 0.812 -2.871 1 98.88 128 THR B N 1
ATOM 2440 C CA . THR B 1 128 ? -3.336 0.408 -3.463 1 98.88 128 THR B CA 1
ATOM 2441 C C . THR B 1 128 ? -2.785 1.509 -4.363 1 98.88 128 THR B C 1
ATOM 2443 O O . THR B 1 128 ? -1.576 1.742 -4.402 1 98.88 128 THR B O 1
ATOM 2446 N N . GLY B 1 129 ? -3.693 2.184 -5.133 1 98.62 129 GLY B N 1
ATOM 2447 C CA . GLY B 1 129 ? -3.24 3.326 -5.91 1 98.62 129 GLY B CA 1
ATOM 2448 C C . GLY B 1 129 ? -2.633 4.426 -5.059 1 98.62 129 GLY B C 1
ATOM 2449 O O . GLY B 1 129 ? -1.576 4.965 -5.395 1 98.62 129 GLY B O 1
ATOM 2450 N N . VAL B 1 130 ? -3.264 4.684 -3.988 1 98.38 130 VAL B N 1
ATOM 2451 C CA . VAL B 1 130 ? -2.826 5.742 -3.086 1 98.38 130 VAL B CA 1
ATOM 2452 C C . VAL B 1 130 ? -1.479 5.371 -2.471 1 98.38 130 VAL B C 1
ATOM 2454 O O . VAL B 1 130 ? -0.543 6.176 -2.479 1 98.38 130 VAL B O 1
ATOM 2457 N N . LEU B 1 131 ? -1.362 4.152 -2.002 1 98.44 131 LEU B N 1
ATOM 2458 C CA . LEU B 1 131 ? -0.146 3.723 -1.322 1 98.44 131 LEU B CA 1
ATOM 2459 C C . LEU B 1 131 ? 1.013 3.604 -2.307 1 98.44 131 LEU B C 1
ATOM 2461 O O . LEU B 1 131 ? 2.156 3.92 -1.967 1 98.44 131 LEU B O 1
ATOM 2465 N N . MET B 1 132 ? 0.712 3.162 -3.535 1 98.19 132 MET B N 1
ATOM 2466 C CA . MET B 1 132 ? 1.785 2.992 -4.512 1 98.19 132 MET B CA 1
ATOM 2467 C C . MET B 1 132 ? 2.352 4.344 -4.938 1 98.19 132 MET B C 1
ATOM 2469 O O . MET B 1 132 ? 3.543 4.457 -5.23 1 98.19 132 MET B O 1
ATOM 2473 N N . THR B 1 133 ? 1.512 5.355 -4.969 1 96.31 133 THR B N 1
ATOM 2474 C CA . THR B 1 133 ? 2.008 6.699 -5.254 1 96.31 133 THR B CA 1
ATOM 2475 C C . THR B 1 133 ? 3.055 7.117 -4.227 1 96.31 133 THR B C 1
ATOM 2477 O O . THR B 1 133 ? 4.125 7.609 -4.59 1 96.31 133 THR B O 1
ATOM 2480 N N . SER B 1 134 ? 2.744 6.895 -2.99 1 94.94 134 SER B N 1
ATOM 2481 C CA . SER B 1 134 ? 3.67 7.242 -1.916 1 94.94 134 SER B CA 1
ATOM 2482 C C . SER B 1 134 ? 4.891 6.332 -1.922 1 94.94 134 SER B C 1
ATOM 2484 O O . SER B 1 134 ? 6.016 6.789 -1.695 1 94.94 134 SER B O 1
ATOM 2486 N N . TYR B 1 135 ? 4.707 5.07 -2.162 1 96.06 135 TYR B N 1
ATOM 2487 C CA . TYR B 1 135 ? 5.797 4.105 -2.193 1 96.06 135 TYR B CA 1
ATOM 2488 C C . TYR B 1 135 ? 6.828 4.48 -3.254 1 96.06 135 TYR B C 1
ATOM 2490 O O . TYR B 1 135 ? 8.031 4.406 -3.008 1 96.06 135 TYR B O 1
ATOM 2498 N N . LEU B 1 136 ? 6.328 4.875 -4.406 1 95.81 136 LEU B N 1
ATOM 2499 C CA . LEU B 1 136 ? 7.23 5.191 -5.508 1 95.81 136 LEU B CA 1
ATOM 2500 C C . LEU B 1 136 ? 8.062 6.43 -5.191 1 95.81 136 LEU B C 1
ATOM 2502 O O . LEU B 1 136 ? 9.234 6.516 -5.578 1 95.81 136 LEU B O 1
ATOM 2506 N N . GLY B 1 137 ? 7.438 7.395 -4.547 1 92.69 137 GLY B N 1
ATOM 2507 C CA . GLY B 1 137 ? 8.211 8.539 -4.102 1 92.69 137 GLY B CA 1
ATOM 2508 C C . GLY B 1 137 ? 9.328 8.172 -3.143 1 92.69 137 GLY B C 1
ATOM 2509 O O . GLY B 1 137 ? 10.469 8.617 -3.305 1 92.69 137 GLY B O 1
ATOM 2510 N N . THR B 1 138 ? 9 7.352 -2.223 1 93.25 138 THR B N 1
ATOM 2511 C CA . THR B 1 138 ? 9.961 6.926 -1.208 1 93.25 138 THR B CA 1
ATOM 2512 C C . THR B 1 138 ? 11.031 6.023 -1.819 1 93.25 138 THR B C 1
ATOM 2514 O O . THR B 1 138 ? 12.203 6.113 -1.462 1 93.25 138 THR B O 1
ATOM 2517 N N . GLN B 1 139 ? 10.602 5.133 -2.662 1 94.5 139 GLN B N 1
ATOM 2518 C CA . GLN B 1 139 ? 11.539 4.227 -3.32 1 94.5 139 GLN B CA 1
ATOM 2519 C C . GLN B 1 139 ? 12.539 4.996 -4.172 1 94.5 139 GLN B C 1
ATOM 2521 O O . GLN B 1 139 ? 13.711 4.625 -4.25 1 94.5 139 GLN B O 1
ATOM 2526 N N . ALA B 1 140 ? 12.07 6.012 -4.828 1 93.81 140 ALA B N 1
ATOM 2527 C CA . ALA B 1 140 ? 12.969 6.863 -5.602 1 93.81 140 ALA B CA 1
ATOM 2528 C C . ALA B 1 140 ? 14.047 7.465 -4.707 1 93.81 140 ALA B C 1
ATOM 2530 O O . ALA B 1 140 ? 15.227 7.469 -5.066 1 93.81 140 ALA B O 1
ATOM 2531 N N . GLN B 1 141 ? 13.688 7.867 -3.574 1 92.31 141 GLN B N 1
ATOM 2532 C CA . GLN B 1 141 ? 14.641 8.43 -2.627 1 92.31 141 GLN B CA 1
ATOM 2533 C C . GLN B 1 141 ? 15.602 7.355 -2.117 1 92.31 141 GLN B C 1
ATOM 2535 O O . GLN B 1 141 ? 16.781 7.629 -1.908 1 92.31 141 GLN B O 1
ATOM 2540 N N . ALA B 1 142 ? 15.078 6.234 -1.932 1 90.75 142 ALA B N 1
ATOM 2541 C CA . ALA B 1 142 ? 15.891 5.141 -1.401 1 90.75 142 ALA B CA 1
ATOM 2542 C C . ALA B 1 142 ? 17 4.754 -2.375 1 90.75 142 ALA B C 1
ATOM 2544 O O . ALA B 1 142 ? 18.078 4.32 -1.958 1 90.75 142 ALA B O 1
ATOM 2545 N N . VAL B 1 143 ? 16.734 4.957 -3.656 1 91.81 143 VAL B N 1
ATOM 2546 C CA . VAL B 1 143 ? 17.766 4.605 -4.629 1 91.81 143 VAL B CA 1
ATOM 2547 C C . VAL B 1 143 ? 18.609 5.832 -4.957 1 91.81 143 VAL B C 1
ATOM 2549 O O . VAL B 1 143 ? 19.391 5.824 -5.914 1 91.81 143 VAL B O 1
ATOM 2552 N N . GLY B 1 144 ? 18.359 6.926 -4.238 1 89.94 144 GLY B N 1
ATOM 2553 C CA . GLY B 1 144 ? 19.297 8.039 -4.27 1 89.94 144 GLY B CA 1
ATOM 2554 C C . GLY B 1 144 ? 18.797 9.219 -5.082 1 89.94 144 GLY B C 1
ATOM 2555 O O . GLY B 1 144 ? 19.531 10.172 -5.316 1 89.94 144 GLY B O 1
ATOM 2556 N N . LEU B 1 145 ? 17.641 9.094 -5.594 1 90.88 145 LEU B N 1
ATOM 2557 C CA . LEU B 1 145 ? 17.094 10.227 -6.332 1 90.88 145 LEU B CA 1
ATOM 2558 C C . LEU B 1 145 ? 16.5 11.258 -5.383 1 90.88 145 LEU B C 1
ATOM 2560 O O . LEU B 1 145 ? 16.047 10.914 -4.285 1 90.88 145 LEU B O 1
ATOM 2564 N N . ASP B 1 146 ? 16.672 12.477 -5.832 1 79.19 146 ASP B N 1
ATOM 2565 C CA . ASP B 1 146 ? 15.93 13.5 -5.102 1 79.19 146 ASP B CA 1
ATOM 2566 C C . ASP B 1 146 ? 14.422 13.312 -5.281 1 79.19 146 ASP B C 1
ATOM 2568 O O . ASP B 1 146 ? 13.984 12.547 -6.141 1 79.19 146 ASP B O 1
ATOM 2572 N N . ARG B 1 147 ? 13.789 13.914 -4.41 1 62.5 147 ARG B N 1
ATOM 2573 C CA . ARG B 1 147 ? 12.336 13.812 -4.484 1 62.5 147 ARG B CA 1
ATOM 2574 C C . ARG B 1 147 ? 11.844 14.055 -5.906 1 62.5 147 ARG B C 1
ATOM 2576 O O . ARG B 1 147 ? 12.117 15.109 -6.488 1 62.5 147 ARG B O 1
ATOM 2583 N N . VAL B 1 148 ? 11.664 12.922 -6.605 1 59.66 148 VAL B N 1
ATOM 2584 C CA . VAL B 1 148 ? 11.125 13.023 -7.961 1 59.66 148 VAL B CA 1
ATOM 2585 C C . VAL B 1 148 ? 9.727 13.625 -7.918 1 59.66 148 VAL B C 1
ATOM 2587 O O . VAL B 1 148 ? 8.812 13.062 -7.312 1 59.66 148 VAL B O 1
ATOM 2590 N N . TYR B 1 149 ? 9.781 15.094 -7.984 1 56.81 149 TYR B N 1
ATOM 2591 C CA . TYR B 1 149 ? 8.578 15.906 -8.109 1 56.81 149 TYR B CA 1
ATOM 2592 C C . TYR B 1 149 ? 7.879 15.648 -9.438 1 56.81 149 TYR B C 1
ATOM 2594 O O . TYR B 1 149 ? 8.523 15.625 -10.492 1 56.81 149 TYR B O 1
ATOM 2602 N N . GLY B 1 150 ? 6.938 14.453 -9.508 1 63.44 150 GLY B N 1
ATOM 2603 C CA . GLY B 1 150 ? 6.176 14.219 -10.727 1 63.44 150 GLY B CA 1
ATOM 2604 C C . GLY B 1 150 ? 4.969 13.328 -10.508 1 63.44 150 GLY B C 1
ATOM 2605 O O . GLY B 1 150 ? 4.852 12.672 -9.469 1 63.44 150 GLY B O 1
ATOM 2606 N N . GLY B 1 151 ? 3.943 13.836 -11.055 1 73.88 151 GLY B N 1
ATOM 2607 C CA . GLY B 1 151 ? 2.707 13.07 -11.102 1 73.88 151 GLY B CA 1
ATOM 2608 C C . GLY B 1 151 ? 1.469 13.945 -11.18 1 73.88 151 GLY B C 1
ATOM 2609 O O . GLY B 1 151 ? 1.544 15.156 -10.969 1 73.88 151 GLY B O 1
ATOM 2610 N N . LEU B 1 152 ? 0.512 13.344 -11.375 1 81.81 152 LEU B N 1
ATOM 2611 C CA . LEU B 1 152 ? -0.757 14.023 -11.609 1 81.81 152 LEU B CA 1
ATOM 2612 C C . LEU B 1 152 ? -1.302 14.625 -10.32 1 81.81 152 LEU B C 1
ATOM 2614 O O . LEU B 1 152 ? -1.711 15.789 -10.305 1 81.81 152 LEU B O 1
ATOM 2618 N N . VAL B 1 153 ? -1.229 13.828 -9.25 1 87.75 153 VAL B N 1
ATOM 2619 C CA . VAL B 1 153 ? -1.921 14.219 -8.023 1 87.75 153 VAL B CA 1
ATOM 2620 C C . VAL B 1 153 ? -1.062 13.875 -6.809 1 87.75 153 VAL B C 1
ATOM 2622 O O . VAL B 1 153 ? -0.618 12.734 -6.656 1 87.75 153 VAL B O 1
ATOM 2625 N N . GLY B 1 154 ? -0.81 14.898 -6.043 1 90.88 154 GLY B N 1
ATOM 2626 C CA . GLY B 1 154 ? -0.151 14.664 -4.77 1 90.88 154 GLY B CA 1
ATOM 2627 C C . GLY B 1 154 ? -1.123 14.438 -3.629 1 90.88 154 GLY B C 1
ATOM 2628 O O . GLY B 1 154 ? -2.34 14.438 -3.832 1 90.88 154 GLY B O 1
ATOM 2629 N N . ARG B 1 155 ? -0.575 14.18 -2.492 1 93 155 ARG B N 1
ATOM 2630 C CA . ARG B 1 155 ? -1.4 13.844 -1.336 1 93 155 ARG B CA 1
ATOM 2631 C C . ARG B 1 155 ? -2.342 14.992 -0.983 1 93 155 ARG B C 1
ATOM 2633 O O . ARG B 1 155 ? -3.521 14.766 -0.699 1 93 155 ARG B O 1
ATOM 2640 N N . ALA B 1 156 ? -1.819 16.188 -0.986 1 91.25 156 ALA B N 1
ATOM 2641 C CA . ALA B 1 156 ? -2.648 17.344 -0.664 1 91.25 156 ALA B CA 1
ATOM 2642 C C . ALA B 1 156 ? -3.826 17.469 -1.626 1 91.25 156 ALA B C 1
ATOM 2644 O O . ALA B 1 156 ? -4.949 17.766 -1.212 1 91.25 156 ALA B O 1
ATOM 2645 N N . ASP B 1 157 ? -3.539 17.25 -2.902 1 94.5 157 ASP B N 1
ATOM 2646 C CA . ASP B 1 157 ? -4.59 17.281 -3.916 1 94.5 157 ASP B CA 1
ATOM 2647 C C . ASP B 1 157 ? -5.637 16.203 -3.658 1 94.5 157 ASP B C 1
ATOM 2649 O O . ASP B 1 157 ? -6.836 16.453 -3.768 1 94.5 157 ASP B O 1
ATOM 2653 N N . ARG B 1 158 ? -5.18 15.078 -3.352 1 96.44 158 ARG B N 1
ATOM 2654 C CA . ARG B 1 158 ? -6.094 13.961 -3.111 1 96.44 158 ARG B CA 1
ATOM 2655 C C . ARG B 1 158 ? -6.996 14.25 -1.915 1 96.44 158 ARG B C 1
ATOM 2657 O O . ARG B 1 158 ? -8.195 13.953 -1.951 1 96.44 158 ARG B O 1
ATOM 2664 N N . LEU B 1 159 ? -6.406 14.789 -0.872 1 97.5 159 LEU B N 1
ATOM 2665 C CA . LEU B 1 159 ? -7.191 15.102 0.316 1 97.5 159 LEU B CA 1
ATOM 2666 C C . LEU B 1 159 ? -8.234 16.172 0.014 1 97.5 159 LEU B C 1
ATOM 2668 O O . LEU B 1 159 ? -9.367 16.094 0.494 1 97.5 159 LEU B O 1
ATOM 2672 N N . ALA B 1 160 ? -7.852 17.125 -0.767 1 97.12 160 ALA B N 1
ATOM 2673 C CA . ALA B 1 160 ? -8.797 18.156 -1.186 1 97.12 160 ALA B CA 1
ATOM 2674 C C . ALA B 1 160 ? -9.945 17.562 -1.992 1 97.12 160 ALA B C 1
ATOM 2676 O O . ALA B 1 160 ? -11.109 17.891 -1.763 1 97.12 160 ALA B O 1
ATOM 2677 N N . VAL B 1 161 ? -9.586 16.703 -2.922 1 98.56 161 VAL B N 1
ATOM 2678 C CA . VAL B 1 161 ? -10.602 16.062 -3.762 1 98.56 161 VAL B CA 1
ATOM 2679 C C . VAL B 1 161 ? -11.539 15.234 -2.895 1 98.56 161 VAL B C 1
ATOM 2681 O O . VAL B 1 161 ? -12.758 15.273 -3.078 1 98.56 161 VAL B O 1
ATOM 2684 N N . ILE B 1 162 ? -11.016 14.477 -1.938 1 98.88 162 ILE B N 1
ATOM 2685 C CA . ILE B 1 162 ? -11.836 13.688 -1.031 1 98.88 162 ILE B CA 1
ATOM 2686 C C . ILE B 1 162 ? -12.789 14.602 -0.265 1 98.88 162 ILE B C 1
ATOM 2688 O O . ILE B 1 162 ? -13.992 14.328 -0.183 1 98.88 162 ILE B O 1
ATOM 2692 N N . GLY B 1 163 ? -12.227 15.695 0.313 1 98.75 163 GLY B N 1
ATOM 2693 C CA . GLY B 1 163 ? -13.055 16.625 1.06 1 98.75 163 GLY B CA 1
ATOM 2694 C C . GLY B 1 163 ? -14.164 17.234 0.229 1 98.75 163 GLY B C 1
ATOM 2695 O O . GLY B 1 163 ? -15.32 17.266 0.653 1 98.75 163 GLY B O 1
ATOM 2696 N N . ILE B 1 164 ? -13.859 17.688 -0.929 1 98.56 164 ILE B N 1
ATOM 2697 C CA . ILE B 1 164 ? -14.805 18.375 -1.791 1 98.56 164 ILE B CA 1
ATOM 2698 C C . ILE B 1 164 ? -15.891 17.406 -2.25 1 98.56 164 ILE B C 1
ATOM 2700 O O . ILE B 1 164 ? -17.078 17.703 -2.139 1 98.56 164 ILE B O 1
ATOM 2704 N N . VAL B 1 165 ? -15.484 16.234 -2.734 1 98.69 165 VAL B N 1
ATOM 2705 C CA . VAL B 1 165 ? -16.422 15.273 -3.289 1 98.69 165 VAL B CA 1
ATOM 2706 C C . VAL B 1 165 ? -17.359 14.773 -2.188 1 98.69 165 VAL B C 1
ATOM 2708 O O . VAL B 1 165 ? -18.562 14.625 -2.408 1 98.69 165 VAL B O 1
ATOM 2711 N N . THR B 1 166 ? -16.828 14.531 -1.015 1 98.62 166 THR B N 1
ATOM 2712 C CA . THR B 1 166 ? -17.688 14.023 0.048 1 98.62 166 THR B CA 1
ATOM 2713 C C . THR B 1 166 ? -18.594 15.125 0.581 1 98.62 166 THR B C 1
ATOM 2715 O O . THR B 1 166 ? -19.734 14.859 1.001 1 98.62 166 THR B O 1
ATOM 2718 N N . ALA B 1 167 ? -18.156 16.375 0.567 1 98.5 167 ALA B N 1
ATOM 2719 C CA . ALA B 1 167 ? -19.031 17.484 0.928 1 98.5 167 ALA B CA 1
ATOM 2720 C C . ALA B 1 167 ? -20.219 17.562 -0.026 1 98.5 167 ALA B C 1
ATOM 2722 O O . ALA B 1 167 ? -21.359 17.766 0.406 1 98.5 167 ALA B O 1
ATOM 2723 N N . ILE B 1 168 ? -19.953 17.391 -1.266 1 98.19 168 ILE B N 1
ATOM 2724 C CA . ILE B 1 168 ? -21.016 17.422 -2.264 1 98.19 168 ILE B CA 1
ATOM 2725 C C . ILE B 1 168 ? -21.953 16.234 -2.055 1 98.19 168 ILE B C 1
ATOM 2727 O O . ILE B 1 168 ? -23.172 16.359 -2.168 1 98.19 168 ILE B O 1
ATOM 2731 N N . ALA B 1 169 ? -21.391 15.109 -1.735 1 97.69 169 ALA B N 1
ATOM 2732 C CA . ALA B 1 169 ? -22.172 13.891 -1.534 1 97.69 169 ALA B CA 1
ATOM 2733 C C . ALA B 1 169 ? -23.172 14.055 -0.391 1 97.69 169 ALA B C 1
ATOM 2735 O O . ALA B 1 169 ? -24.219 13.422 -0.387 1 97.69 169 ALA B O 1
ATOM 2736 N N . ALA B 1 170 ? -22.797 14.844 0.596 1 97.12 170 ALA B N 1
ATOM 2737 C CA . ALA B 1 170 ? -23.703 15.094 1.717 1 97.12 170 ALA B CA 1
ATOM 2738 C C . ALA B 1 170 ? -25.031 15.672 1.235 1 97.12 170 ALA B C 1
ATOM 2740 O O . ALA B 1 170 ? -26.078 15.359 1.781 1 97.12 170 ALA B O 1
ATOM 2741 N N . GLY B 1 171 ? -25.031 16.453 0.234 1 95.38 171 GLY B N 1
ATOM 2742 C CA . GLY B 1 171 ? -26.219 17.094 -0.299 1 95.38 171 GLY B CA 1
ATOM 2743 C C . GLY B 1 171 ? -26.797 16.375 -1.503 1 95.38 171 GLY B C 1
ATOM 2744 O O . GLY B 1 171 ? -27.906 16.672 -1.944 1 95.38 171 GLY B O 1
ATOM 2745 N N . TYR B 1 172 ? -26 15.539 -2.061 1 92.81 172 TYR B N 1
ATOM 2746 C CA . TYR B 1 172 ? -26.391 14.789 -3.242 1 92.81 172 TYR B CA 1
ATOM 2747 C C . TYR B 1 172 ? -26.078 13.305 -3.074 1 92.81 172 TYR B C 1
ATOM 2749 O O . TYR B 1 172 ? -25.219 12.766 -3.773 1 92.81 172 TYR B O 1
ATOM 2757 N N . PRO B 1 173 ? -26.875 12.703 -2.305 1 85.31 173 PRO B N 1
ATOM 2758 C CA . PRO B 1 173 ? -26.578 11.312 -1.975 1 85.31 173 PRO B CA 1
ATOM 2759 C C . PRO B 1 173 ? -27.016 10.344 -3.068 1 85.31 173 PRO B C 1
ATOM 2761 O O . PRO B 1 173 ? -26.672 9.156 -3.027 1 85.31 173 PRO B O 1
ATOM 2764 N N . GLU B 1 174 ? -27.688 10.805 -4.113 1 90 174 GLU B N 1
ATOM 2765 C CA . GLU B 1 174 ? -28.188 9.945 -5.184 1 90 174 GLU B CA 1
ATOM 2766 C C . GLU B 1 174 ? -27.047 9.484 -6.094 1 90 174 GLU B C 1
ATOM 2768 O O . GLU B 1 174 ? -26.047 10.195 -6.266 1 90 174 GLU B O 1
ATOM 2773 N N . PRO B 1 175 ? -27.172 8.32 -6.617 1 92.44 175 PRO B N 1
ATOM 2774 C CA . PRO B 1 175 ? -26.141 7.809 -7.52 1 92.44 175 PRO B CA 1
ATOM 2775 C C . PRO B 1 175 ? -26.031 8.625 -8.805 1 92.44 175 PRO B C 1
ATOM 2777 O O . PRO B 1 175 ? -27.016 9.203 -9.266 1 92.44 175 PRO B O 1
ATOM 2780 N N . LEU B 1 176 ? -24.828 8.82 -9.203 1 93.06 176 LEU B N 1
ATOM 2781 C CA . LEU B 1 176 ? -24.531 9.312 -10.539 1 93.06 176 LEU B CA 1
ATOM 2782 C C . LEU B 1 176 ? -24.25 8.164 -11.5 1 93.06 176 LEU B C 1
ATOM 2784 O O . LEU B 1 176 ? -23.172 7.57 -11.469 1 93.06 176 LEU B O 1
ATOM 2788 N N . TRP B 1 177 ? -25.297 7.812 -12.352 1 93.19 177 TRP B N 1
ATOM 2789 C CA . TRP B 1 177 ? -25.328 6.59 -13.148 1 93.19 177 TRP B CA 1
ATOM 2790 C C . TRP B 1 177 ? -25.422 5.359 -12.242 1 93.19 177 TRP B C 1
ATOM 2792 O O . TRP B 1 177 ? -26.359 5.238 -11.453 1 93.19 177 TRP B O 1
ATOM 2802 N N . THR B 1 178 ? -24.344 4.492 -12.219 1 94.75 178 THR B N 1
ATOM 2803 C CA . THR B 1 178 ? -24.469 3.248 -11.469 1 94.75 178 THR B CA 1
ATOM 2804 C C . THR B 1 178 ? -23.688 3.332 -10.156 1 94.75 178 THR B C 1
ATOM 2806 O O . THR B 1 178 ? -23.781 2.43 -9.32 1 94.75 178 THR B O 1
ATOM 2809 N N . LEU B 1 179 ? -23.062 4.516 -10.016 1 97.56 179 LEU B N 1
ATOM 2810 C CA . LEU B 1 179 ? -22.219 4.633 -8.828 1 97.56 179 LEU B CA 1
ATOM 2811 C C . LEU B 1 179 ? -22.578 5.887 -8.039 1 97.56 179 LEU B C 1
ATOM 2813 O O . LEU B 1 179 ? -23 6.891 -8.617 1 97.56 179 LEU B O 1
ATOM 2817 N N . SER B 1 180 ? -22.531 5.805 -6.762 1 97.19 180 SER B N 1
ATOM 2818 C CA . SER B 1 180 ? -22.625 7 -5.93 1 97.19 180 SER B CA 1
ATOM 2819 C C . SER B 1 180 ? -21.422 7.906 -6.129 1 97.19 180 SER B C 1
ATOM 2821 O O . SER B 1 180 ? -20.406 7.488 -6.703 1 97.19 180 SER B O 1
ATOM 2823 N N . LEU B 1 181 ? -21.469 9.117 -5.656 1 97.94 181 LEU B N 1
ATOM 2824 C CA . LEU B 1 181 ? -20.344 10.039 -5.75 1 97.94 181 LEU B CA 1
ATOM 2825 C C . LEU B 1 181 ? -19.125 9.484 -5.012 1 97.94 181 LEU B C 1
ATOM 2827 O O . LEU B 1 181 ? -18 9.664 -5.457 1 97.94 181 LEU B O 1
ATOM 2831 N N . VAL B 1 182 ? -19.406 8.852 -3.895 1 98.38 182 VAL B N 1
ATOM 2832 C CA . VAL B 1 182 ? -18.328 8.289 -3.102 1 98.38 182 VAL B CA 1
ATOM 2833 C C . VAL B 1 182 ? -17.656 7.145 -3.865 1 98.38 182 VAL B C 1
ATOM 2835 O O . VAL B 1 182 ? -16.438 7 -3.852 1 98.38 182 VAL B O 1
ATOM 2838 N N . GLU B 1 183 ? -18.453 6.352 -4.512 1 98.69 183 GLU B N 1
ATOM 2839 C CA . GLU B 1 183 ? -17.891 5.277 -5.324 1 98.69 183 GLU B CA 1
ATOM 2840 C C . GLU B 1 183 ? -17.094 5.836 -6.5 1 98.69 183 GLU B C 1
ATOM 2842 O O . GLU B 1 183 ? -16.047 5.293 -6.859 1 98.69 183 GLU B O 1
ATOM 2847 N N . TRP B 1 184 ? -17.562 6.879 -7.129 1 98.75 184 TRP B N 1
ATOM 2848 C CA . TRP B 1 184 ? -16.797 7.543 -8.172 1 98.75 184 TRP B CA 1
ATOM 2849 C C . TRP B 1 184 ? -15.484 8.086 -7.621 1 98.75 184 TRP B C 1
ATOM 2851 O O . TRP B 1 184 ? -14.461 8.086 -8.312 1 98.75 184 TRP B O 1
ATOM 2861 N N . LEU B 1 185 ? -15.508 8.609 -6.426 1 98.81 185 LEU B N 1
ATOM 2862 C CA . LEU B 1 185 ? -14.289 9.07 -5.758 1 98.81 185 LEU B CA 1
ATOM 2863 C C . LEU B 1 185 ? -13.289 7.926 -5.605 1 98.81 185 LEU B C 1
ATOM 2865 O O . LEU B 1 185 ? -12.094 8.102 -5.855 1 98.81 185 LEU B O 1
ATOM 2869 N N . LEU B 1 186 ? -13.82 6.789 -5.191 1 98.88 186 LEU B N 1
ATOM 2870 C CA . LEU B 1 186 ? -12.953 5.629 -5.043 1 98.88 186 LEU B CA 1
ATOM 2871 C C . LEU B 1 186 ? -12.367 5.219 -6.391 1 98.88 186 LEU B C 1
ATOM 2873 O O . LEU B 1 186 ? -11.195 4.844 -6.477 1 98.88 186 LEU B O 1
ATOM 2877 N N . VAL B 1 187 ? -13.148 5.266 -7.461 1 98.88 187 VAL B N 1
ATOM 2878 C CA . VAL B 1 187 ? -12.656 4.992 -8.805 1 98.88 187 VAL B CA 1
ATOM 2879 C C . VAL B 1 187 ? -11.555 5.984 -9.164 1 98.88 187 VAL B C 1
ATOM 2881 O O . VAL B 1 187 ? -10.516 5.598 -9.695 1 98.88 187 VAL B O 1
ATOM 2884 N N . PHE B 1 188 ? -11.789 7.23 -8.891 1 98.75 188 PHE B N 1
ATOM 2885 C CA . PHE B 1 188 ? -10.812 8.281 -9.156 1 98.75 188 PHE B CA 1
ATOM 2886 C C . PHE B 1 188 ? -9.5 7.992 -8.43 1 98.75 188 PHE B C 1
ATOM 2888 O O . PHE B 1 188 ? -8.43 8.07 -9.031 1 98.75 188 PHE B O 1
ATOM 2895 N N . LEU B 1 189 ? -9.586 7.656 -7.141 1 98.81 189 LEU B N 1
ATOM 2896 C CA . LEU B 1 189 ? -8.398 7.391 -6.34 1 98.81 189 LEU B CA 1
ATOM 2897 C C . LEU B 1 189 ? -7.648 6.172 -6.871 1 98.81 189 LEU B C 1
ATOM 2899 O O . LEU B 1 189 ? -6.414 6.141 -6.855 1 98.81 189 LEU B O 1
ATOM 2903 N N . ALA B 1 190 ? -8.391 5.211 -7.336 1 98.81 190 ALA B N 1
ATOM 2904 C CA . ALA B 1 190 ? -7.773 4.016 -7.902 1 98.81 190 ALA B CA 1
ATOM 2905 C C . ALA B 1 190 ? -7.059 4.332 -9.211 1 98.81 190 ALA B C 1
ATOM 2907 O O . ALA B 1 190 ? -5.855 4.09 -9.344 1 98.81 190 ALA B O 1
ATOM 2908 N N . VAL B 1 191 ? -7.758 4.926 -10.141 1 98.62 191 VAL B N 1
ATOM 2909 C CA . VAL B 1 191 ? -7.242 5.148 -11.492 1 98.62 191 VAL B CA 1
ATOM 2910 C C . VAL B 1 191 ? -6.137 6.203 -11.461 1 98.62 191 VAL B C 1
ATOM 2912 O O . VAL B 1 191 ? -5.023 5.957 -11.922 1 98.62 191 VAL B O 1
ATOM 2915 N N . VAL B 1 192 ? -6.395 7.324 -10.891 1 98.12 192 VAL B N 1
ATOM 2916 C CA . VAL B 1 192 ? -5.43 8.422 -10.867 1 98.12 192 VAL B CA 1
ATOM 2917 C C . VAL B 1 192 ? -4.258 8.062 -9.961 1 98.12 192 VAL B C 1
ATOM 2919 O O . VAL B 1 192 ? -3.115 8.43 -10.234 1 98.12 192 VAL B O 1
ATOM 2922 N N . GLY B 1 193 ? -4.566 7.32 -8.812 1 97.88 193 GLY B N 1
ATOM 2923 C CA . GLY B 1 193 ? -3.488 6.855 -7.957 1 97.88 193 GLY B CA 1
ATOM 2924 C C . GLY B 1 193 ? -2.477 5.988 -8.68 1 97.88 193 GLY B C 1
ATOM 2925 O O . GLY B 1 193 ? -1.272 6.242 -8.617 1 97.88 193 GLY B O 1
ATOM 2926 N N . HIS B 1 194 ? -2.949 5.008 -9.438 1 98.38 194 HIS B N 1
ATOM 2927 C CA . HIS B 1 194 ? -2.029 4.125 -10.141 1 98.38 194 HIS B CA 1
ATOM 2928 C C . HIS B 1 194 ? -1.366 4.84 -11.312 1 98.38 194 HIS B C 1
ATOM 2930 O O . HIS B 1 194 ? -0.201 4.582 -11.625 1 98.38 194 HIS B O 1
ATOM 2936 N N . LEU B 1 195 ? -2.068 5.73 -11.961 1 97.69 195 LEU B N 1
ATOM 2937 C CA . LEU B 1 195 ? -1.459 6.508 -13.031 1 97.69 195 LEU B CA 1
ATOM 2938 C C . LEU B 1 195 ? -0.342 7.395 -12.492 1 97.69 195 LEU B C 1
ATOM 2940 O O . LEU B 1 195 ? 0.715 7.52 -13.117 1 97.69 195 LEU B O 1
ATOM 2944 N N . THR B 1 196 ? -0.59 8.039 -11.383 1 96.88 196 THR B N 1
ATOM 2945 C CA . THR B 1 196 ? 0.429 8.867 -10.75 1 96.88 196 THR B CA 1
ATOM 2946 C C . THR B 1 196 ? 1.64 8.023 -10.352 1 96.88 196 THR B C 1
ATOM 2948 O O . THR B 1 196 ? 2.783 8.453 -10.539 1 96.88 196 THR B O 1
ATOM 2951 N N . ALA B 1 197 ? 1.407 6.867 -9.781 1 96.56 197 ALA B N 1
ATOM 2952 C CA . ALA B 1 197 ? 2.498 5.965 -9.422 1 96.56 197 ALA B CA 1
ATOM 2953 C C . ALA B 1 197 ? 3.32 5.582 -10.648 1 96.56 197 ALA B C 1
ATOM 2955 O O . ALA B 1 197 ? 4.551 5.59 -10.602 1 96.56 197 ALA B O 1
ATOM 2956 N N . LEU B 1 198 ? 2.658 5.289 -11.758 1 96.44 198 LEU B N 1
ATOM 2957 C CA . LEU B 1 198 ? 3.34 4.91 -12.992 1 96.44 198 LEU B CA 1
ATOM 2958 C C . LEU B 1 198 ? 4.145 6.078 -13.547 1 96.44 198 LEU B C 1
ATOM 2960 O O . LEU B 1 198 ? 5.234 5.883 -14.094 1 96.44 198 LEU B O 1
ATOM 2964 N N . GLN B 1 199 ? 3.619 7.234 -13.43 1 96.12 199 GLN B N 1
ATOM 2965 C CA . GLN B 1 199 ? 4.352 8.422 -13.859 1 96.12 199 GLN B CA 1
ATOM 2966 C C . GLN B 1 199 ? 5.633 8.602 -13.047 1 96.12 199 GLN B C 1
ATOM 2968 O O . GLN B 1 199 ? 6.688 8.898 -13.602 1 96.12 199 GLN B O 1
ATOM 2973 N N . ARG B 1 200 ? 5.508 8.461 -11.781 1 94.75 200 ARG B N 1
ATOM 2974 C CA . ARG B 1 200 ? 6.68 8.578 -10.922 1 94.75 200 ARG B CA 1
ATOM 2975 C C . ARG B 1 200 ? 7.719 7.52 -11.266 1 94.75 200 ARG B C 1
ATOM 2977 O O . ARG B 1 200 ? 8.922 7.793 -11.242 1 94.75 200 ARG B O 1
ATOM 2984 N N . PHE B 1 201 ? 7.238 6.348 -11.516 1 96.31 201 PHE B N 1
ATOM 2985 C CA . PHE B 1 201 ? 8.133 5.273 -11.93 1 96.31 201 PHE B CA 1
ATOM 2986 C C . PHE B 1 201 ? 8.867 5.645 -13.211 1 96.31 201 PHE B C 1
ATOM 2988 O O . PHE B 1 201 ? 10.086 5.508 -13.289 1 96.31 201 PHE B O 1
ATOM 2995 N N . TYR B 1 202 ? 8.102 6.125 -14.117 1 95.38 202 TYR B N 1
ATOM 2996 C CA . TYR B 1 202 ? 8.664 6.504 -15.414 1 95.38 202 TYR B CA 1
ATOM 2997 C C . TYR B 1 202 ? 9.727 7.582 -15.25 1 95.38 202 TYR B C 1
ATOM 2999 O O . TYR B 1 202 ? 10.836 7.457 -15.789 1 95.38 202 TYR B O 1
ATOM 3007 N N . HIS B 1 203 ? 9.484 8.578 -14.508 1 94.12 203 HIS B N 1
ATOM 3008 C CA . HIS B 1 203 ? 10.414 9.68 -14.32 1 94.12 203 HIS B CA 1
ATOM 3009 C C . HIS B 1 203 ? 11.641 9.234 -13.539 1 94.12 203 HIS B C 1
ATOM 30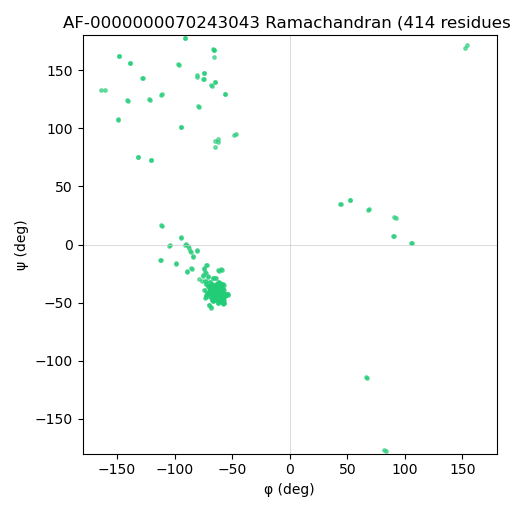11 O O . HIS B 1 203 ? 12.758 9.695 -13.797 1 94.12 203 HIS B O 1
ATOM 3017 N N . SER B 1 204 ? 11.422 8.352 -12.578 1 95.06 204 SER B N 1
ATOM 3018 C CA . SER B 1 204 ? 12.539 7.828 -11.805 1 95.06 204 SER B CA 1
ATOM 3019 C C . SER B 1 204 ? 13.461 6.977 -12.68 1 95.06 204 SER B C 1
ATOM 3021 O O . SER B 1 204 ? 14.688 7.102 -12.602 1 95.06 204 SER B O 1
ATOM 3023 N N . MET B 1 205 ? 12.898 6.129 -13.531 1 95.25 205 MET B N 1
ATOM 3024 C CA . MET B 1 205 ? 13.68 5.289 -14.43 1 95.25 205 MET B CA 1
ATOM 3025 C C . MET B 1 205 ? 14.492 6.141 -15.406 1 95.25 205 MET B C 1
ATOM 3027 O O . MET B 1 205 ? 15.656 5.844 -15.68 1 95.25 205 MET B O 1
ATOM 3031 N N . ARG B 1 206 ? 13.898 7.188 -15.836 1 93.75 206 ARG B N 1
ATOM 3032 C CA . ARG B 1 206 ? 14.578 8.094 -16.766 1 93.75 206 ARG B CA 1
ATOM 3033 C C . ARG B 1 206 ? 15.742 8.805 -16.078 1 93.75 206 ARG B C 1
ATOM 3035 O O . ARG B 1 206 ? 16.797 9.008 -16.688 1 93.75 206 ARG B O 1
ATOM 3042 N N . ALA B 1 207 ? 15.539 9.141 -14.852 1 93.25 207 ALA B N 1
ATOM 3043 C CA . ALA B 1 207 ? 16.578 9.844 -14.102 1 93.25 207 ALA B CA 1
ATOM 3044 C C . ALA B 1 207 ? 17.75 8.93 -13.789 1 93.25 207 ALA B C 1
ATOM 3046 O O . ALA B 1 207 ? 18.891 9.391 -13.648 1 93.25 207 ALA B O 1
ATOM 3047 N N . LEU B 1 208 ? 17.516 7.684 -13.688 1 93.81 208 LEU B N 1
ATOM 3048 C CA . LEU B 1 208 ? 18.562 6.727 -13.336 1 93.81 208 LEU B CA 1
ATOM 3049 C C . LEU B 1 208 ? 19.281 6.219 -14.578 1 93.81 208 LEU B C 1
ATOM 3051 O O . LEU B 1 208 ? 20.359 5.625 -14.477 1 93.81 208 LEU B O 1
ATOM 3055 N N . SER B 1 209 ? 18.703 6.262 -15.711 1 85.75 209 SER B N 1
ATOM 3056 C CA . SER B 1 209 ? 19.312 5.805 -16.953 1 85.75 209 SER B CA 1
ATOM 3057 C C . SER B 1 209 ? 20.25 6.859 -17.547 1 85.75 209 SER B C 1
ATOM 3059 O O . SER B 1 209 ? 21.312 6.531 -18.078 1 85.75 209 SER B O 1
#

Foldseek 3Di:
DVVVVCVVVVCVVLVVVLVVCVVVPHALLNLLVVLLVLLLQLLVLLLQCQDPDPNGDVALLSLLVSLVSLVSSLSSLVSSVVNCVVVVNDDPVSVVSNLVSLLVSLLSNLVSLCNSQVNVVLSVLLNCLQVLLSVLQVVLVVVPDDRLPDFDDDPSRLSNVSSVQSNVCSVVVDPDVPGGSSSVNSVCSRPRSNRRSVGSVVSSVVVVD/DVVVVCVVVVCVVLVVVLVVCVVVPHALLNLLVVLLVLLLQLLVLLLQCQDPDPNGDVALLSLLVSLVSLVSSLSSLVSSVVNCVVVVNDDPVSVVSNLVSLLVSLLSNLVSLCNSQVNVVLSVLLSCLQVLLSVLQVVLVVVPDDRLPDFDDDPSRLSNVSSVQSNVCSVVVDPDVPHGSSSVNSVCSRPRSNRRSVGSVVSSVVVVD

Secondary structure (DSSP, 8-state):
-HHHHHHHHHHHHHHHHHHHHHHTT--HHHHHHHHHHHHHHHHHHHHHHHS-BTTB---TTHHHHHHHHHHHHHHHHHHHHHHHHHHT---HHHHHHHHHHHHHHHHHHHHHHHHHHT-HHHHHHHHHHHHHHHHHHHHHHHTT-------S--HHHHHHHHHHHHHHHHH--S-BTTB-HHHHHHHHHHHHHHHHHHHHHHHHHHHH-/-HHHHHHHHHHHHHHHHHHHHHHTT--HHHHHHHHHHHHHHHHHHHHHHHS-BTTB---TTHHHHHHHHHHHHHHHHHHHHHHHHHHT---HHHHHHHHHHHHHHHHHHHHHHHHHHT-HHHHHHHHHHHHHHHHHHHHHHHTT-------S--HHHHHHHHHHHHHHHHH--S-BTTB-HHHHHHHHHHHHHHHHHHHHHHHHHHHH-

Nearest PDB structures (foldseek):
  6wm5-assembly1_A  TM=8.467E-01  e=7.324E-07  Archaeoglobus fulgidus
  6h59-assembly1_A  TM=7.761E-01  e=6.105E-07  Mycobacterium tuberculosis H37Rv
  6wmv-assembly1_C  TM=7.839E-01  e=1.323E-06  Archaeoglobus fulgidus
  5d92-assembly1_A  TM=8.381E-01  e=8.538E-06  Archaeoglobus fulgidus DSM 4304
  6h53-assembly1_A  TM=8.182E-01  e=1.689E-05  Mycobacterium tuberculosis H37Rv

pLDDT: mean 93.04, std 11.47, range [32.81, 98.94]

Sequence (418 aa):
MTLDKLRPVAERVLNPFVAAADRVGLTPDGVSVIAFGFAVAAAAAYTAAGTAVVGVGPDPALYLLGALFVLGNGWMDLLDGALARRQGTDSKAGDLLDHVLDRYADIVVVAGLAAGAESYLLGLLAVTGVLMTSYLGTQAQAVGLDRVYGGLVGRADRLAVIGIVTAIAAGYPEPLWTLSLVEWLLVFLAVVGHLTALQRFYHSMRALSMTLDKLRPVAERVLNPFVAAADRVGLTPDGVSVIAFGFAVAAAAAYTAAGTAVVGVGPDPALYLLGALFVLGNGWMDLLDGALARRQGTDSKAGDLLDHVLDRYADIVVVAGLAAGAESYLLGLLAVTGVLMTSYLGTQAQAVGLDRVYGGLVGRADRLAVIGIVTAIAAGYPEPLWTLSLVEWLLVFLAVVGHLTALQRFYHSMRALS

Organism: Natronomonas pharaonis (strain ATCC 35678 / DSM 2160 / CIP 103997 / JCM 8858 / NBRC 14720 / NCIMB 2260 / Gabara) (NCBI:txid348780)